Protein AF-0000000078980368 (afdb_homodimer)

Nearest PDB structures (foldseek):
  7ahd-assembly1_B  TM=9.004E-01  e=1.358E-13  Lactococcus lactis subsp. lactis
  7ahc-assembly1_B  TM=8.724E-01  e=1.478E-13  Lactococcus lactis subsp. lactis
  7ahh-assembly1_B  TM=9.025E-01  e=4.084E-13  Lactococcus lactis subsp. lactis
  7ahd-assembly1_A  TM=8.939E-01  e=5.494E-13  Lactococcus lactis subsp. lactis
  7ahh-assembly1_A  TM=9.032E-01  e=1.584E-12  Lactococcus lactis subsp. lactis

Sequence (686 aa):
MATYDFLFNSLGLRDWCDAGKTGEATLSMADLLAKAGGKTETSLFNLPFPSLDELNRACAAFAKSRDVTKGVEEGFLAAKGVLRFVLDPLTQPLSWMLEFALATFEATPWWIMMPLLALVVFFASRSMRLVGFVMACLMFLAFVDHYDHAMQTLAIIFVCAFLCVLFGVPIGIAMSRNDRLQRMTIPILDMLQTLPSFVYLIPLIFLFSVTEPKLYGIAIILYAIVPVIRLTDLGIRLVDRDVIEAADSFGMTDRQKLFGVQIPLALPNIMAGVNQTIMMSLAMVVIASLVSAPGLGVLVLRGIRNLELGVGLVSGLGIVLLAVILDRVTKAALNRVNAAQQHMATYDFLFNSLGLRDWCDAGKTGEATLSMADLLAKAGGKTETSLFNLPFPSLDELNRACAAFAKSRDVTKGVEEGFLAAKGVLRFVLDPLTQPLSWMLEFALATFEATPWWIMMPLLALVVFFASRSMRLVGFVMACLMFLAFVDHYDHAMQTLAIIFVCAFLCVLFGVPIGIAMSRNDRLQRMTIPILDMLQTLPSFVYLIPLIFLFSVTEPKLYGIAIILYAIVPVIRLTDLGIRLVDRDVIEAADSFGMTDRQKLFGVQIPLALPNIMAGVNQTIMMSLAMVVIASLVSAPGLGVLVLRGIRNLELGVGLVSGLGIVLLAVILDRVTKAALNRVNAAQQH

Solvent-accessible surface area (backbone atoms only — not comparable to full-atom values): 34474 Å² total; per-residue (Å²): 130,39,90,50,35,62,58,33,58,72,67,66,41,48,64,60,20,54,62,52,51,73,86,84,73,68,74,50,70,68,59,60,55,59,69,67,68,74,80,72,73,71,50,80,68,69,54,71,70,82,11,26,52,47,41,20,61,38,23,47,55,41,58,40,35,66,50,52,28,49,48,52,32,49,52,47,56,66,42,39,60,61,50,41,65,56,48,45,71,70,37,44,60,52,24,50,50,47,53,49,35,39,49,49,50,66,65,44,34,61,84,54,47,50,55,48,52,39,48,51,44,27,71,50,41,73,34,69,69,57,30,51,52,48,50,52,53,51,50,51,35,30,35,52,68,39,37,69,30,46,38,34,38,50,28,49,40,53,51,38,38,48,49,25,49,66,52,18,39,56,49,8,51,52,28,51,76,29,67,67,53,32,65,64,44,47,61,56,49,50,50,47,68,52,44,45,76,72,51,51,48,48,67,34,61,75,68,36,56,66,86,40,58,34,41,40,45,49,40,29,32,60,63,15,24,49,45,20,20,52,26,25,20,47,23,43,63,64,50,55,64,67,59,52,52,51,43,46,72,74,64,51,50,72,67,50,40,41,69,68,44,35,46,66,71,11,41,54,37,31,41,52,9,46,44,49,17,45,53,41,26,53,49,39,44,39,59,26,22,79,56,62,34,69,24,40,29,42,42,30,49,42,12,60,77,67,66,33,60,22,50,16,53,56,30,34,51,49,53,36,51,51,41,50,44,53,49,51,42,43,49,36,33,36,49,53,52,48,55,56,68,77,99,131,40,89,49,36,63,59,33,57,73,67,67,40,49,65,58,20,53,62,52,51,72,86,84,73,69,74,52,70,68,61,62,58,61,70,69,66,73,79,72,74,70,48,80,66,68,54,72,70,82,10,26,54,48,42,20,63,37,23,46,55,42,59,40,36,64,50,52,28,48,47,51,33,48,52,47,58,66,43,39,59,61,50,42,66,56,47,44,69,70,37,44,61,53,23,51,50,45,52,49,34,39,49,50,50,66,65,44,35,60,84,56,46,51,56,49,51,39,48,51,45,28,72,48,41,73,33,68,68,58,31,52,50,47,51,52,53,51,50,49,35,30,36,53,69,40,38,68,29,46,38,34,39,48,28,49,41,52,52,37,39,47,50,26,50,66,51,18,39,56,50,7,49,53,30,53,76,29,67,67,52,32,64,64,45,47,62,54,49,49,50,47,68,53,43,46,76,71,50,53,48,48,66,35,60,74,65,36,56,65,85,40,57,34,42,42,45,50,40,29,31,59,62,16,24,50,46,21,19,53,26,25,20,48,24,43,65,63,50,54,64,67,59,52,52,50,42,48,72,74,64,50,49,73,67,48,38,41,69,68,45,34,46,65,71,11,40,52,36,30,42,52,9,47,44,50,17,45,53,41,25,52,50,38,45,39,60,26,23,79,55,63,33,69,23,39,30,42,42,31,50,43,11,60,76,67,66,32,60,20,52,16,53,54,29,33,50,48,52,35,51,50,43,49,46,54,50,52,43,43,47,38,34,35,49,52,52,47,56,56,66,76,98

Radius of gyration: 29.71 Å; Cα contacts (8 Å, |Δi|>4): 892; chains: 2; bounding box: 83×96×67 Å

Organism: Ruegeria pomeroyi (strain ATCC 700808 / DSM 15171 / DSS-3) (NCBI:txid246200)

Foldseek 3Di:
DQLCLVVCVVVVCQVVLVVLDPDDPPVPPVNVVVVPDDPPPCPPVNRDDPDQCSVCVNGVNGDHPVVVVVVVVVVLVVCLVVCCVPVVVVLVVVLVQLVVLLCCLQVDDPVVNLVVVLVVLCVLQVDVVLSVLLSVLLVVCVVVVQNSQASLLVSLLVSLLVVLLVPQLVLLLVCLVDVVSVVVCVVVLVVLAPDDLLVLQVSLVVNDPLPGPSSLSVSLNSNQNSLLSNLSSVLLNPPDPVQVVVCVVVPDDPVCCVVPPRCLSSVLSNLVSSLSSSLSSLVSLLVSVVSPRGHLSVQLVCCVVVVVVVSNVVSVVSSVSSSVSSNVSSVSSSVVSVVVVVD/DQLCLVVCVVVVCQVVLVVLVPDDPPVPPVNVVVVPDDPPPCPPVNRDDPDQCSVCVNGVNGDHPVVVVVVVVVVLVVCLVVCCVPVVVVLVVVLVQLVVLLCCLQVDDPVVVLVVVLVVLCVLQVDVVLSVLLSVLLVVCVVVVQNSQASLLVSLLVSLLVVLLVPQLVLLLVCLVDVVSVVVCVVVLVVLAPDDLLVLLVSLVVSDPLPGPSSLSVSLNSNQNSLLSNLSSVLLNPPDPVQVVVCVVVPDDPVCCVVPPRCLSSVLSNLVSSLSSSLSSLVSLLVSVVSPRGHLSVQLVCCVVVVVVVSNVVSVVSSVSSSVSSNVSSVSSSVVSVVVVVD

pLDDT: mean 88.32, std 14.05, range [38.62, 98.75]

Structure (mmCIF, N/CA/C/O backbone):
data_AF-0000000078980368-model_v1
#
loop_
_entity.id
_entity.type
_entity.pdbx_description
1 polymer 'Glycine betaine/proline ABC transporter, permease protein'
#
loop_
_atom_site.group_PDB
_atom_site.id
_atom_site.type_symbol
_atom_site.label_atom_id
_atom_site.label_alt_id
_atom_site.label_comp_id
_atom_site.label_asym_id
_atom_site.label_entity_id
_atom_site.label_seq_id
_atom_site.pdbx_PDB_ins_code
_atom_site.Cartn_x
_atom_site.Cartn_y
_atom_site.Cartn_z
_atom_site.occupancy
_atom_site.B_iso_or_equiv
_atom_site.auth_seq_id
_atom_site.auth_comp_id
_atom_site.auth_asym_id
_atom_site.auth_atom_id
_atom_site.pdbx_PDB_model_num
ATOM 1 N N . MET A 1 1 ? -28.062 -35.938 -9.008 1 53.5 1 MET A N 1
ATOM 2 C CA . MET A 1 1 ? -26.891 -36.781 -8.734 1 53.5 1 MET A CA 1
ATOM 3 C C . MET A 1 1 ? -25.625 -35.938 -8.766 1 53.5 1 MET A C 1
ATOM 5 O O . MET A 1 1 ? -25.5 -35.031 -9.586 1 53.5 1 MET A O 1
ATOM 9 N N . ALA A 1 2 ? -24.875 -36.156 -7.703 1 70.38 2 ALA A N 1
ATOM 10 C CA . ALA A 1 2 ? -23.625 -35.406 -7.621 1 70.38 2 ALA A CA 1
ATOM 11 C C . ALA A 1 2 ? -22.625 -35.938 -8.656 1 70.38 2 ALA A C 1
ATOM 13 O O . ALA A 1 2 ? -22.656 -37.094 -9.023 1 70.38 2 ALA A O 1
ATOM 14 N N . THR A 1 3 ? -21.875 -35.125 -9.312 1 73.56 3 THR A N 1
ATOM 15 C CA . THR A 1 3 ? -20.953 -35.375 -10.414 1 73.56 3 THR A CA 1
ATOM 16 C C . THR A 1 3 ? -20.016 -36.531 -10.078 1 73.56 3 THR A C 1
ATOM 18 O O . THR A 1 3 ? -19.703 -37.375 -10.945 1 73.56 3 THR A O 1
ATOM 21 N N . TYR A 1 4 ? -19.719 -36.812 -8.82 1 76.44 4 TYR A N 1
ATOM 22 C CA . TYR A 1 4 ? -18.688 -37.781 -8.484 1 76.44 4 TYR A CA 1
ATOM 23 C C . TYR A 1 4 ? -19.281 -39 -7.797 1 76.44 4 TYR A C 1
ATOM 25 O O . TYR A 1 4 ? -18.578 -39.75 -7.117 1 76.44 4 TYR A O 1
ATOM 33 N N . ASP A 1 5 ? -20.547 -39.188 -7.98 1 73.56 5 ASP A N 1
ATOM 34 C CA . ASP A 1 5 ? -21.203 -40.375 -7.422 1 73.56 5 ASP A CA 1
ATOM 35 C C . ASP A 1 5 ? -20.609 -41.656 -7.984 1 73.56 5 ASP A C 1
ATOM 37 O O . ASP A 1 5 ? -20.469 -42.656 -7.262 1 73.56 5 ASP A O 1
ATOM 41 N N . PHE A 1 6 ? -20.266 -41.469 -9.25 1 73.75 6 PHE A N 1
ATOM 42 C CA . PHE A 1 6 ? -19.75 -42.656 -9.938 1 73.75 6 PHE A CA 1
ATOM 43 C C . PHE A 1 6 ? -18.469 -43.156 -9.273 1 73.75 6 PHE A C 1
ATOM 45 O O . PHE A 1 6 ? -18.234 -44.344 -9.18 1 73.75 6 PHE A O 1
ATOM 52 N N . LEU A 1 7 ? -17.703 -42.219 -8.789 1 72.31 7 LEU A N 1
ATOM 53 C CA . LEU A 1 7 ? -16.438 -42.562 -8.156 1 72.31 7 LEU A CA 1
ATOM 54 C C . LEU A 1 7 ? -16.672 -43.375 -6.879 1 72.31 7 LEU A C 1
ATOM 56 O O . LEU A 1 7 ? -16.016 -44.375 -6.66 1 72.31 7 LEU A O 1
ATOM 60 N N . PHE A 1 8 ? -17.625 -43.062 -6.203 1 76.38 8 PHE A N 1
ATOM 61 C CA . PHE A 1 8 ? -17.844 -43.719 -4.918 1 76.38 8 PHE A CA 1
ATOM 62 C C . PHE A 1 8 ? -18.625 -45.031 -5.094 1 76.38 8 PHE A C 1
ATOM 64 O O . PHE A 1 8 ? -18.438 -45.969 -4.324 1 76.38 8 PHE A O 1
ATOM 71 N N . ASN A 1 9 ? -19.391 -45.062 -6.094 1 71.31 9 ASN A N 1
ATOM 72 C CA . ASN A 1 9 ? -20.094 -46.312 -6.41 1 71.31 9 ASN A CA 1
ATOM 73 C C . ASN A 1 9 ? -19.141 -47.375 -6.926 1 71.31 9 ASN A C 1
ATOM 75 O O . ASN A 1 9 ? -19.234 -48.531 -6.547 1 71.31 9 ASN A O 1
ATOM 79 N N . SER A 1 10 ? -18.188 -46.844 -7.664 1 77.19 10 SER A N 1
ATOM 80 C CA . SER A 1 10 ? -17.234 -47.781 -8.25 1 77.19 10 SER A CA 1
ATOM 81 C C . SER A 1 10 ? -16.25 -48.281 -7.203 1 77.19 10 SER A C 1
ATOM 83 O O . SER A 1 10 ? -15.82 -49.438 -7.266 1 77.19 10 SER A O 1
ATOM 85 N N . LEU A 1 11 ? -16 -47.469 -6.25 1 77.44 11 LEU A N 1
ATOM 86 C CA . LEU A 1 11 ? -15.008 -47.812 -5.242 1 77.44 11 LEU A CA 1
ATOM 87 C C . LEU A 1 11 ? -15.664 -48.531 -4.066 1 77.44 11 LEU A C 1
ATOM 89 O O . LEU A 1 11 ? -14.984 -48.969 -3.143 1 77.44 11 LEU A O 1
ATOM 93 N N . GLY A 1 12 ? -16.969 -48.75 -4.211 1 72.19 12 GLY A N 1
ATOM 94 C CA . GLY A 1 12 ? -17.703 -49.469 -3.176 1 72.19 12 GLY A CA 1
ATOM 95 C C . GLY A 1 12 ? -17.781 -48.719 -1.865 1 72.19 12 GLY A C 1
ATOM 96 O O . GLY A 1 12 ? -17.844 -49.312 -0.792 1 72.19 12 GLY A O 1
ATOM 97 N N . LEU A 1 13 ? -17.547 -47.438 -1.907 1 72.06 13 LEU A N 1
ATOM 98 C CA . LEU A 1 13 ? -17.5 -46.656 -0.688 1 72.06 13 LEU A CA 1
ATOM 99 C C . LEU A 1 13 ? -18.844 -46 -0.408 1 72.06 13 LEU A C 1
ATOM 101 O O . LEU A 1 13 ? -18.922 -45 0.328 1 72.06 13 LEU A O 1
ATOM 105 N N . ARG A 1 14 ? -19.859 -46.438 -0.98 1 74.12 14 ARG A N 1
ATOM 106 C CA . ARG A 1 14 ? -21.188 -45.844 -0.865 1 74.12 14 ARG A CA 1
ATOM 107 C C . ARG A 1 14 ? -21.703 -45.938 0.564 1 74.12 14 ARG A C 1
ATOM 109 O O . ARG A 1 14 ? -22.297 -44.969 1.074 1 74.12 14 ARG A O 1
ATOM 116 N N . ASP A 1 15 ? -21.406 -47.062 1.213 1 73.56 15 ASP A N 1
ATOM 117 C CA . ASP A 1 15 ? -21.844 -47.25 2.59 1 73.56 15 ASP A CA 1
ATOM 118 C C . ASP A 1 15 ? -21.172 -46.219 3.523 1 73.56 15 ASP A C 1
ATOM 120 O O . ASP A 1 15 ? -21.828 -45.688 4.414 1 73.56 15 ASP A O 1
ATOM 124 N N . TRP A 1 16 ? -19.938 -46.062 3.285 1 74.69 16 TRP A N 1
ATOM 125 C CA . TRP A 1 16 ? -19.188 -45.094 4.062 1 74.69 16 TRP A CA 1
ATOM 126 C C . TRP A 1 16 ? -19.719 -43.688 3.814 1 74.69 16 TRP A C 1
ATOM 128 O O . TRP A 1 16 ? -19.844 -42.875 4.75 1 74.69 16 TRP A O 1
ATOM 138 N N . CYS A 1 17 ? -20.016 -43.438 2.666 1 74.25 17 CYS A N 1
ATOM 139 C CA . CYS A 1 17 ? -20.516 -42.125 2.283 1 74.25 17 CYS A CA 1
ATOM 140 C C . CYS A 1 17 ? -21.891 -41.875 2.91 1 74.25 17 CYS A C 1
ATOM 142 O O . CYS A 1 17 ? -22.172 -40.75 3.328 1 74.25 17 CYS A O 1
ATOM 144 N N . ASP A 1 18 ? -22.688 -42.875 2.957 1 69.75 18 ASP A N 1
ATOM 145 C CA . ASP A 1 18 ? -24.062 -42.75 3.455 1 69.75 18 ASP A CA 1
ATOM 146 C C . ASP A 1 18 ? -24.094 -42.812 4.98 1 69.75 18 ASP A C 1
ATOM 148 O O . ASP A 1 18 ? -25.047 -42.344 5.598 1 69.75 18 ASP A O 1
ATOM 152 N N . ALA A 1 19 ? -23.094 -43.375 5.594 1 66.31 19 ALA A N 1
ATOM 153 C CA . ALA A 1 19 ? -23.062 -43.438 7.051 1 66.31 19 ALA A CA 1
ATOM 154 C C . ALA A 1 19 ? -22.875 -42.031 7.648 1 66.31 19 ALA A C 1
ATOM 156 O O . ALA A 1 19 ? -23.312 -41.781 8.766 1 66.31 19 ALA A O 1
ATOM 157 N N . GLY A 1 20 ? -22.141 -41.156 7.062 1 58.41 20 GLY A N 1
ATOM 158 C CA . GLY A 1 20 ? -21.891 -39.812 7.527 1 58.41 20 GLY A CA 1
ATOM 159 C C . GLY A 1 20 ? -23.125 -38.938 7.457 1 58.41 20 GLY A C 1
ATOM 160 O O . GLY A 1 20 ? -23.109 -37.781 7.914 1 58.41 20 GLY A O 1
ATOM 161 N N . LYS A 1 21 ? -24.172 -39.438 6.711 1 57.66 21 LYS A N 1
ATOM 162 C CA . LYS A 1 21 ? -25.438 -38.719 6.668 1 57.66 21 LYS A CA 1
ATOM 163 C C . LYS A 1 21 ? -26.219 -38.906 7.965 1 57.66 21 LYS A C 1
ATOM 165 O O . LYS A 1 21 ? -26.656 -40 8.281 1 57.66 21 LYS A O 1
ATOM 170 N N . THR A 1 22 ? -25.969 -38.344 9.023 1 47.66 22 THR A N 1
ATOM 171 C CA . THR A 1 22 ? -26.906 -38.531 10.133 1 47.66 22 THR A CA 1
ATOM 172 C C . THR A 1 22 ? -28.344 -38.562 9.633 1 47.66 22 THR A C 1
ATOM 174 O O . THR A 1 22 ? -29.078 -39.5 9.906 1 47.66 22 THR A O 1
ATOM 177 N N . GLY A 1 23 ? -29.297 -37.469 10.25 1 41.72 23 GLY A N 1
ATOM 178 C CA . GLY A 1 23 ? -30.734 -37.5 10.305 1 41.72 23 GLY A CA 1
ATOM 179 C C . GLY A 1 23 ? -31.391 -37.625 8.945 1 41.72 23 GLY A C 1
ATOM 180 O O . GLY A 1 23 ? -31.766 -38.75 8.547 1 41.72 23 GLY A O 1
ATOM 181 N N . GLU A 1 24 ? -32.156 -36.438 8.445 1 39.16 24 GLU A N 1
ATOM 182 C CA . GLU A 1 24 ? -33.344 -36.219 7.664 1 39.16 24 GLU A CA 1
ATOM 183 C C . GLU A 1 24 ? -33.094 -36.469 6.18 1 39.16 24 GLU A C 1
ATOM 185 O O . GLU A 1 24 ? -32.75 -35.562 5.445 1 39.16 24 GLU A O 1
ATOM 190 N N . ALA A 1 25 ? -32.562 -37.406 5.801 1 41.62 25 ALA A N 1
ATOM 191 C CA . ALA A 1 25 ? -32.438 -37.562 4.352 1 41.62 25 ALA A CA 1
ATOM 192 C C . ALA A 1 25 ? -33.812 -37.719 3.697 1 41.62 25 ALA A C 1
ATOM 194 O O . ALA A 1 25 ? -34.312 -38.844 3.557 1 41.62 25 ALA A O 1
ATOM 195 N N . THR A 1 26 ? -34.812 -36.969 4.188 1 39.28 26 THR A N 1
ATOM 196 C CA . THR A 1 26 ? -35.969 -37.094 3.334 1 39.28 26 THR A CA 1
ATOM 197 C C . THR A 1 26 ? -35.625 -36.844 1.873 1 39.28 26 THR A C 1
ATOM 199 O O . THR A 1 26 ? -35.125 -35.781 1.537 1 39.28 26 THR A O 1
ATOM 202 N N . LEU A 1 27 ? -35.281 -37.812 1.107 1 39.75 27 LEU A N 1
ATOM 203 C CA . LEU A 1 27 ? -35.188 -37.625 -0.34 1 39.75 27 LEU A CA 1
ATOM 204 C C . LEU A 1 27 ? -36.312 -36.75 -0.855 1 39.75 27 LEU A C 1
ATOM 206 O O . LEU A 1 27 ? -37.5 -37.062 -0.638 1 39.75 27 LEU A O 1
ATOM 210 N N . SER A 1 28 ? -36.188 -35.5 -0.959 1 42.12 28 SER A N 1
ATOM 211 C CA . SER A 1 28 ? -37.312 -34.812 -1.558 1 42.12 28 SER A CA 1
ATOM 212 C C . SER A 1 28 ? -37.688 -35.406 -2.9 1 42.12 28 SER A C 1
ATOM 214 O O . SER A 1 28 ? -36.906 -36.125 -3.521 1 42.12 28 SER A O 1
ATOM 216 N N . MET A 1 29 ? -38.938 -35.375 -3.297 1 45 29 MET A N 1
ATOM 217 C CA . MET A 1 29 ? -39.5 -35.844 -4.555 1 45 29 MET A CA 1
ATOM 218 C C . MET A 1 29 ? -38.656 -35.406 -5.742 1 45 29 MET A C 1
ATOM 220 O O . MET A 1 29 ? -38.5 -36.156 -6.715 1 45 29 MET A O 1
ATOM 224 N N . ALA A 1 30 ? -38 -34.188 -5.668 1 46.22 30 ALA A N 1
ATOM 225 C CA . ALA A 1 30 ? -37.188 -33.656 -6.75 1 46.22 30 ALA A CA 1
ATOM 226 C C . ALA A 1 30 ? -35.906 -34.469 -6.953 1 46.22 30 ALA A C 1
ATOM 228 O O . ALA A 1 30 ? -35.469 -34.656 -8.086 1 46.22 30 ALA A O 1
ATOM 229 N N . ASP A 1 31 ? -35.375 -35.031 -5.996 1 46.75 31 ASP A N 1
ATOM 230 C CA . ASP A 1 31 ? -34.188 -35.906 -6.094 1 46.75 31 ASP A CA 1
ATOM 231 C C . ASP A 1 31 ? -34.562 -37.219 -6.766 1 46.75 31 ASP A C 1
ATOM 233 O O . ASP A 1 31 ? -33.75 -37.75 -7.562 1 46.75 31 ASP A O 1
ATOM 237 N N . LEU A 1 32 ? -35.719 -37.812 -6.461 1 44.91 32 LEU A N 1
ATOM 238 C CA . LEU A 1 32 ? -36.25 -39.031 -7.066 1 44.91 32 LEU A CA 1
ATOM 239 C C . LEU A 1 32 ? -36.531 -38.844 -8.555 1 44.91 32 LEU A C 1
ATOM 241 O O . LEU A 1 32 ? -36.25 -39.719 -9.367 1 44.91 32 LEU A O 1
ATOM 245 N N . LEU A 1 33 ? -37.125 -37.688 -8.938 1 47.78 33 LEU A N 1
ATOM 246 C CA . LEU A 1 33 ? -37.438 -37.406 -10.328 1 47.78 33 LEU A CA 1
ATOM 247 C C . LEU A 1 33 ? -36.156 -37.156 -11.141 1 47.78 33 LEU A C 1
ATOM 249 O O . LEU A 1 33 ? -36.094 -37.531 -12.305 1 47.78 33 LEU A O 1
ATOM 253 N N . ALA A 1 34 ? -35.031 -36.562 -10.602 1 44.84 34 ALA A N 1
ATOM 254 C CA . ALA A 1 34 ? -33.75 -36.344 -11.297 1 44.84 34 ALA A CA 1
ATOM 255 C C . ALA A 1 34 ? -33.0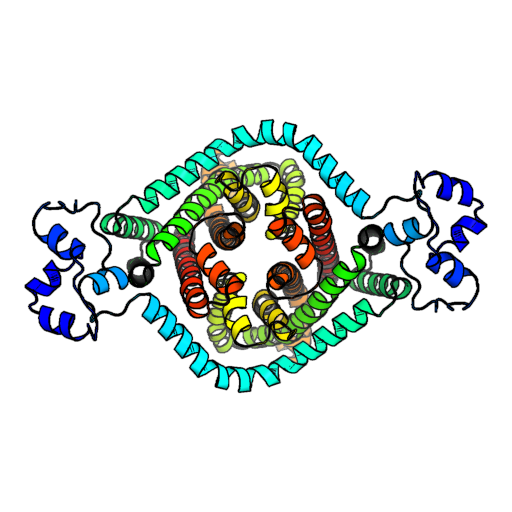31 -37.688 -11.523 1 44.84 34 ALA A C 1
ATOM 257 O O . ALA A 1 34 ? -32.25 -37.812 -12.469 1 44.84 34 ALA A O 1
ATOM 258 N N . LYS A 1 35 ? -33.156 -38.75 -10.844 1 43.44 35 LYS A N 1
ATOM 259 C CA . LYS A 1 35 ? -32.656 -40.125 -11.078 1 43.44 35 LYS A CA 1
ATOM 260 C C . LYS A 1 35 ? -33.312 -40.719 -12.344 1 43.44 35 LYS A C 1
ATOM 262 O O . LYS A 1 35 ? -32.688 -41.562 -13.008 1 43.44 35 LYS A O 1
ATOM 267 N N . ALA A 1 36 ? -34.594 -40.656 -12.469 1 40.62 36 ALA A N 1
ATOM 268 C CA . ALA A 1 36 ? -35.219 -41.375 -13.57 1 40.62 36 ALA A CA 1
ATOM 269 C C . ALA A 1 36 ? -34.719 -40.844 -14.914 1 40.62 36 ALA A C 1
ATOM 271 O O . ALA A 1 36 ? -34.594 -41.594 -15.875 1 40.62 36 ALA A O 1
ATOM 272 N N . GLY A 1 37 ? -35.125 -39.594 -15.312 1 39.75 37 GLY A N 1
ATOM 273 C CA . GLY A 1 37 ? -35 -39.219 -16.719 1 39.75 37 GLY A CA 1
ATOM 274 C C . GLY A 1 37 ? -33.531 -39.031 -17.141 1 39.75 37 GLY A C 1
ATOM 275 O O . GLY A 1 37 ? -33.062 -39.75 -18.031 1 39.75 37 GLY A O 1
ATOM 276 N N . GLY A 1 38 ? -33.094 -37.688 -17.469 1 38.69 38 GLY A N 1
ATOM 277 C CA . GLY A 1 38 ? -32.188 -37.219 -18.516 1 38.69 38 GLY A CA 1
ATOM 278 C C . GLY A 1 38 ? -30.734 -37.438 -18.188 1 38.69 38 GLY A C 1
ATOM 279 O O . GLY A 1 38 ? -30.328 -37.281 -17.031 1 38.69 38 GLY A O 1
ATOM 280 N N . LYS A 1 39 ? -29.984 -38.406 -18.75 1 40.31 39 LYS A N 1
ATOM 281 C CA . LYS A 1 39 ? -28.547 -38.469 -19 1 40.31 39 LYS A CA 1
ATOM 282 C C . LYS A 1 39 ? -27.938 -37.062 -18.922 1 40.31 39 LYS A C 1
ATOM 284 O O . LYS A 1 39 ? -28.062 -36.281 -19.875 1 40.31 39 LYS A O 1
ATOM 289 N N . THR A 1 40 ? -28.062 -36.281 -18.031 1 42.66 40 THR A N 1
ATOM 290 C CA . THR A 1 40 ? -27.312 -35.031 -18.109 1 42.66 40 THR A CA 1
ATOM 291 C C . THR A 1 40 ? -25.875 -35.281 -18.531 1 42.66 40 THR A C 1
ATOM 293 O O . THR A 1 40 ? -25.109 -35.938 -17.797 1 42.66 40 THR A O 1
ATOM 296 N N . GLU A 1 41 ? -25.562 -35.625 -19.781 1 43.41 41 GLU A N 1
ATOM 297 C CA . GLU A 1 41 ? -24.25 -35.594 -20.422 1 43.41 41 GLU A CA 1
ATOM 298 C C . GLU A 1 41 ? -23.344 -34.562 -19.75 1 43.41 41 GLU A C 1
ATOM 300 O O . GLU A 1 41 ? -23.531 -33.344 -19.891 1 43.41 41 GLU A O 1
ATOM 305 N N . THR A 1 42 ? -22.984 -34.656 -18.594 1 50.09 42 THR A N 1
ATOM 306 C CA . THR A 1 42 ? -21.984 -33.781 -18 1 50.09 42 THR A CA 1
ATOM 307 C C . THR A 1 42 ? -20.797 -33.594 -18.938 1 50.09 42 THR A C 1
ATOM 309 O O . THR A 1 42 ? -20.062 -34.562 -19.219 1 50.09 42 THR A O 1
ATOM 312 N N . SER A 1 43 ? -20.984 -32.844 -20.094 1 59.56 43 SER A N 1
ATOM 313 C CA . SER A 1 43 ? -19.875 -32.469 -20.953 1 59.56 43 SER A CA 1
ATOM 314 C C . SER A 1 43 ? -18.594 -32.281 -20.156 1 59.56 43 SER A C 1
ATOM 316 O O . SER A 1 43 ? -18.625 -31.797 -19.016 1 59.56 43 SER A O 1
ATOM 318 N N . LEU A 1 44 ? -17.594 -33.188 -20.453 1 65.44 44 LEU A N 1
ATOM 319 C CA . LEU A 1 44 ? -16.234 -33.094 -19.906 1 65.44 44 LEU A CA 1
ATOM 320 C C . LEU A 1 44 ? -15.852 -31.641 -19.641 1 65.44 44 LEU A C 1
ATOM 322 O O . LEU A 1 44 ? -15.109 -31.359 -18.703 1 65.44 44 LEU A O 1
ATOM 326 N N . PHE A 1 45 ? -16.5 -30.781 -20.391 1 70.56 45 PHE A N 1
ATOM 327 C CA . PHE A 1 45 ? -16.141 -29.359 -20.297 1 70.56 45 PHE A CA 1
ATOM 328 C C . PHE A 1 45 ? -16.703 -28.75 -19.016 1 70.56 45 PHE A C 1
ATOM 330 O O . PHE A 1 45 ? -16.109 -27.812 -18.469 1 70.56 45 PHE A O 1
ATOM 337 N N . ASN A 1 46 ? -17.734 -29.328 -18.516 1 70.31 46 ASN A N 1
ATOM 338 C CA . ASN A 1 46 ? -18.344 -28.766 -17.312 1 70.31 46 ASN A CA 1
ATOM 339 C C . ASN A 1 46 ? -18.078 -29.625 -16.078 1 70.31 46 ASN A C 1
ATOM 341 O O . ASN A 1 46 ? -18.812 -29.578 -15.102 1 70.31 46 ASN A O 1
ATOM 345 N N . LEU A 1 47 ? -17.125 -30.5 -16.188 1 76.06 47 LEU A N 1
ATOM 346 C CA . LEU A 1 47 ? -16.766 -31.328 -15.039 1 76.06 47 LEU A CA 1
ATOM 347 C C . LEU A 1 47 ? -16.219 -30.469 -13.906 1 76.06 47 LEU A C 1
ATOM 349 O O . LEU A 1 47 ? -15.203 -29.781 -14.062 1 76.06 47 LEU A O 1
ATOM 353 N N . PRO A 1 48 ? -16.953 -30.438 -12.891 1 80.06 48 PRO A N 1
ATOM 354 C CA . PRO A 1 48 ? -16.5 -29.578 -11.789 1 80.06 48 PRO A CA 1
ATOM 355 C C . PRO A 1 48 ? -15.266 -30.141 -11.086 1 80.06 48 PRO A C 1
ATOM 357 O O . PRO A 1 48 ? -15.023 -31.344 -11.109 1 80.06 48 PRO A O 1
ATOM 360 N N . PHE A 1 49 ? -14.414 -29.297 -10.625 1 85.62 49 PHE A N 1
ATOM 361 C CA . PHE A 1 49 ? -13.281 -29.703 -9.797 1 85.62 49 PHE A CA 1
ATOM 362 C C . PHE A 1 49 ? -13.758 -30.453 -8.562 1 85.62 49 PHE A C 1
ATOM 364 O O . PHE A 1 49 ? -14.773 -30.094 -7.957 1 85.62 49 PHE A O 1
ATOM 371 N N . PRO A 1 50 ? -13.086 -31.547 -8.273 1 82.56 50 PRO A N 1
ATOM 372 C CA . PRO A 1 50 ? -13.477 -32.281 -7.07 1 82.56 50 PRO A CA 1
ATOM 373 C C . PRO A 1 50 ? -13.148 -31.516 -5.789 1 82.56 50 PRO A C 1
ATOM 375 O O . PRO A 1 50 ? -12.25 -31.922 -5.039 1 82.56 50 PRO A O 1
ATOM 378 N N . SER A 1 51 ? -13.844 -30.484 -5.602 1 86.19 51 SER A N 1
ATOM 379 C CA . SER A 1 51 ? -13.688 -29.688 -4.395 1 86.19 51 SER A CA 1
ATOM 380 C C . SER A 1 51 ? -14.391 -30.328 -3.205 1 86.19 51 SER A C 1
ATOM 382 O O . SER A 1 51 ? -15.094 -31.328 -3.359 1 86.19 51 SER A O 1
ATOM 384 N N . LEU A 1 52 ? -14.125 -29.844 -2.062 1 84.5 52 LEU A N 1
ATOM 385 C CA . LEU A 1 52 ? -14.742 -30.391 -0.859 1 84.5 52 LEU A CA 1
ATOM 386 C C . LEU A 1 52 ? -16.266 -30.375 -0.98 1 84.5 52 LEU A C 1
ATOM 388 O O . LEU A 1 52 ? -16.922 -31.375 -0.684 1 84.5 52 LEU A O 1
ATOM 392 N N . ASP A 1 53 ? -16.828 -29.266 -1.481 1 83.69 53 ASP A N 1
ATOM 393 C CA . ASP A 1 53 ? -18.281 -29.156 -1.602 1 83.69 53 ASP A CA 1
ATOM 394 C C . ASP A 1 53 ? -18.812 -30.125 -2.65 1 83.69 53 ASP A C 1
ATOM 396 O O . ASP A 1 53 ? -19.859 -30.75 -2.451 1 83.69 53 ASP A O 1
ATOM 400 N N . GLU A 1 54 ? -18.062 -30.281 -3.76 1 82.56 54 GLU A N 1
ATOM 401 C CA . GLU A 1 54 ? -18.5 -31.203 -4.809 1 82.56 54 GLU A CA 1
ATOM 402 C C . GLU A 1 54 ? -18.375 -32.656 -4.344 1 82.56 54 GLU A C 1
ATOM 404 O O . GLU A 1 54 ? -19.25 -33.469 -4.656 1 82.56 54 GLU A O 1
ATOM 409 N N . LEU A 1 55 ? -17.312 -32.906 -3.627 1 82.44 55 LEU A N 1
ATOM 410 C CA . LEU A 1 55 ? -17.141 -34.281 -3.111 1 82.44 55 LEU A CA 1
ATOM 411 C C . LEU A 1 55 ? -18.172 -34.594 -2.033 1 82.44 55 LEU A C 1
ATOM 413 O O . LEU A 1 55 ? -18.656 -35.719 -1.938 1 82.44 55 LEU A O 1
ATOM 417 N N . ASN A 1 56 ? -18.5 -33.594 -1.243 1 83.81 56 ASN A N 1
ATOM 418 C CA . ASN A 1 56 ? -19.516 -33.781 -0.214 1 83.81 56 ASN A CA 1
ATOM 419 C C . ASN A 1 56 ? -20.891 -34.031 -0.825 1 83.81 56 ASN A C 1
ATOM 421 O O . ASN A 1 56 ? -21.688 -34.781 -0.275 1 83.81 56 ASN A O 1
ATOM 425 N N . ARG A 1 57 ? -21.172 -33.375 -1.946 1 79.69 57 ARG A N 1
ATOM 426 C CA . ARG A 1 57 ? -22.438 -33.625 -2.635 1 79.69 57 ARG A CA 1
ATOM 427 C C . ARG A 1 57 ? -22.562 -35.094 -3.064 1 79.69 57 ARG A C 1
ATOM 429 O O . ARG A 1 57 ? -23.656 -35.656 -3.051 1 79.69 57 ARG A O 1
ATOM 436 N N . ALA A 1 58 ? -21.391 -35.625 -3.363 1 75.25 58 ALA A N 1
ATOM 437 C CA . ALA A 1 58 ? -21.375 -37 -3.811 1 75.25 58 ALA A CA 1
ATOM 438 C C . ALA A 1 58 ? -21.281 -37.969 -2.625 1 75.25 58 ALA A C 1
ATOM 440 O O . ALA A 1 58 ? -21.828 -39.062 -2.67 1 75.25 58 ALA A O 1
ATOM 441 N N . CYS A 1 59 ? -20.516 -37.562 -1.667 1 76.19 59 CYS A N 1
ATOM 442 C CA . CYS A 1 59 ? -20.297 -38.375 -0.469 1 76.19 59 CYS A CA 1
ATOM 443 C C . CYS A 1 59 ? -20.312 -37.5 0.781 1 76.19 59 CYS A C 1
ATOM 445 O O . CYS A 1 59 ? -19.391 -36.688 1 1 76.19 59 CYS A O 1
ATOM 447 N N . ALA A 1 60 ? -21.266 -37.656 1.572 1 77.88 60 ALA A N 1
ATOM 448 C CA . ALA A 1 60 ? -21.516 -36.812 2.74 1 77.88 60 ALA A CA 1
ATOM 449 C C . ALA A 1 60 ? -20.422 -37 3.795 1 77.88 60 ALA A C 1
ATOM 451 O O . ALA A 1 60 ? -20.312 -36.219 4.73 1 77.88 60 ALA A O 1
ATOM 452 N N . ALA A 1 61 ? -19.672 -38.031 3.592 1 74.81 61 ALA A N 1
ATOM 453 C CA . ALA A 1 61 ? -18.594 -38.281 4.539 1 74.81 61 ALA A CA 1
ATOM 454 C C . ALA A 1 61 ? -17.469 -37.281 4.375 1 74.81 61 ALA A C 1
ATOM 456 O O . ALA A 1 61 ? -16.672 -37.062 5.293 1 74.81 61 ALA A O 1
ATOM 457 N N . PHE A 1 62 ? -17.516 -36.688 3.256 1 79.94 62 PHE A N 1
ATOM 458 C CA . PHE A 1 62 ? -16.5 -35.656 3.014 1 79.94 62 PHE A CA 1
ATOM 459 C C . PHE A 1 62 ? -16.922 -34.344 3.65 1 79.94 62 PHE A C 1
ATOM 461 O O . PHE A 1 62 ? -18.094 -33.969 3.637 1 79.94 62 PHE A O 1
ATOM 468 N N . ALA A 1 63 ? -15.938 -33.688 4.23 1 79.88 63 ALA A N 1
ATOM 469 C CA . ALA A 1 63 ? -16.172 -32.375 4.832 1 79.88 63 ALA A CA 1
ATOM 470 C C . ALA A 1 63 ? -16.484 -31.328 3.768 1 79.88 63 ALA A C 1
ATOM 472 O O . ALA A 1 63 ? -16.188 -31.516 2.588 1 79.88 63 ALA A O 1
ATOM 473 N N . LYS A 1 64 ? -17.328 -30.344 4.105 1 83.88 64 LYS A N 1
ATOM 474 C CA . LYS A 1 64 ? -17.625 -29.203 3.246 1 83.88 64 LYS A CA 1
ATOM 475 C C . LYS A 1 64 ? -16.594 -28.109 3.428 1 83.88 64 LYS A C 1
ATOM 477 O O . LYS A 1 64 ? -15.859 -28.078 4.422 1 83.88 64 LYS A O 1
ATOM 482 N N . SER A 1 65 ? -16.469 -27.234 2.445 1 86 65 SER A N 1
ATOM 483 C CA . SER A 1 65 ? -15.609 -26.062 2.557 1 86 65 SER A CA 1
ATOM 484 C C . SER A 1 65 ? -15.922 -25.266 3.816 1 86 65 SER A C 1
ATOM 486 O O . SER A 1 65 ? -15.016 -24.734 4.457 1 86 65 SER A O 1
ATOM 488 N N . ARG A 1 66 ? -17.125 -25.281 4.117 1 84.38 66 ARG A N 1
ATOM 489 C CA . ARG A 1 66 ? -17.547 -24.594 5.328 1 84.38 66 ARG A CA 1
ATOM 490 C C . ARG A 1 66 ? -16.922 -25.219 6.57 1 84.38 66 ARG A C 1
ATOM 492 O O . ARG A 1 66 ? -16.625 -24.516 7.539 1 84.38 66 ARG A O 1
ATOM 499 N N . ASP A 1 67 ? -16.688 -26.531 6.484 1 86.5 67 ASP A N 1
ATOM 500 C CA . ASP A 1 67 ? -16.047 -27.219 7.609 1 86.5 67 ASP A CA 1
ATOM 501 C C . ASP A 1 67 ? -14.594 -26.797 7.762 1 86.5 67 ASP A C 1
ATOM 503 O O . ASP A 1 67 ? -14.078 -26.703 8.883 1 86.5 67 ASP A O 1
ATOM 507 N N . VAL A 1 68 ? -14.008 -26.578 6.656 1 86.62 68 VAL A N 1
ATOM 508 C CA . VAL A 1 68 ? -12.641 -26.078 6.703 1 86.62 68 VAL A CA 1
ATOM 509 C C . VAL A 1 68 ? -12.625 -24.688 7.34 1 86.62 68 VAL A C 1
ATOM 511 O O . VAL A 1 68 ? -11.812 -24.406 8.234 1 86.62 68 VAL A O 1
ATOM 514 N N . THR A 1 69 ? -13.516 -23.859 6.914 1 89 69 THR A N 1
ATOM 515 C CA . THR A 1 69 ? -13.617 -22.516 7.469 1 89 69 THR A CA 1
ATOM 516 C C . THR A 1 69 ? -13.906 -22.562 8.969 1 89 69 THR A C 1
ATOM 518 O O . THR A 1 69 ? -13.32 -21.812 9.75 1 89 69 THR A O 1
ATOM 521 N N . LYS A 1 70 ? -14.742 -23.484 9.305 1 89.19 70 LYS A N 1
ATOM 522 C CA . LYS A 1 70 ? -15.078 -23.641 10.719 1 89.19 70 LYS A CA 1
ATOM 523 C C . LYS A 1 70 ? -13.891 -24.188 11.508 1 89.19 70 LYS A C 1
ATOM 525 O O . LYS A 1 70 ? -13.664 -23.781 12.648 1 89.19 70 LYS A O 1
ATOM 530 N N . GLY A 1 71 ? -13.203 -25.109 10.867 1 89.5 71 GLY A N 1
ATOM 531 C CA . GLY A 1 71 ? -12.016 -25.641 11.516 1 89.5 71 GLY A CA 1
ATOM 532 C C . GLY A 1 71 ? -10.953 -24.578 11.766 1 89.5 71 GLY A C 1
ATOM 533 O O . GLY A 1 71 ? -10.375 -24.531 12.852 1 89.5 71 GLY A O 1
ATOM 534 N N . VAL A 1 72 ? -10.781 -23.797 10.773 1 90.06 72 VAL A N 1
ATOM 535 C CA . VAL A 1 72 ? -9.812 -22.719 10.906 1 90.06 72 VAL A CA 1
ATOM 536 C C . VAL A 1 72 ? -10.273 -21.734 11.977 1 90.06 72 VAL A C 1
ATOM 538 O O . VAL A 1 72 ? -9.469 -21.266 12.789 1 90.06 72 VAL A O 1
ATOM 541 N N . GLU A 1 73 ? -11.5 -21.453 11.906 1 90.5 73 GLU A N 1
ATOM 542 C CA . GLU A 1 73 ? -12.078 -20.562 12.906 1 90.5 73 GLU A CA 1
ATOM 543 C C . GLU A 1 73 ? -11.883 -21.109 14.312 1 90.5 73 GLU A C 1
ATOM 545 O O . GLU A 1 73 ? -11.453 -20.391 15.219 1 90.5 73 GLU A O 1
ATOM 550 N N . GLU A 1 74 ? -12.172 -22.375 14.477 1 91.31 74 GLU A N 1
ATOM 551 C CA . GLU A 1 74 ? -12.055 -23.031 15.773 1 91.31 74 GLU A CA 1
ATOM 552 C C . GLU A 1 74 ? -10.602 -23.094 16.234 1 91.31 74 GLU A C 1
ATOM 554 O O . GLU A 1 74 ? -10.305 -22.953 17.422 1 91.31 74 GLU A O 1
ATOM 559 N N . GLY A 1 75 ? -9.75 -23.375 15.305 1 92 75 GLY A N 1
ATOM 560 C CA . GLY A 1 75 ? -8.328 -23.359 15.625 1 92 75 GLY A CA 1
ATOM 561 C C . GLY A 1 75 ? -7.852 -22.016 16.125 1 92 75 GLY A C 1
ATOM 562 O O . GLY A 1 75 ? -7.137 -21.938 17.141 1 92 75 GLY A O 1
ATOM 563 N N . PHE A 1 76 ? -8.297 -21.031 15.469 1 91.25 76 PHE A N 1
ATOM 564 C CA . PHE A 1 76 ? -7.91 -19.688 15.875 1 91.25 76 PHE A CA 1
ATOM 565 C C . PHE A 1 76 ? -8.5 -19.344 17.234 1 91.25 76 PHE A C 1
ATOM 567 O O . PHE A 1 76 ? -7.816 -18.766 18.094 1 91.25 76 PHE A O 1
ATOM 574 N N . LEU A 1 77 ? -9.711 -19.672 17.391 1 90 77 LEU A N 1
ATOM 575 C CA . LEU A 1 77 ? -10.383 -19.359 18.656 1 90 77 LEU A CA 1
ATOM 576 C C . LEU A 1 77 ? -9.758 -20.125 19.812 1 90 77 LEU A C 1
ATOM 578 O O . LEU A 1 77 ? -9.695 -19.625 20.938 1 90 77 LEU A O 1
ATOM 582 N N . ALA A 1 78 ? -9.32 -21.344 19.469 1 91.38 78 ALA A N 1
ATOM 583 C CA . ALA A 1 78 ? -8.625 -22.125 20.484 1 91.38 78 ALA A CA 1
ATOM 584 C C . ALA A 1 78 ? -7.316 -21.453 20.906 1 91.38 78 ALA A C 1
ATOM 586 O O . ALA A 1 78 ? -6.914 -21.531 22.062 1 91.38 78 ALA A O 1
ATOM 587 N N . ALA A 1 79 ? -6.707 -20.828 19.969 1 92.5 79 ALA A N 1
ATOM 588 C CA . ALA A 1 79 ? -5.426 -20.172 20.219 1 92.5 79 ALA A CA 1
ATOM 589 C C . ALA A 1 79 ? -5.625 -18.766 20.75 1 92.5 79 ALA A C 1
ATOM 591 O O . ALA A 1 79 ? -4.707 -18.172 21.328 1 92.5 79 ALA A O 1
ATOM 592 N N . LYS A 1 80 ? -6.762 -18.234 20.531 1 91 80 LYS A N 1
ATOM 593 C CA . LYS A 1 80 ? -7.066 -16.844 20.875 1 91 80 LYS A CA 1
ATOM 594 C C . LYS A 1 80 ? -6.742 -16.562 22.344 1 91 80 LYS A C 1
ATOM 596 O O . LYS A 1 80 ? -6.145 -15.531 22.656 1 91 80 LYS A O 1
ATOM 601 N N . GLY A 1 81 ? -7.113 -17.469 23.219 1 89.12 81 GLY A N 1
ATOM 602 C CA . GLY A 1 81 ? -6.859 -17.281 24.641 1 89.12 81 GLY A CA 1
ATOM 603 C C . GLY A 1 81 ? -5.387 -17.125 24.969 1 89.12 81 GLY A C 1
ATOM 604 O O . GLY A 1 81 ? -5 -16.188 25.672 1 89.12 81 GLY A O 1
ATOM 605 N N . VAL A 1 82 ? -4.602 -18.016 24.422 1 90.38 82 VAL A N 1
ATOM 606 C CA . VAL A 1 82 ? -3.166 -17.984 24.672 1 90.38 82 VAL A CA 1
ATOM 607 C C . VAL A 1 82 ? -2.545 -16.766 24.016 1 90.38 82 VAL A C 1
ATOM 609 O O . VAL A 1 82 ? -1.699 -16.094 24.609 1 90.38 82 VAL A O 1
ATOM 612 N N . LEU A 1 83 ? -2.982 -16.484 22.812 1 90.75 83 LEU A N 1
ATOM 613 C CA . LEU A 1 83 ? -2.453 -15.344 22.078 1 90.75 83 LEU A CA 1
ATOM 614 C C . LEU A 1 83 ? -2.768 -14.039 22.812 1 90.75 83 LEU A C 1
ATOM 616 O O . LEU A 1 83 ? -1.9 -13.172 22.953 1 90.75 83 LEU A O 1
ATOM 620 N N . ARG A 1 84 ? -3.912 -13.922 23.297 1 88.81 84 ARG A N 1
ATOM 621 C CA . ARG A 1 84 ? -4.324 -12.711 24.016 1 88.81 84 ARG A CA 1
ATOM 622 C C . ARG A 1 84 ? -3.559 -12.57 25.328 1 88.81 84 ARG A C 1
ATOM 624 O O . ARG A 1 84 ? -3.234 -11.453 25.734 1 88.81 84 ARG A O 1
ATOM 631 N N . PHE A 1 85 ? -3.33 -13.695 25.969 1 89.94 85 PHE A N 1
ATOM 632 C CA . PHE A 1 85 ? -2.609 -13.688 27.234 1 89.94 85 PHE A CA 1
ATOM 633 C C . PHE A 1 85 ? -1.22 -13.086 27.062 1 89.94 85 PHE A C 1
ATOM 635 O O . PHE A 1 85 ? -0.745 -12.344 27.922 1 89.94 85 PHE A O 1
ATOM 642 N N . VAL A 1 86 ? -0.66 -13.312 25.969 1 91.31 86 VAL A N 1
ATOM 643 C CA . VAL A 1 86 ? 0.696 -12.836 25.734 1 91.31 86 VAL A CA 1
ATOM 644 C C . VAL A 1 86 ? 0.649 -11.461 25.078 1 91.31 86 VAL A C 1
ATOM 646 O O . VAL A 1 86 ? 1.34 -10.531 25.516 1 91.31 86 VAL A O 1
ATOM 649 N N . LEU A 1 87 ? -0.203 -11.25 24.109 1 91.88 87 LEU A N 1
ATOM 650 C CA . LEU A 1 87 ? -0.184 -10.055 23.281 1 91.88 87 LEU A CA 1
ATOM 651 C C . LEU A 1 87 ? -0.833 -8.875 24 1 91.88 87 LEU A C 1
ATOM 653 O O . LEU A 1 87 ? -0.447 -7.727 23.781 1 91.88 87 LEU A O 1
ATOM 657 N N . ASP A 1 88 ? -1.767 -9.156 24.844 1 91.69 88 ASP A N 1
ATOM 658 C CA . ASP A 1 88 ? -2.527 -8.094 25.5 1 91.69 88 ASP A CA 1
ATOM 659 C C . ASP A 1 88 ? -1.624 -7.223 26.359 1 91.69 88 ASP A C 1
ATOM 661 O O . ASP A 1 88 ? -1.566 -6.004 26.172 1 91.69 88 ASP A O 1
ATOM 665 N N . PRO A 1 89 ? -0.9 -7.887 27.234 1 92.12 89 PRO A N 1
ATOM 666 C CA . PRO A 1 89 ? -0.03 -7.047 28.062 1 92.12 89 PRO A CA 1
ATOM 667 C C . PRO A 1 89 ? 1.092 -6.391 27.266 1 92.12 89 PRO A C 1
ATOM 669 O O . PRO A 1 89 ? 1.5 -5.27 27.578 1 92.12 89 PRO A O 1
ATOM 672 N N . LEU A 1 90 ? 1.54 -7.016 26.25 1 93 90 LEU A N 1
ATOM 673 C CA . LEU A 1 90 ? 2.643 -6.512 25.438 1 93 90 LEU A CA 1
ATOM 674 C C . LEU A 1 90 ? 2.203 -5.305 24.609 1 93 90 LEU A C 1
ATOM 676 O O . LEU A 1 90 ? 3.004 -4.406 24.344 1 93 90 LEU A O 1
ATOM 680 N N . THR A 1 91 ? 0.934 -5.266 24.281 1 94.56 91 THR A N 1
ATOM 681 C CA . THR A 1 91 ? 0.483 -4.227 23.375 1 94.56 91 THR A CA 1
ATOM 682 C C . THR A 1 91 ? -0.355 -3.182 24.094 1 94.56 91 THR A C 1
ATOM 684 O O . THR A 1 91 ? -0.776 -2.189 23.5 1 94.56 91 THR A O 1
ATOM 687 N N . GLN A 1 92 ? -0.616 -3.357 25.375 1 95.44 92 GLN A N 1
ATOM 688 C CA . GLN A 1 92 ? -1.393 -2.393 26.141 1 95.44 92 GLN A CA 1
ATOM 689 C C . GLN A 1 92 ? -0.707 -1.03 26.172 1 95.44 92 GLN A C 1
ATOM 691 O O . GLN A 1 92 ? -1.371 0.006 26.094 1 95.44 92 GLN A O 1
ATOM 696 N N . PRO A 1 93 ? 0.636 -1.042 26.312 1 96.81 93 PRO A N 1
ATOM 697 C CA . PRO A 1 93 ? 1.298 0.263 26.25 1 96.81 93 PRO A CA 1
ATOM 698 C C . PRO A 1 93 ? 1.029 0.996 24.938 1 96.81 93 PRO A C 1
ATOM 700 O O . PRO A 1 93 ? 0.946 2.227 24.906 1 96.81 93 PRO A O 1
ATOM 703 N N . LEU A 1 94 ? 0.946 0.257 23.859 1 97.69 94 LEU A N 1
ATOM 704 C CA . LEU A 1 94 ? 0.608 0.852 22.578 1 97.69 94 LEU A CA 1
ATOM 705 C C . LEU A 1 94 ? -0.747 1.548 22.641 1 97.69 94 LEU A C 1
ATOM 707 O O . LEU A 1 94 ? -0.899 2.666 22.141 1 97.69 94 LEU A O 1
ATOM 711 N N . SER A 1 95 ? -1.714 0.889 23.281 1 96.75 95 SER A N 1
ATOM 712 C CA . SER A 1 95 ? -3.033 1.493 23.438 1 96.75 95 SER A CA 1
ATOM 713 C C . SER A 1 95 ? -2.959 2.773 24.266 1 96.75 95 SER A C 1
ATOM 715 O O . SER A 1 95 ? -3.582 3.779 23.922 1 96.75 95 SER A O 1
ATOM 717 N N . TRP A 1 96 ? -2.193 2.674 25.297 1 97.56 96 TRP A N 1
ATOM 718 C CA . TRP A 1 96 ? -2.047 3.844 26.156 1 97.56 96 TRP A CA 1
ATOM 719 C C . TRP A 1 96 ? -1.405 5 25.391 1 97.56 96 TRP A C 1
ATOM 721 O O . TRP A 1 96 ? -1.84 6.148 25.516 1 97.56 96 TRP A O 1
ATOM 731 N N . MET A 1 97 ? -0.418 4.684 24.672 1 98.38 97 MET A N 1
ATOM 732 C CA . MET A 1 97 ? 0.284 5.711 23.906 1 98.38 97 MET A CA 1
ATOM 733 C C . MET A 1 97 ? -0.633 6.328 22.844 1 98.38 97 MET A C 1
ATOM 735 O O . MET A 1 97 ? -0.631 7.547 22.656 1 98.38 97 MET A O 1
ATOM 739 N N . LEU A 1 98 ? -1.371 5.527 22.156 1 98.25 98 LEU A N 1
ATOM 740 C CA . LEU A 1 98 ? -2.283 6.008 21.125 1 98.25 98 LEU A CA 1
ATOM 741 C C . LEU A 1 98 ? -3.387 6.867 21.734 1 98.25 98 LEU A C 1
ATOM 743 O O . LEU A 1 98 ? -3.697 7.941 21.219 1 98.25 98 LEU A O 1
ATOM 747 N N . GLU A 1 99 ? -3.955 6.406 22.844 1 97.62 99 GLU A N 1
ATOM 748 C CA . GLU A 1 99 ? -4.992 7.176 23.516 1 97.62 99 GLU A CA 1
ATOM 749 C C . GLU A 1 99 ? -4.457 8.516 24.016 1 97.62 99 GLU A C 1
ATOM 751 O O . GLU A 1 99 ? -5.121 9.547 23.875 1 97.62 99 GLU A O 1
ATOM 756 N N . PHE A 1 100 ? -3.312 8.414 24.562 1 97.94 100 PHE A N 1
ATOM 757 C CA . PHE A 1 100 ? -2.676 9.625 25.062 1 97.94 100 PHE A CA 1
ATOM 758 C C . PHE A 1 100 ? -2.4 10.602 23.922 1 97.94 100 PHE A C 1
ATOM 760 O O . PHE A 1 100 ? -2.666 11.797 24.047 1 97.94 100 PHE A O 1
ATOM 767 N N . ALA A 1 101 ? -1.857 10.125 22.844 1 97.81 101 ALA A N 1
ATOM 768 C CA . ALA A 1 101 ? -1.548 10.977 21.703 1 97.81 101 ALA A CA 1
ATOM 769 C C . ALA A 1 101 ? -2.818 11.578 21.094 1 97.81 101 ALA A C 1
ATOM 771 O O . ALA A 1 101 ? -2.857 12.766 20.766 1 97.81 101 ALA A O 1
ATOM 772 N N . LEU A 1 102 ? -3.805 10.766 20.953 1 97.44 102 LEU A N 1
ATOM 773 C CA . LEU A 1 102 ? -5.07 11.25 20.406 1 97.44 102 LEU A CA 1
ATOM 774 C C . LEU A 1 102 ? -5.676 12.32 21.312 1 97.44 102 LEU A C 1
ATOM 776 O O . LEU A 1 102 ? -6.098 13.375 20.844 1 97.44 102 LEU A O 1
ATOM 780 N N . ALA A 1 103 ? -5.664 12.047 22.594 1 96.38 103 ALA A N 1
ATOM 781 C CA . ALA A 1 103 ? -6.207 13.008 23.562 1 96.38 103 ALA A CA 1
ATOM 782 C C . ALA A 1 103 ? -5.406 14.305 23.547 1 96.38 103 ALA A C 1
ATOM 784 O O . ALA A 1 103 ? -5.98 15.391 23.594 1 96.38 103 ALA A O 1
ATOM 785 N N . THR A 1 104 ? -4.102 14.156 23.5 1 96.12 104 THR A N 1
ATOM 786 C CA . THR A 1 104 ? -3.221 15.32 23.531 1 96.12 104 THR A CA 1
ATOM 787 C C . THR A 1 104 ? -3.385 16.156 22.281 1 96.12 104 THR A C 1
ATOM 789 O O . THR A 1 104 ? -3.52 17.391 22.359 1 96.12 104 THR A O 1
ATOM 792 N N . PHE A 1 105 ? -3.395 15.547 21.109 1 94.81 105 PHE A N 1
ATOM 793 C CA . PHE A 1 105 ? -3.514 16.266 19.844 1 94.81 105 PHE A CA 1
ATOM 794 C C . PHE A 1 105 ? -4.883 16.938 19.719 1 94.81 105 PHE A C 1
ATOM 796 O O . PHE A 1 105 ? -5.008 18.016 19.156 1 94.81 105 PHE A O 1
ATOM 803 N N . GLU A 1 106 ? -5.895 16.297 20.297 1 90.44 106 GLU A N 1
ATOM 804 C CA . GLU A 1 106 ? -7.254 16.828 20.203 1 90.44 106 GLU A CA 1
ATOM 805 C C . GLU A 1 106 ? -7.5 17.906 21.25 1 90.44 106 GLU A C 1
ATOM 807 O O . GLU A 1 106 ? -8.242 18.859 21 1 90.44 106 GLU A O 1
ATOM 812 N N . ALA A 1 107 ? -6.926 17.734 22.375 1 90.56 107 ALA A N 1
ATOM 813 C CA . ALA A 1 107 ? -7.18 18.656 23.484 1 90.56 107 ALA A CA 1
ATOM 814 C C . ALA A 1 107 ? -6.352 19.938 23.344 1 90.56 107 ALA A C 1
ATOM 816 O O . ALA A 1 107 ? -6.719 20.984 23.875 1 90.56 107 ALA A O 1
ATOM 817 N N . THR A 1 108 ? -5.242 19.812 22.688 1 93 108 THR A N 1
ATOM 818 C CA . THR A 1 108 ? -4.383 20.969 22.5 1 93 108 THR A CA 1
ATOM 819 C C . THR A 1 108 ? -5.023 21.969 21.547 1 93 108 THR A C 1
ATOM 821 O O . THR A 1 108 ? -5.379 21.625 20.422 1 93 108 THR A O 1
ATOM 824 N N . PRO A 1 109 ? -5.195 23.141 22.062 1 92.44 109 PRO A N 1
ATOM 825 C CA . PRO A 1 109 ? -5.781 24.156 21.188 1 92.44 109 PRO A CA 1
ATOM 826 C C . PRO A 1 109 ? -4.965 24.391 19.906 1 92.44 109 PRO A C 1
ATOM 828 O O . PRO A 1 109 ? -3.742 24.219 19.922 1 92.44 109 PRO A O 1
ATOM 831 N N . TRP A 1 110 ? -5.641 24.812 18.875 1 92.19 110 TRP A N 1
ATOM 832 C CA . TRP A 1 110 ? -5.023 24.953 17.547 1 92.19 110 TRP A CA 1
ATOM 833 C C . TRP A 1 110 ? -3.891 25.969 17.578 1 92.19 110 TRP A C 1
ATOM 835 O O . TRP A 1 110 ? -2.898 25.828 16.875 1 92.19 110 TRP A O 1
ATOM 845 N N . TRP A 1 111 ? -3.975 27.109 18.375 1 91.75 111 TRP A N 1
ATOM 846 C CA . TRP A 1 111 ? -2.986 28.188 18.375 1 91.75 111 TRP A CA 1
ATOM 847 C C . TRP A 1 111 ? -1.701 27.734 19.062 1 91.75 111 TRP A C 1
ATOM 849 O O . TRP A 1 111 ? -0.653 28.375 18.906 1 91.75 111 TRP A O 1
ATOM 859 N N . ILE A 1 112 ? -1.725 26.641 19.828 1 94.75 112 ILE A N 1
ATOM 860 C CA . ILE A 1 112 ? -0.521 26.047 20.391 1 94.75 112 ILE A CA 1
ATOM 861 C C . ILE A 1 112 ? 0.007 24.953 19.469 1 94.75 112 ILE A C 1
ATOM 863 O O . ILE A 1 112 ? 1.209 24.891 19.203 1 94.75 112 ILE A O 1
ATOM 867 N N . MET A 1 113 ? -0.926 24.109 19.016 1 94.38 113 MET A N 1
ATOM 868 C CA . MET A 1 113 ? -0.547 22.969 18.188 1 94.38 113 MET A CA 1
ATOM 869 C C . MET A 1 113 ? 0.115 23.422 16.891 1 94.38 113 MET A C 1
ATOM 871 O O . MET A 1 113 ? 1.114 22.844 16.469 1 94.38 113 MET A O 1
ATOM 875 N N . MET A 1 114 ? -0.367 24.469 16.281 1 94.56 114 MET A N 1
ATOM 876 C CA . MET A 1 114 ? 0.165 24.938 15 1 94.56 114 MET A CA 1
ATOM 877 C C . MET A 1 114 ? 1.605 25.422 15.156 1 94.56 114 MET A C 1
ATOM 879 O O . MET A 1 114 ? 2.488 24.984 14.406 1 94.56 114 MET A O 1
ATOM 883 N N . PRO A 1 115 ? 1.858 26.312 16.172 1 94.88 115 PRO A N 1
ATOM 884 C CA . PRO A 1 115 ? 3.256 26.703 16.359 1 94.88 115 PRO A CA 1
ATOM 885 C C . PRO A 1 115 ? 4.148 25.531 16.766 1 94.88 115 PRO A C 1
ATOM 887 O O . PRO A 1 115 ? 5.32 25.484 16.375 1 94.88 115 PRO A O 1
ATOM 890 N N . LEU A 1 116 ? 3.613 24.625 17.516 1 95.75 116 LEU A N 1
ATOM 891 C CA . LEU A 1 116 ? 4.391 23.453 17.906 1 95.75 116 LEU A CA 1
ATOM 892 C C . LEU A 1 116 ? 4.777 22.625 16.688 1 95.75 116 LEU A C 1
ATOM 894 O O . LEU A 1 116 ? 5.93 22.219 16.547 1 95.75 116 LEU A O 1
ATOM 898 N N . LEU A 1 117 ? 3.795 22.344 15.812 1 95.94 117 LEU A N 1
ATOM 899 C CA . LEU A 1 117 ? 4.082 21.594 14.602 1 95.94 117 LEU A CA 1
ATOM 900 C C . LEU A 1 117 ? 5.047 22.359 13.703 1 95.94 117 LEU A C 1
ATOM 902 O O . LEU A 1 117 ? 5.918 21.766 13.062 1 95.94 117 LEU A O 1
ATOM 906 N N . ALA A 1 118 ? 4.906 23.703 13.664 1 96.25 118 ALA A N 1
ATOM 907 C CA . ALA A 1 118 ? 5.836 24.547 12.906 1 96.25 118 ALA A CA 1
ATOM 908 C C . ALA A 1 118 ? 7.262 24.391 13.422 1 96.25 118 ALA A C 1
ATOM 910 O O . ALA A 1 118 ? 8.203 24.297 12.641 1 96.25 118 ALA A O 1
ATOM 911 N N . LEU A 1 119 ? 7.367 24.375 14.758 1 96.31 119 LEU A N 1
ATOM 912 C CA . LEU A 1 119 ? 8.672 24.219 15.383 1 96.31 119 LEU A CA 1
ATOM 913 C C . LEU A 1 119 ? 9.273 22.859 15.055 1 96.31 119 LEU A C 1
ATOM 915 O O . LEU A 1 119 ? 10.469 22.766 14.75 1 96.31 119 LEU A O 1
ATOM 919 N N . VAL A 1 120 ? 8.453 21.812 15.109 1 95 120 VAL A N 1
ATOM 920 C CA . VAL A 1 120 ? 8.93 20.469 14.805 1 95 120 VAL A CA 1
ATOM 921 C C . VAL A 1 120 ? 9.414 20.406 13.359 1 95 120 VAL A C 1
ATOM 923 O O . VAL A 1 120 ? 10.477 19.844 13.078 1 95 120 VAL A O 1
ATOM 926 N N . VAL A 1 121 ? 8.609 20.922 12.414 1 95.75 121 VAL A N 1
ATOM 927 C CA . VAL A 1 121 ? 8.961 20.938 10.992 1 95.75 121 VAL A CA 1
ATOM 928 C C . VAL A 1 121 ? 10.25 21.734 10.789 1 95.75 121 VAL A C 1
ATOM 930 O O . VAL A 1 121 ? 11.125 21.328 10.023 1 95.75 121 VAL A O 1
ATOM 933 N N . PHE A 1 122 ? 10.375 22.844 11.531 1 95.62 122 PHE A N 1
ATOM 934 C CA . PHE A 1 122 ? 11.562 23.672 11.398 1 95.62 122 PHE A CA 1
ATOM 935 C C . PHE A 1 122 ? 12.805 22.938 11.891 1 95.62 122 PHE A C 1
ATOM 937 O O . PHE A 1 122 ? 13.859 23 11.258 1 95.62 122 PHE A O 1
ATOM 944 N N . PHE A 1 123 ? 12.68 22.312 12.992 1 93.5 123 PHE A N 1
ATOM 945 C CA . PHE A 1 123 ? 13.82 21.594 13.547 1 93.5 123 PHE A CA 1
ATOM 946 C C . PHE A 1 123 ? 14.219 20.438 12.633 1 93.5 123 PHE A C 1
ATOM 948 O O . PHE A 1 123 ? 15.406 20.141 12.492 1 93.5 123 PHE A O 1
ATOM 955 N N . ALA A 1 124 ? 13.273 19.781 12.055 1 91.19 124 ALA A N 1
ATOM 956 C CA . ALA A 1 124 ? 13.539 18.625 11.203 1 91.19 124 ALA A CA 1
ATOM 957 C C . ALA A 1 124 ? 14.094 19.062 9.844 1 91.19 124 ALA A C 1
ATOM 959 O O . ALA A 1 124 ? 14.914 18.359 9.25 1 91.19 124 ALA A O 1
ATOM 960 N N . SER A 1 125 ? 13.688 20.188 9.297 1 91.81 125 SER A N 1
ATOM 961 C CA . SER A 1 125 ? 14.008 20.547 7.918 1 91.81 125 SER A CA 1
ATOM 962 C C . SER A 1 125 ? 14.93 21.75 7.863 1 91.81 125 SER A C 1
ATOM 964 O O . SER A 1 125 ? 15.602 21.984 6.855 1 91.81 125 SER A O 1
ATOM 966 N N . ARG A 1 126 ? 14.906 22.672 8.859 1 91.44 126 ARG A N 1
ATOM 967 C CA . ARG A 1 126 ? 15.617 23.938 8.891 1 91.44 126 ARG A CA 1
ATOM 968 C C . ARG A 1 126 ? 15.297 24.781 7.656 1 91.44 126 ARG A C 1
ATOM 970 O O . ARG A 1 126 ? 16.172 25.469 7.129 1 91.44 126 ARG A O 1
ATOM 977 N N . SER A 1 127 ? 14.125 24.594 7.199 1 93.19 127 SER A N 1
ATOM 978 C CA . SER A 1 127 ? 13.664 25.344 6.035 1 93.19 127 SER A CA 1
ATOM 979 C C . SER A 1 127 ? 12.391 26.125 6.348 1 93.19 127 SER A C 1
ATOM 981 O O . SER A 1 127 ? 11.336 25.531 6.582 1 93.19 127 SER A O 1
ATOM 983 N N . MET A 1 128 ? 12.414 27.438 6.238 1 95 128 MET A N 1
ATOM 984 C CA . MET A 1 128 ? 11.258 28.281 6.504 1 95 128 MET A CA 1
ATOM 985 C C . MET A 1 128 ? 10.219 28.141 5.395 1 95 128 MET A C 1
ATOM 987 O O . MET A 1 128 ? 9.023 28.312 5.633 1 95 128 MET A O 1
ATOM 991 N N . ARG A 1 129 ? 10.719 27.875 4.215 1 95.94 129 ARG A N 1
ATOM 992 C CA . ARG A 1 129 ? 9.797 27.656 3.105 1 95.94 129 ARG A CA 1
ATOM 993 C C . ARG A 1 129 ? 8.898 26.453 3.361 1 95.94 129 ARG A C 1
ATOM 995 O O . ARG A 1 129 ? 7.691 26.516 3.109 1 95.94 129 ARG A O 1
ATOM 1002 N N . LEU A 1 130 ? 9.492 25.375 3.863 1 96.31 130 LEU A N 1
ATOM 1003 C CA . LEU A 1 130 ? 8.734 24.172 4.152 1 96.31 130 LEU A CA 1
ATOM 1004 C C . LEU A 1 130 ? 7.781 24.391 5.324 1 96.31 130 LEU A C 1
ATOM 1006 O O . LEU A 1 130 ? 6.66 23.875 5.328 1 96.31 130 LEU A O 1
ATOM 1010 N N . VAL A 1 131 ? 8.227 25.125 6.305 1 97.38 131 VAL A N 1
ATOM 1011 C CA . VAL A 1 131 ? 7.363 25.469 7.434 1 97.38 131 VAL A CA 1
ATOM 1012 C C . VAL A 1 131 ? 6.129 26.219 6.934 1 97.38 131 VAL A C 1
ATOM 1014 O O . VAL A 1 131 ? 5.004 25.906 7.34 1 97.38 131 VAL A O 1
ATOM 1017 N N . GLY A 1 132 ? 6.406 27.25 6.129 1 97.5 132 GLY A N 1
ATOM 1018 C CA . GLY A 1 132 ? 5.297 28 5.555 1 97.5 132 GLY A CA 1
ATOM 1019 C C . GLY A 1 132 ? 4.328 27.125 4.777 1 97.5 132 GLY A C 1
ATOM 1020 O O . GLY A 1 132 ? 3.113 27.281 4.895 1 97.5 132 GLY A O 1
ATOM 1021 N N . PHE A 1 133 ? 4.82 26.203 3.971 1 96.81 133 PHE A N 1
ATOM 1022 C CA . PHE A 1 133 ? 3.998 25.281 3.186 1 96.81 133 PHE A CA 1
ATOM 1023 C C . PHE A 1 133 ? 3.143 24.406 4.094 1 96.81 133 PHE A C 1
ATOM 1025 O O . PHE A 1 133 ? 1.942 24.25 3.859 1 96.81 133 PHE A O 1
ATOM 1032 N N . VAL A 1 134 ? 3.766 23.797 5.113 1 96.88 134 VAL A N 1
ATOM 1033 C CA . VAL A 1 134 ? 3.064 22.922 6.039 1 96.88 134 VAL A CA 1
ATOM 1034 C C . VAL A 1 134 ? 1.959 23.688 6.754 1 96.88 134 VAL A C 1
ATOM 1036 O O . VAL A 1 134 ? 0.831 23.203 6.875 1 96.88 134 VAL A O 1
ATOM 1039 N N . MET A 1 135 ? 2.256 24.922 7.227 1 97 135 MET A N 1
ATOM 1040 C CA . MET A 1 135 ? 1.267 25.75 7.914 1 97 135 MET A CA 1
ATOM 1041 C C . MET A 1 135 ? 0.119 26.109 6.977 1 97 135 MET A C 1
ATOM 1043 O O . MET A 1 135 ? -1.044 26.109 7.387 1 97 135 MET A O 1
ATOM 1047 N N . ALA A 1 136 ? 0.47 26.391 5.781 1 97.25 136 ALA A N 1
ATOM 1048 C CA . ALA A 1 136 ? -0.568 26.719 4.805 1 97.25 136 ALA A CA 1
ATOM 1049 C C . ALA A 1 136 ? -1.514 25.531 4.602 1 97.25 136 ALA A C 1
ATOM 1051 O O . ALA A 1 136 ? -2.732 25.703 4.547 1 97.25 136 ALA A O 1
ATOM 1052 N N . CYS A 1 137 ? -0.954 24.328 4.469 1 96.44 137 CYS A N 1
ATOM 1053 C CA . CYS A 1 137 ? -1.752 23.125 4.262 1 96.44 137 CYS A CA 1
ATOM 1054 C C . CYS A 1 137 ? -2.625 22.844 5.477 1 96.44 137 CYS A C 1
ATOM 1056 O O . CYS A 1 137 ? -3.812 22.531 5.336 1 96.44 137 CYS A O 1
ATOM 1058 N N . LEU A 1 138 ? -2.055 22.953 6.66 1 96.25 138 LEU A N 1
ATOM 1059 C CA . LEU A 1 138 ? -2.803 22.672 7.883 1 96.25 138 LEU A CA 1
ATOM 1060 C C . LEU A 1 138 ? -3.885 23.719 8.109 1 96.25 138 LEU A C 1
ATOM 1062 O O . LEU A 1 138 ? -4.977 23.406 8.594 1 96.25 138 LEU A O 1
ATOM 1066 N N . MET A 1 139 ? -3.6 24.984 7.855 1 94.94 139 MET A N 1
ATOM 1067 C CA . MET A 1 139 ? -4.59 26.047 7.977 1 94.94 139 MET A CA 1
ATOM 1068 C C . MET A 1 139 ? -5.742 25.828 7 1 94.94 139 MET A C 1
ATOM 1070 O O . MET A 1 139 ? -6.895 26.125 7.312 1 94.94 139 MET A O 1
ATOM 1074 N N . PHE A 1 140 ? -5.426 25.375 5.809 1 94.88 140 PHE A N 1
ATOM 1075 C CA . PHE A 1 140 ? -6.461 25.047 4.836 1 94.88 140 PHE A CA 1
ATOM 1076 C C . PHE A 1 140 ? -7.383 23.953 5.375 1 94.88 140 PHE A C 1
ATOM 1078 O O . PHE A 1 140 ? -8.609 24.078 5.305 1 94.88 140 PHE A O 1
ATOM 1085 N N . LEU A 1 141 ? -6.773 22.906 5.906 1 94.62 141 LEU A N 1
ATOM 1086 C CA . LEU A 1 141 ? -7.57 21.828 6.465 1 94.62 141 LEU A CA 1
ATOM 1087 C C . LEU A 1 141 ? -8.422 22.312 7.629 1 94.62 141 LEU A C 1
ATOM 1089 O O . LEU A 1 141 ? -9.57 21.891 7.785 1 94.62 141 LEU A O 1
ATOM 1093 N N . ALA A 1 142 ? -7.848 23.188 8.453 1 93.44 142 ALA A N 1
ATOM 1094 C CA . ALA A 1 142 ? -8.602 23.766 9.562 1 93.44 142 ALA A CA 1
ATOM 1095 C C . ALA A 1 142 ? -9.75 24.625 9.055 1 93.44 142 ALA A C 1
ATOM 1097 O O . ALA A 1 142 ? -10.844 24.625 9.633 1 93.44 142 ALA A O 1
ATOM 1098 N N . PHE A 1 143 ? -9.461 25.328 8.008 1 92.31 143 PHE A N 1
ATOM 1099 C CA . PHE A 1 143 ? -10.445 26.234 7.43 1 92.31 143 PHE A CA 1
ATOM 1100 C C . PHE A 1 143 ? -11.648 25.453 6.891 1 92.31 143 PHE A C 1
ATOM 1102 O O . PHE A 1 143 ? -12.781 25.922 6.973 1 92.31 143 PHE A O 1
ATOM 1109 N N . VAL A 1 144 ? -11.461 24.266 6.434 1 91.81 144 VAL A N 1
ATOM 1110 C CA . VAL A 1 144 ? -12.547 23.469 5.867 1 91.81 144 VAL A CA 1
ATOM 1111 C C . VAL A 1 144 ? -13.062 22.484 6.902 1 91.81 144 VAL A C 1
ATOM 1113 O O . VAL A 1 144 ? -13.68 21.469 6.555 1 91.81 144 VAL A O 1
ATOM 1116 N N . ASP A 1 145 ? -12.688 22.672 8.133 1 91.88 145 ASP A N 1
ATOM 1117 C CA . ASP A 1 145 ? -13.188 21.938 9.289 1 91.88 145 ASP A CA 1
ATOM 1118 C C . ASP A 1 145 ? -12.727 20.484 9.25 1 91.88 145 ASP A C 1
ATOM 1120 O O . ASP A 1 145 ? -13.5 19.562 9.555 1 91.88 145 ASP A O 1
ATOM 1124 N N . HIS A 1 146 ? -11.539 20.219 8.758 1 94.5 146 HIS A N 1
ATOM 1125 C CA . HIS A 1 146 ? -10.938 18.891 8.758 1 94.5 146 HIS A CA 1
ATOM 1126 C C . HIS A 1 146 ? -9.734 18.828 9.695 1 94.5 146 HIS A C 1
ATOM 1128 O O . HIS A 1 146 ? -8.922 17.906 9.617 1 94.5 146 HIS A O 1
ATOM 1134 N N . TYR A 1 147 ? -9.617 19.828 10.555 1 94.75 147 TYR A N 1
ATOM 1135 C CA . TYR A 1 147 ? -8.484 19.938 11.461 1 94.75 147 TYR A CA 1
ATOM 1136 C C . TYR A 1 147 ? -8.445 18.781 12.445 1 94.75 147 TYR A C 1
ATOM 1138 O O . TYR A 1 147 ? -7.398 18.141 12.617 1 94.75 147 TYR A O 1
ATOM 1146 N N . ASP A 1 148 ? -9.57 18.484 13.047 1 95.25 148 ASP A N 1
ATOM 1147 C CA . ASP A 1 148 ? -9.617 17.453 14.062 1 95.25 148 ASP A CA 1
ATOM 1148 C C . ASP A 1 148 ? -9.227 16.094 13.484 1 95.25 148 ASP A C 1
ATOM 1150 O O . ASP A 1 148 ? -8.422 15.367 14.07 1 95.25 148 ASP A O 1
ATOM 1154 N N . HIS A 1 149 ? -9.789 15.758 12.312 1 96.75 149 HIS A N 1
ATOM 1155 C CA . HIS A 1 149 ? -9.477 14.492 11.648 1 96.75 149 HIS A CA 1
ATOM 1156 C C . HIS A 1 149 ? -8.008 14.43 11.242 1 96.75 149 HIS A C 1
ATOM 1158 O O . HIS A 1 149 ? -7.391 13.367 11.289 1 96.75 149 HIS A O 1
ATOM 1164 N N . ALA A 1 150 ? -7.492 15.547 10.805 1 97.12 150 ALA A N 1
ATOM 1165 C CA . ALA A 1 150 ? -6.082 15.609 10.43 1 97.12 150 ALA A CA 1
ATOM 1166 C C . ALA A 1 150 ? -5.18 15.367 11.633 1 97.12 150 ALA A C 1
ATOM 1168 O O . ALA A 1 150 ? -4.18 14.656 11.531 1 97.12 150 ALA A O 1
ATOM 1169 N N . MET A 1 151 ? -5.559 16 12.773 1 97.06 151 MET A N 1
ATOM 1170 C CA . MET A 1 151 ? -4.758 15.859 13.992 1 97.06 151 MET A CA 1
ATOM 1171 C C . MET A 1 151 ? -4.812 14.422 14.5 1 97.06 151 MET A C 1
ATOM 1173 O O . MET A 1 151 ? -3.814 13.898 15.008 1 97.06 151 MET A O 1
ATOM 1177 N N . GLN A 1 152 ? -5.973 13.812 14.383 1 98 152 GLN A N 1
ATOM 1178 C CA . GLN A 1 152 ? -6.094 12.414 14.773 1 98 152 GLN A CA 1
ATOM 1179 C C . GLN A 1 152 ? -5.188 11.523 13.93 1 98 152 GLN A C 1
ATOM 1181 O O . GLN A 1 152 ? -4.484 10.656 14.461 1 98 152 GLN A O 1
ATOM 1186 N N . THR A 1 153 ? -5.223 11.719 12.609 1 97.94 153 THR A N 1
ATOM 1187 C CA . THR A 1 153 ? -4.375 10.961 11.695 1 97.94 153 THR A CA 1
ATOM 1188 C C . THR A 1 153 ? -2.902 11.148 12.047 1 97.94 153 THR A C 1
ATOM 1190 O O . THR A 1 153 ? -2.148 10.18 12.133 1 97.94 153 THR A O 1
ATOM 1193 N N . LEU A 1 154 ? -2.492 12.391 12.297 1 97.62 154 LEU A N 1
ATOM 1194 C CA . LEU A 1 154 ? -1.104 12.703 12.625 1 97.62 154 LEU A CA 1
ATOM 1195 C C . LEU A 1 154 ? -0.695 12.047 13.938 1 97.62 154 LEU A C 1
ATOM 1197 O O . LEU A 1 154 ? 0.427 11.547 14.07 1 97.62 154 LEU A O 1
ATOM 1201 N N . ALA A 1 155 ? -1.605 12.078 14.906 1 98.12 155 ALA A N 1
ATOM 1202 C CA . ALA A 1 155 ? -1.32 11.484 16.203 1 98.12 155 ALA A CA 1
ATOM 1203 C C . ALA A 1 155 ? -1.002 10 16.062 1 98.12 155 ALA A C 1
ATOM 1205 O O . ALA A 1 155 ? -0.038 9.508 16.656 1 98.12 155 ALA A O 1
ATOM 1206 N N . ILE A 1 156 ? -1.777 9.312 15.305 1 98.44 156 ILE A N 1
ATOM 1207 C CA . ILE A 1 156 ? -1.606 7.875 15.117 1 98.44 156 ILE A CA 1
ATOM 1208 C C . ILE A 1 156 ? -0.284 7.602 14.406 1 98.44 156 ILE A C 1
ATOM 1210 O O . ILE A 1 156 ? 0.475 6.719 14.805 1 98.44 156 ILE A O 1
ATOM 1214 N N . ILE A 1 157 ? -0.003 8.352 13.359 1 97.88 157 ILE A N 1
ATOM 1215 C CA . ILE A 1 157 ? 1.225 8.172 12.594 1 97.88 157 ILE A CA 1
ATOM 1216 C C . ILE A 1 157 ? 2.436 8.43 13.484 1 97.88 157 ILE A C 1
ATOM 1218 O O . ILE A 1 157 ? 3.432 7.711 13.422 1 97.88 157 ILE A O 1
ATOM 1222 N N . PHE A 1 158 ? 2.322 9.469 14.312 1 96.94 158 PHE A N 1
ATOM 1223 C CA . PHE A 1 158 ? 3.422 9.82 15.203 1 96.94 158 PHE A CA 1
ATOM 1224 C C . PHE A 1 158 ? 3.756 8.664 16.141 1 96.94 158 PHE A C 1
ATOM 1226 O O . PHE A 1 158 ? 4.926 8.305 16.297 1 96.94 158 PHE A O 1
ATOM 1233 N N . VAL A 1 159 ? 2.787 8.102 16.703 1 98.44 159 VAL A N 1
ATOM 1234 C CA . VAL A 1 159 ? 2.996 7.031 17.656 1 98.44 159 VAL A CA 1
ATOM 1235 C C . VAL A 1 159 ? 3.508 5.781 16.953 1 98.44 159 VAL A C 1
ATOM 1237 O O . VAL A 1 159 ? 4.512 5.195 17.359 1 98.44 159 VAL A O 1
ATOM 1240 N N . CYS A 1 160 ? 2.846 5.352 15.883 1 98.62 160 CYS A N 1
ATOM 1241 C CA . CYS A 1 160 ? 3.195 4.113 15.195 1 98.62 160 CYS A CA 1
ATOM 1242 C C . CYS A 1 160 ? 4.559 4.227 14.523 1 98.62 160 CYS A C 1
ATOM 1244 O O . CYS A 1 160 ? 5.371 3.305 14.594 1 98.62 160 CYS A O 1
ATOM 1246 N N . ALA A 1 161 ? 4.777 5.352 13.867 1 98 161 ALA A N 1
ATOM 1247 C CA . ALA A 1 161 ? 6.086 5.555 13.25 1 98 161 ALA A CA 1
ATOM 1248 C C . ALA A 1 161 ? 7.191 5.578 14.297 1 98 161 ALA A C 1
ATOM 1250 O O . ALA A 1 161 ? 8.266 5.012 14.086 1 98 161 ALA A O 1
ATOM 1251 N N . PHE A 1 162 ? 6.965 6.262 15.43 1 98.06 162 PHE A N 1
ATOM 1252 C CA . PHE A 1 162 ? 7.941 6.324 16.516 1 98.06 162 PHE A CA 1
ATOM 1253 C C . PHE A 1 162 ? 8.289 4.926 17 1 98.06 162 PHE A C 1
ATOM 1255 O O . PHE A 1 162 ? 9.461 4.586 17.156 1 98.06 162 PHE A O 1
ATOM 1262 N N . LEU A 1 163 ? 7.309 4.164 17.219 1 98.69 163 LEU A N 1
ATOM 1263 C CA . LEU A 1 163 ? 7.531 2.814 17.719 1 98.69 163 LEU A CA 1
ATOM 1264 C C . LEU A 1 163 ? 8.219 1.948 16.672 1 98.69 163 LEU A C 1
ATOM 1266 O O . LEU A 1 163 ? 9.055 1.106 17.016 1 98.69 163 LEU A O 1
ATOM 1270 N N . CYS A 1 164 ? 7.836 2.084 15.375 1 98.69 164 CYS A N 1
ATOM 1271 C CA . CYS A 1 164 ? 8.523 1.366 14.312 1 98.69 164 CYS A CA 1
ATOM 1272 C C . CYS A 1 164 ? 10.016 1.688 14.312 1 98.69 164 CYS A C 1
ATOM 1274 O O . CYS A 1 164 ? 10.844 0.794 14.141 1 98.69 164 CYS A O 1
ATOM 1276 N N . VAL A 1 165 ? 10.367 2.943 14.523 1 98.31 165 VAL A N 1
ATOM 1277 C CA . VAL A 1 165 ? 11.766 3.35 14.531 1 98.31 165 VAL A CA 1
ATOM 1278 C C . VAL A 1 165 ? 12.445 2.83 15.797 1 98.31 165 VAL A C 1
ATOM 1280 O O . VAL A 1 165 ? 13.562 2.307 15.734 1 98.31 165 VAL A O 1
ATOM 1283 N N . LEU A 1 166 ? 11.781 2.973 16.922 1 98.44 166 LEU A N 1
ATOM 1284 C CA . LEU A 1 166 ? 12.32 2.57 18.219 1 98.44 166 LEU A CA 1
ATOM 1285 C C . LEU A 1 166 ? 12.703 1.093 18.203 1 98.44 166 LEU A C 1
ATOM 1287 O O . LEU A 1 166 ? 13.734 0.71 18.75 1 98.44 166 LEU A O 1
ATOM 1291 N N . PHE A 1 167 ? 11.859 0.267 17.578 1 98.38 167 PHE A N 1
ATOM 1292 C CA . PHE A 1 167 ? 12.117 -1.169 17.594 1 98.38 167 PHE A CA 1
ATOM 1293 C C . PHE A 1 167 ? 12.789 -1.608 16.297 1 98.38 167 PHE A C 1
ATOM 1295 O O . PHE A 1 167 ? 13.625 -2.512 16.297 1 98.38 167 PHE A O 1
ATOM 1302 N N . GLY A 1 168 ? 12.375 -1.011 15.18 1 98.75 168 GLY A N 1
ATOM 1303 C CA . GLY A 1 168 ? 12.883 -1.417 13.875 1 98.75 168 GLY A CA 1
ATOM 1304 C C . GLY A 1 168 ? 14.367 -1.163 13.703 1 98.75 168 GLY A C 1
ATOM 1305 O O . GLY A 1 168 ? 15.086 -2.012 13.18 1 98.75 168 GLY A O 1
ATOM 1306 N N . VAL A 1 169 ? 14.852 0.021 14.141 1 98.44 169 VAL A N 1
ATOM 1307 C CA . VAL A 1 169 ? 16.25 0.376 13.984 1 98.44 169 VAL A CA 1
ATOM 1308 C C . VAL A 1 169 ? 17.125 -0.588 14.789 1 98.44 169 VAL A C 1
ATOM 1310 O O . VAL A 1 169 ? 18.078 -1.168 14.258 1 98.44 169 VAL A O 1
ATOM 1313 N N . PRO A 1 170 ? 16.844 -0.898 16.078 1 98.38 170 PRO A N 1
ATOM 1314 C CA . PRO A 1 170 ? 17.641 -1.865 16.828 1 98.38 170 PRO A CA 1
ATOM 1315 C C . PRO A 1 170 ? 17.625 -3.26 16.219 1 98.38 170 PRO A C 1
ATOM 1317 O O . PRO A 1 170 ? 18.641 -3.945 16.188 1 98.38 170 PRO A O 1
ATOM 1320 N N . ILE A 1 171 ? 16.484 -3.686 15.695 1 98.56 171 ILE A N 1
ATOM 1321 C CA . ILE A 1 171 ? 16.406 -4.984 15.039 1 98.56 171 ILE A CA 1
ATOM 1322 C C . ILE A 1 171 ? 17.297 -4.984 13.797 1 98.56 171 ILE A C 1
ATOM 1324 O O . ILE A 1 171 ? 18.031 -5.941 13.547 1 98.56 171 ILE A O 1
ATOM 1328 N N . GLY A 1 172 ? 17.172 -3.896 13 1 98.62 172 GLY A N 1
ATOM 1329 C CA . GLY A 1 172 ? 18.047 -3.768 11.836 1 98.62 172 GLY A CA 1
ATOM 1330 C C . GLY A 1 172 ? 19.516 -3.787 12.188 1 98.62 172 GLY A C 1
ATOM 1331 O O . GLY A 1 172 ? 20.328 -4.398 11.484 1 98.62 172 GLY A O 1
ATOM 1332 N N . ILE A 1 173 ? 19.891 -3.131 13.289 1 98.06 173 ILE A N 1
ATOM 1333 C CA . ILE A 1 173 ? 21.266 -3.117 13.766 1 98.06 173 ILE A CA 1
ATOM 1334 C C . ILE A 1 173 ? 21.688 -4.531 14.156 1 98.06 173 ILE A C 1
ATOM 1336 O O . ILE A 1 173 ? 22.766 -4.996 13.766 1 98.06 173 ILE A O 1
ATOM 1340 N N . ALA A 1 174 ? 20.844 -5.246 14.891 1 98.12 174 ALA A N 1
ATOM 1341 C CA . ALA A 1 174 ? 21.141 -6.609 15.312 1 98.12 174 ALA A CA 1
ATOM 1342 C C . ALA A 1 174 ? 21.344 -7.523 14.109 1 98.12 174 ALA A C 1
ATOM 1344 O O . ALA A 1 174 ? 22.234 -8.375 14.102 1 98.12 174 ALA A O 1
ATOM 1345 N N . MET A 1 175 ? 20.531 -7.359 13.133 1 98 175 MET A N 1
ATOM 1346 C CA . MET A 1 175 ? 20.609 -8.156 11.914 1 98 175 MET A CA 1
ATOM 1347 C C . MET A 1 175 ? 21.922 -7.879 11.18 1 98 175 MET A C 1
ATOM 1349 O O . MET A 1 175 ? 22.531 -8.789 10.602 1 98 175 MET A O 1
ATOM 1353 N N . SER A 1 176 ? 22.375 -6.648 11.219 1 96.81 176 SER A N 1
ATOM 1354 C CA . SER A 1 176 ? 23.594 -6.27 10.492 1 96.81 176 SER A CA 1
ATOM 1355 C C . SER A 1 176 ? 24.828 -6.867 11.141 1 96.81 176 SER A C 1
ATOM 1357 O O . SER A 1 176 ? 25.859 -7.031 10.484 1 96.81 176 SER A O 1
ATOM 1359 N N . ARG A 1 177 ? 24.766 -7.277 12.414 1 94.38 177 ARG A N 1
ATOM 1360 C CA . ARG A 1 177 ? 25.938 -7.75 13.156 1 94.38 177 ARG A CA 1
ATOM 1361 C C . ARG A 1 177 ? 25.984 -9.273 13.172 1 94.38 177 ARG A C 1
ATOM 1363 O O . ARG A 1 177 ? 27.016 -9.859 13.508 1 94.38 177 ARG A O 1
ATOM 1370 N N . ASN A 1 178 ? 24.953 -9.867 12.852 1 96.62 178 ASN A N 1
ATOM 1371 C CA . ASN A 1 178 ? 24.859 -11.32 12.914 1 96.62 178 ASN A CA 1
ATOM 1372 C C . ASN A 1 178 ? 24.172 -11.898 11.68 1 96.62 178 ASN A C 1
ATOM 1374 O O . ASN A 1 178 ? 22.953 -11.852 11.562 1 96.62 178 ASN A O 1
ATOM 1378 N N . ASP A 1 179 ? 24.875 -12.633 10.914 1 96.31 179 ASP A N 1
ATOM 1379 C CA . ASP A 1 179 ? 24.359 -13.188 9.664 1 96.31 179 ASP A CA 1
ATOM 1380 C C . ASP A 1 179 ? 23.297 -14.25 9.922 1 96.31 179 ASP A C 1
ATOM 1382 O O . ASP A 1 179 ? 22.359 -14.406 9.133 1 96.31 179 ASP A O 1
ATOM 1386 N N . ARG A 1 180 ? 23.5 -14.922 10.953 1 97.38 180 ARG A N 1
ATOM 1387 C CA . ARG A 1 180 ? 22.5 -15.938 11.289 1 97.38 180 ARG A CA 1
ATOM 1388 C C . ARG A 1 180 ? 21.156 -15.297 11.633 1 97.38 180 ARG A C 1
ATOM 1390 O O . ARG A 1 180 ? 20.109 -15.773 11.195 1 97.38 180 ARG A O 1
ATOM 1397 N N . LEU A 1 181 ? 21.234 -14.211 12.383 1 97.62 181 LEU A N 1
ATOM 1398 C CA . LEU A 1 181 ? 20.016 -13.492 12.727 1 97.62 181 LEU A CA 1
ATOM 1399 C C . LEU A 1 181 ? 19.359 -12.914 11.477 1 97.62 181 LEU A C 1
ATOM 1401 O O . LEU A 1 181 ? 18.125 -12.953 11.344 1 97.62 181 LEU A O 1
ATOM 1405 N N . GLN A 1 182 ? 20.094 -12.414 10.633 1 97.31 182 GLN A N 1
ATOM 1406 C CA . GLN A 1 182 ? 19.578 -11.852 9.391 1 97.31 182 GLN A CA 1
ATOM 1407 C C . GLN A 1 182 ? 18.844 -12.922 8.57 1 97.31 182 GLN A C 1
ATOM 1409 O O . GLN A 1 182 ? 17.719 -12.695 8.109 1 97.31 182 GLN A O 1
ATOM 1414 N N . ARG A 1 183 ? 19.5 -14.055 8.469 1 95.81 183 ARG A N 1
ATOM 1415 C CA . ARG A 1 183 ? 18.922 -15.133 7.668 1 95.81 183 ARG A CA 1
ATOM 1416 C C . ARG A 1 183 ? 17.625 -15.641 8.266 1 95.81 183 ARG A C 1
ATOM 1418 O O . ARG A 1 183 ? 16.703 -16.016 7.539 1 95.81 183 ARG A O 1
ATOM 1425 N N . MET A 1 184 ? 17.547 -15.578 9.508 1 96.88 184 MET A N 1
ATOM 1426 C CA . MET A 1 184 ? 16.359 -16.062 10.195 1 96.88 184 MET A CA 1
ATOM 1427 C C . MET A 1 184 ? 15.234 -15.031 10.141 1 96.88 184 MET A C 1
ATOM 1429 O O . MET A 1 184 ? 14.055 -15.383 10.125 1 96.88 184 MET A O 1
ATOM 1433 N N . THR A 1 185 ? 15.578 -13.766 10.07 1 97.38 185 THR A N 1
ATOM 1434 C CA . THR A 1 185 ? 14.594 -12.688 10.156 1 97.38 185 THR A CA 1
ATOM 1435 C C . THR A 1 185 ? 14.062 -12.336 8.773 1 97.38 185 THR A C 1
ATOM 1437 O O . THR A 1 185 ? 12.914 -11.906 8.633 1 97.38 185 THR A O 1
ATOM 1440 N N . ILE A 1 186 ? 14.789 -12.578 7.75 1 94.75 186 ILE A N 1
ATOM 1441 C CA . ILE A 1 186 ? 14.461 -12.164 6.391 1 94.75 186 ILE A CA 1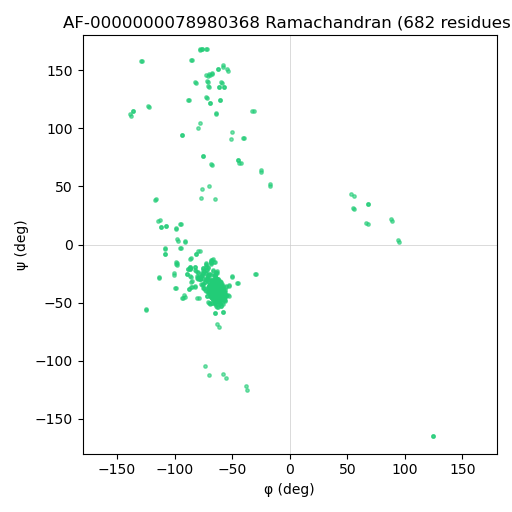
ATOM 1442 C C . ILE A 1 186 ? 13.148 -12.805 5.957 1 94.75 186 ILE A C 1
ATOM 1444 O O . ILE A 1 186 ? 12.25 -12.125 5.457 1 94.75 186 ILE A O 1
ATOM 1448 N N . PRO A 1 187 ? 12.93 -14.109 6.199 1 90.88 187 PRO A N 1
ATOM 1449 C CA . PRO A 1 187 ? 11.656 -14.711 5.797 1 90.88 187 PRO A CA 1
ATOM 1450 C C . PRO A 1 187 ? 10.461 -14.102 6.52 1 90.88 187 PRO A C 1
ATOM 1452 O O . PRO A 1 187 ? 9.375 -13.992 5.938 1 90.88 187 PRO A O 1
ATOM 1455 N N . ILE A 1 188 ? 10.641 -13.727 7.695 1 95.19 188 ILE A N 1
ATOM 1456 C CA . ILE A 1 188 ? 9.578 -13.086 8.461 1 95.19 188 ILE A CA 1
ATOM 1457 C C . ILE A 1 188 ? 9.25 -11.719 7.863 1 95.19 188 ILE A C 1
ATOM 1459 O O . ILE A 1 188 ? 8.078 -11.383 7.676 1 95.19 188 ILE A O 1
ATOM 1463 N N . LEU A 1 189 ? 10.297 -10.969 7.566 1 95.81 189 LEU A N 1
ATOM 1464 C CA . LEU A 1 189 ? 10.125 -9.648 6.965 1 95.81 189 LEU A CA 1
ATOM 1465 C C . LEU A 1 189 ? 9.461 -9.766 5.594 1 95.81 189 LEU A C 1
ATOM 1467 O O . LEU A 1 189 ? 8.586 -8.961 5.254 1 95.81 189 LEU A O 1
ATOM 1471 N N . ASP A 1 190 ? 9.844 -10.836 4.906 1 88.06 190 ASP A N 1
ATOM 1472 C CA . ASP A 1 190 ? 9.258 -11.07 3.588 1 88.06 190 ASP A CA 1
ATOM 1473 C C . ASP A 1 190 ? 7.77 -11.391 3.699 1 88.06 190 ASP A C 1
ATOM 1475 O O . ASP A 1 190 ? 6.965 -10.914 2.893 1 88.06 190 ASP A O 1
ATOM 1479 N N . MET A 1 191 ? 7.445 -12.109 4.637 1 88.75 191 MET A N 1
ATOM 1480 C CA . MET A 1 191 ? 6.047 -12.453 4.863 1 88.75 191 MET A CA 1
ATOM 1481 C C . MET A 1 191 ? 5.227 -11.211 5.191 1 88.75 191 MET A C 1
ATOM 1483 O O . MET A 1 191 ? 4.129 -11.031 4.664 1 88.75 191 MET A O 1
ATOM 1487 N N . LEU A 1 192 ? 5.762 -10.359 6.039 1 92.94 192 LEU A N 1
ATOM 1488 C CA . LEU A 1 192 ? 5.066 -9.141 6.434 1 92.94 192 LEU A CA 1
ATOM 1489 C C . LEU A 1 192 ? 4.836 -8.227 5.234 1 92.94 192 LEU A C 1
ATOM 1491 O O . LEU A 1 192 ? 3.824 -7.531 5.164 1 92.94 192 LEU A O 1
ATOM 1495 N N . GLN A 1 193 ? 5.719 -8.297 4.289 1 88.19 193 GLN A N 1
ATOM 1496 C CA . GLN A 1 193 ? 5.637 -7.395 3.148 1 88.19 193 GLN A CA 1
ATOM 1497 C C . GLN A 1 193 ? 4.754 -7.98 2.047 1 88.19 193 GLN A C 1
ATOM 1499 O O . GLN A 1 193 ? 4.254 -7.246 1.192 1 88.19 193 GLN A O 1
ATOM 1504 N N . THR A 1 194 ? 4.617 -9.258 2.113 1 81.69 194 THR A N 1
ATOM 1505 C CA . THR A 1 194 ? 3.844 -9.922 1.07 1 81.69 194 THR A CA 1
ATOM 1506 C C . THR A 1 194 ? 2.359 -9.93 1.423 1 81.69 194 THR A C 1
ATOM 1508 O O . THR A 1 194 ? 1.506 -10 0.536 1 81.69 194 THR A O 1
ATOM 1511 N N . LEU A 1 195 ? 2.092 -9.773 2.645 1 87.5 195 LEU A N 1
ATOM 1512 C CA . LEU A 1 195 ? 0.704 -9.781 3.096 1 87.5 195 LEU A CA 1
ATOM 1513 C C . LEU A 1 195 ? -0.02 -8.516 2.66 1 87.5 195 LEU A C 1
ATOM 1515 O O . LEU A 1 195 ? 0.471 -7.402 2.887 1 87.5 195 LEU A O 1
ATOM 1519 N N . PRO A 1 196 ? -1.11 -8.711 2.016 1 85.25 196 PRO A N 1
ATOM 1520 C CA . PRO A 1 196 ? -1.905 -7.52 1.726 1 85.25 196 PRO A CA 1
ATOM 1521 C C . PRO A 1 196 ? -2.387 -6.809 2.988 1 85.25 196 PRO A C 1
ATOM 1523 O O . PRO A 1 196 ? -2.611 -7.453 4.016 1 85.25 196 PRO A O 1
ATOM 1526 N N . SER A 1 197 ? -2.551 -5.555 2.857 1 89 197 SER A N 1
ATOM 1527 C CA . SER A 1 197 ? -2.801 -4.676 3.998 1 89 197 SER A CA 1
ATOM 1528 C C . SER A 1 197 ? -4.059 -5.094 4.754 1 89 197 SER A C 1
ATOM 1530 O O . SER A 1 197 ? -4.062 -5.137 5.984 1 89 197 SER A O 1
ATOM 1532 N N . PHE A 1 198 ? -5.129 -5.555 4.074 1 88.12 198 PHE A N 1
ATOM 1533 C CA . PHE A 1 198 ? -6.406 -5.91 4.688 1 88.12 198 PHE A CA 1
ATOM 1534 C C . PHE A 1 198 ? -6.277 -7.188 5.508 1 88.12 198 PHE A C 1
ATOM 1536 O O . PHE A 1 198 ? -7.023 -7.391 6.465 1 88.12 198 PHE A O 1
ATOM 1543 N N . VAL A 1 199 ? -5.352 -7.988 5.082 1 88.88 199 VAL A N 1
ATOM 1544 C CA . VAL A 1 199 ? -5.23 -9.305 5.699 1 88.88 199 VAL A CA 1
ATOM 1545 C C . VAL A 1 199 ? -4.73 -9.156 7.133 1 88.88 199 VAL A C 1
ATOM 1547 O O . VAL A 1 199 ? -5.07 -9.969 8 1 88.88 199 VAL A O 1
ATOM 1550 N N . TYR A 1 200 ? -4.012 -8.055 7.434 1 93.25 200 TYR A N 1
ATOM 1551 C CA . TYR A 1 200 ? -3.506 -7.801 8.781 1 93.25 200 TYR A CA 1
ATOM 1552 C C . TYR A 1 200 ? -4.652 -7.602 9.766 1 93.25 200 TYR A C 1
ATOM 1554 O O . TYR A 1 200 ? -4.527 -7.93 10.945 1 93.25 200 TYR A O 1
ATOM 1562 N N . LEU A 1 201 ? -5.758 -7.105 9.266 1 93.44 201 LEU A N 1
ATOM 1563 C CA . LEU A 1 201 ? -6.852 -6.699 10.141 1 93.44 201 LEU A CA 1
ATOM 1564 C C . LEU A 1 201 ? -7.668 -7.906 10.594 1 93.44 201 LEU A C 1
ATOM 1566 O O . LEU A 1 201 ? -8.258 -7.895 11.68 1 93.44 201 LEU A O 1
ATOM 1570 N N . ILE A 1 202 ? -7.656 -8.969 9.859 1 92.12 202 ILE A N 1
ATOM 1571 C CA . ILE A 1 202 ? -8.555 -10.102 10.055 1 92.12 202 ILE A CA 1
ATOM 1572 C C . ILE A 1 202 ? -8.273 -10.766 11.406 1 92.12 202 ILE A C 1
ATOM 1574 O O . ILE A 1 202 ? -9.156 -10.828 12.266 1 92.12 202 ILE A O 1
ATOM 1578 N N . PRO A 1 203 ? -7.047 -11.234 11.602 1 91.69 203 PRO A N 1
ATOM 1579 C CA . PRO A 1 203 ? -6.84 -11.867 12.906 1 91.69 203 PRO A CA 1
ATOM 1580 C C . PRO A 1 203 ? -6.977 -10.891 14.07 1 91.69 203 PRO A C 1
ATOM 1582 O O . PRO A 1 203 ? -7.398 -11.273 15.156 1 91.69 203 PRO A O 1
ATOM 1585 N N . LEU A 1 204 ? -6.734 -9.633 13.883 1 93.56 204 LEU A N 1
ATOM 1586 C CA . LEU A 1 204 ? -6.688 -8.641 14.953 1 93.56 204 LEU A CA 1
ATOM 1587 C C . LEU A 1 204 ? -8.094 -8.258 15.406 1 93.56 204 LEU A C 1
ATOM 1589 O O . LEU A 1 204 ? -8.32 -7.984 16.578 1 93.56 204 LEU A O 1
ATOM 1593 N N . ILE A 1 205 ? -9.023 -8.242 14.453 1 91.81 205 ILE A N 1
ATOM 1594 C CA . ILE A 1 205 ? -10.398 -7.879 14.789 1 91.81 205 ILE A CA 1
ATOM 1595 C C . ILE A 1 205 ? -11 -8.945 15.703 1 91.81 205 ILE A C 1
ATOM 1597 O O . ILE A 1 205 ? -11.922 -8.664 16.469 1 91.81 205 ILE A O 1
ATOM 1601 N N . PHE A 1 206 ? -10.43 -10.133 15.648 1 89.75 206 PHE A N 1
ATOM 1602 C CA . PHE A 1 206 ? -10.984 -11.219 16.453 1 89.75 206 PHE A CA 1
ATOM 1603 C C . PHE A 1 206 ? -10.195 -11.398 17.734 1 89.75 206 PHE A C 1
ATOM 1605 O O . PHE A 1 206 ? -10.664 -12.047 18.672 1 89.75 206 PHE A O 1
ATOM 1612 N N . LEU A 1 207 ? -9.016 -10.844 17.766 1 90.81 207 LEU A N 1
ATOM 1613 C CA . LEU A 1 207 ? -8.203 -10.922 18.969 1 90.81 207 LEU A CA 1
ATOM 1614 C C . LEU A 1 207 ? -8.555 -9.805 19.938 1 90.81 207 LEU A C 1
ATOM 1616 O O . LEU A 1 207 ? -8.508 -9.992 21.156 1 90.81 207 LEU A O 1
ATOM 1620 N N . PHE A 1 208 ? -8.867 -8.641 19.375 1 91.81 208 PHE A N 1
ATOM 1621 C CA . PHE A 1 208 ? -9.086 -7.457 20.188 1 91.81 208 PHE A CA 1
ATOM 1622 C C . PHE A 1 208 ? -10.406 -6.789 19.844 1 91.81 208 PHE A C 1
ATOM 1624 O O . PHE A 1 208 ? -10.945 -6.996 18.75 1 91.81 208 PHE A O 1
ATOM 1631 N N . SER A 1 209 ? -10.906 -5.996 20.812 1 88.94 209 SER A N 1
ATOM 1632 C CA . SER A 1 209 ? -12.109 -5.215 20.547 1 88.94 209 SER A CA 1
ATOM 1633 C C . SER A 1 209 ? -11.812 -4.055 19.609 1 88.94 209 SER A C 1
ATOM 1635 O O . SER A 1 209 ? -10.727 -3.477 19.641 1 88.94 209 SER A O 1
ATOM 1637 N N . VAL A 1 210 ? -12.805 -3.773 18.797 1 87.19 210 VAL A N 1
ATOM 1638 C CA . VAL A 1 210 ? -12.672 -2.701 17.812 1 87.19 210 VAL A CA 1
ATOM 1639 C C . VAL A 1 210 ? -12.539 -1.359 18.531 1 87.19 210 VAL A C 1
ATOM 1641 O O . VAL A 1 210 ? -12.094 -0.373 17.938 1 87.19 210 VAL A O 1
ATOM 1644 N N . THR A 1 211 ? -12.867 -1.335 19.812 1 88.62 211 THR A N 1
ATOM 1645 C CA . THR A 1 211 ? -12.773 -0.102 20.578 1 88.62 211 THR A CA 1
ATOM 1646 C C . THR A 1 211 ? -11.359 0.093 21.125 1 88.62 211 THR A C 1
ATOM 1648 O O . THR A 1 211 ? -11.016 1.178 21.594 1 88.62 211 THR A O 1
ATOM 1651 N N . GLU A 1 212 ? -10.562 -0.962 21.031 1 92.62 212 GLU A N 1
ATOM 1652 C CA . GLU A 1 212 ? -9.203 -0.884 21.547 1 92.62 212 GLU A CA 1
ATOM 1653 C C . GLU A 1 212 ? -8.242 -0.36 20.484 1 92.62 212 GLU A C 1
ATOM 1655 O O . GLU A 1 212 ? -8.062 -0.981 19.438 1 92.62 212 GLU A O 1
ATOM 1660 N N . PRO A 1 213 ? -7.516 0.735 20.844 1 96.38 213 PRO A N 1
ATOM 1661 C CA . PRO A 1 213 ? -6.617 1.352 19.859 1 96.38 213 PRO A CA 1
ATOM 1662 C C . PRO A 1 213 ? -5.48 0.425 19.438 1 96.38 213 PRO A C 1
ATOM 1664 O O . PRO A 1 213 ? -4.926 0.58 18.359 1 96.38 213 PRO A O 1
ATOM 1667 N N . LYS A 1 214 ? -5.141 -0.534 20.266 1 95.88 214 LYS A N 1
ATOM 1668 C CA . LYS A 1 214 ? -4.039 -1.431 19.938 1 95.88 214 LYS A CA 1
ATOM 1669 C C . LYS A 1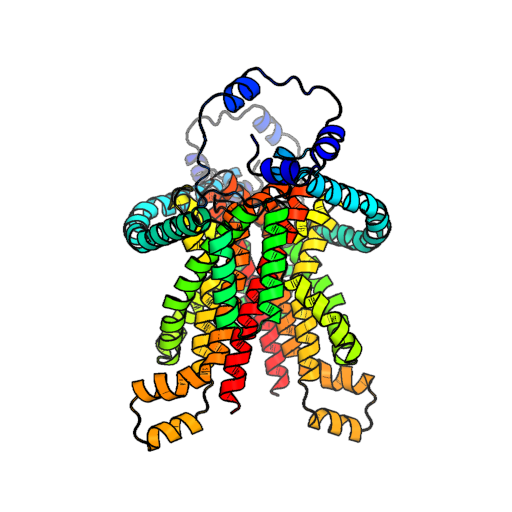 214 ? -4.355 -2.24 18.672 1 95.88 214 LYS A C 1
ATOM 1671 O O . LYS A 1 214 ? -3.445 -2.676 17.969 1 95.88 214 LYS A O 1
ATOM 1676 N N . LEU A 1 215 ? -5.684 -2.424 18.375 1 95.81 215 LEU A N 1
ATOM 1677 C CA . LEU A 1 215 ? -6.062 -3.176 17.188 1 95.81 215 LEU A CA 1
ATOM 1678 C C . LEU A 1 215 ? -5.465 -2.543 15.938 1 95.81 215 LEU A C 1
ATOM 1680 O O . LEU A 1 215 ? -4.695 -3.186 15.219 1 95.81 215 LEU A O 1
ATOM 1684 N N . TYR A 1 216 ? -5.797 -1.26 15.703 1 96.88 216 TYR A N 1
ATOM 1685 C CA . TYR A 1 216 ? -5.285 -0.617 14.492 1 96.88 216 TYR A CA 1
ATOM 1686 C C . TYR A 1 216 ? -3.818 -0.24 14.656 1 96.88 216 TYR A C 1
ATOM 1688 O O . TYR A 1 216 ? -3.068 -0.21 13.68 1 96.88 216 TYR A O 1
ATOM 1696 N N . GLY A 1 217 ? -3.346 -0.021 15.898 1 98 217 GLY A N 1
ATOM 1697 C CA . GLY A 1 217 ? -1.938 0.263 16.125 1 98 217 GLY A CA 1
ATOM 1698 C C . GLY A 1 217 ? -1.025 -0.882 15.727 1 98 217 GLY A C 1
ATOM 1699 O O . GLY A 1 217 ? -0.017 -0.673 15.047 1 98 217 GLY A O 1
ATOM 1700 N N . ILE A 1 218 ? -1.408 -2.123 16.109 1 97.5 218 ILE A N 1
ATOM 1701 C CA . ILE A 1 218 ? -0.616 -3.305 15.789 1 97.5 218 ILE A CA 1
ATOM 1702 C C . ILE A 1 218 ? -0.576 -3.51 14.273 1 97.5 218 ILE A C 1
ATOM 1704 O O . ILE A 1 218 ? 0.487 -3.768 13.703 1 97.5 218 ILE A O 1
ATOM 1708 N N . ALA A 1 219 ? -1.743 -3.373 13.625 1 97 219 ALA A N 1
ATOM 1709 C CA . ALA A 1 219 ? -1.821 -3.545 12.18 1 97 219 ALA A CA 1
ATOM 1710 C C . ALA A 1 219 ? -0.892 -2.57 11.461 1 97 219 ALA A C 1
ATOM 1712 O O . ALA A 1 219 ? -0.173 -2.957 10.539 1 97 219 ALA A O 1
ATOM 1713 N N . ILE A 1 220 ? -0.866 -1.326 11.891 1 97.94 220 ILE A N 1
ATOM 1714 C CA . ILE A 1 220 ? -0.062 -0.287 11.258 1 97.94 220 ILE A CA 1
ATOM 1715 C C . ILE A 1 220 ? 1.421 -0.581 11.469 1 97.94 220 ILE A C 1
ATOM 1717 O O . ILE A 1 220 ? 2.215 -0.501 10.523 1 97.94 220 ILE A O 1
ATOM 1721 N N . ILE A 1 221 ? 1.809 -0.96 12.656 1 98.25 221 ILE A N 1
ATOM 1722 C CA . ILE A 1 221 ? 3.211 -1.205 12.977 1 98.25 221 ILE A CA 1
ATOM 1723 C C . ILE A 1 221 ? 3.711 -2.424 12.211 1 98.25 221 ILE A C 1
ATOM 1725 O O . ILE A 1 221 ? 4.789 -2.389 11.609 1 98.25 221 ILE A O 1
ATOM 1729 N N . LEU A 1 222 ? 2.924 -3.525 12.164 1 97.31 222 LEU A N 1
ATOM 1730 C CA . LEU A 1 222 ? 3.332 -4.734 11.453 1 97.31 222 LEU A CA 1
ATOM 1731 C C . LEU A 1 222 ? 3.504 -4.457 9.961 1 97.31 222 LEU A C 1
ATOM 1733 O O . LEU A 1 222 ? 4.41 -4.996 9.328 1 97.31 222 LEU A O 1
ATOM 1737 N N . TYR A 1 223 ? 2.617 -3.59 9.484 1 96.56 223 TYR A N 1
ATOM 1738 C CA . TYR A 1 223 ? 2.65 -3.26 8.062 1 96.56 223 TYR A CA 1
ATOM 1739 C C . TYR A 1 223 ? 3.832 -2.354 7.742 1 96.56 223 TYR A C 1
ATOM 1741 O O . TYR A 1 223 ? 4.449 -2.477 6.68 1 96.56 223 TYR A O 1
ATOM 1749 N N . ALA A 1 224 ? 4.25 -1.491 8.633 1 98.12 224 ALA A N 1
ATOM 1750 C CA . ALA A 1 224 ? 5.109 -0.367 8.266 1 98.12 224 ALA A CA 1
ATOM 1751 C C . ALA A 1 224 ? 6.527 -0.569 8.789 1 98.12 224 ALA A C 1
ATOM 1753 O O . ALA A 1 224 ? 7.449 0.141 8.391 1 98.12 224 ALA A O 1
ATOM 1754 N N . ILE A 1 225 ? 6.844 -1.547 9.602 1 98.5 225 ILE A N 1
ATOM 1755 C CA . ILE A 1 225 ? 8.102 -1.602 10.344 1 98.5 225 ILE A CA 1
ATOM 1756 C C . ILE A 1 225 ? 9.203 -2.16 9.445 1 98.5 225 ILE A C 1
ATOM 1758 O O . ILE A 1 225 ? 10.391 -1.971 9.719 1 98.5 225 ILE A O 1
ATOM 1762 N N . VAL A 1 226 ? 8.898 -2.848 8.375 1 98.06 226 VAL A N 1
ATOM 1763 C CA . VAL A 1 226 ? 9.836 -3.676 7.621 1 98.06 226 VAL A CA 1
ATOM 1764 C C . VAL A 1 226 ? 10.875 -2.791 6.941 1 98.06 226 VAL A C 1
ATOM 1766 O O . VAL A 1 226 ? 12.078 -3.055 7.027 1 98.06 226 VAL A O 1
ATOM 1769 N N . PRO A 1 227 ? 10.492 -1.688 6.309 1 97.62 227 PRO A N 1
ATOM 1770 C CA . PRO A 1 227 ? 11.492 -0.891 5.594 1 97.62 227 PRO A CA 1
ATOM 1771 C C . PRO A 1 227 ? 12.57 -0.331 6.52 1 97.62 227 PRO A C 1
ATOM 1773 O O . PRO A 1 227 ? 13.75 -0.312 6.16 1 97.62 227 PRO A O 1
ATOM 1776 N N . VAL A 1 228 ? 12.203 0.131 7.688 1 98.5 228 VAL A N 1
ATOM 1777 C CA . VAL A 1 228 ? 13.203 0.702 8.586 1 98.5 228 VAL A CA 1
ATOM 1778 C C . VAL A 1 228 ? 14.156 -0.393 9.055 1 98.5 228 VAL A C 1
ATOM 1780 O O . VAL A 1 228 ? 15.352 -0.146 9.234 1 98.5 228 VAL A O 1
ATOM 1783 N N . ILE A 1 229 ? 13.734 -1.633 9.234 1 98.75 229 ILE A N 1
ATOM 1784 C CA . ILE A 1 229 ? 14.586 -2.754 9.609 1 98.75 229 ILE A CA 1
ATOM 1785 C C . ILE A 1 229 ? 15.539 -3.078 8.461 1 98.75 229 ILE A C 1
ATOM 1787 O O . ILE A 1 229 ? 16.75 -3.145 8.656 1 98.75 229 ILE A O 1
ATOM 1791 N N . ARG A 1 230 ? 14.984 -3.207 7.301 1 98.12 230 ARG A N 1
ATOM 1792 C CA . ARG A 1 230 ? 15.75 -3.643 6.141 1 98.12 230 ARG A CA 1
ATOM 1793 C C . ARG A 1 230 ? 16.797 -2.605 5.758 1 98.12 230 ARG A C 1
ATOM 1795 O O . ARG A 1 230 ? 17.953 -2.951 5.484 1 98.12 230 ARG A O 1
ATOM 1802 N N . LEU A 1 231 ? 16.406 -1.338 5.754 1 97.81 231 LEU A N 1
ATOM 1803 C CA . LEU A 1 231 ? 17.312 -0.305 5.281 1 97.81 231 LEU A CA 1
ATOM 1804 C C . LEU A 1 231 ? 18.359 0.028 6.344 1 97.81 231 LEU A C 1
ATOM 1806 O O . LEU A 1 231 ? 19.469 0.447 6.02 1 97.81 231 LEU A O 1
ATOM 1810 N N . THR A 1 232 ? 17.969 -0.184 7.602 1 98.5 232 THR A N 1
ATOM 1811 C CA . THR A 1 232 ? 18.984 -0.094 8.641 1 98.5 232 THR A CA 1
ATOM 1812 C C . THR A 1 232 ? 20.031 -1.194 8.477 1 98.5 232 THR A C 1
ATOM 1814 O O . THR A 1 232 ? 21.234 -0.924 8.492 1 98.5 232 THR A O 1
ATOM 1817 N N . ASP A 1 233 ? 19.609 -2.441 8.312 1 98.5 233 ASP A N 1
ATOM 1818 C CA . ASP A 1 233 ? 20.5 -3.564 8.078 1 98.5 233 ASP A CA 1
ATOM 1819 C C . ASP A 1 233 ? 21.391 -3.316 6.855 1 98.5 233 ASP A C 1
ATOM 1821 O O . ASP A 1 233 ? 22.609 -3.43 6.934 1 98.5 233 ASP A O 1
ATOM 1825 N N . LEU A 1 234 ? 20.797 -2.906 5.797 1 96.62 234 LEU A N 1
ATOM 1826 C CA . LEU A 1 234 ? 21.516 -2.666 4.543 1 96.62 234 LEU A CA 1
ATOM 1827 C C . LEU A 1 234 ? 22.516 -1.528 4.695 1 96.62 234 LEU A C 1
ATOM 1829 O O . LEU A 1 234 ? 23.656 -1.641 4.25 1 96.62 234 LEU A O 1
ATOM 1833 N N . GLY A 1 235 ? 22.062 -0.428 5.281 1 97.06 235 GLY A N 1
ATOM 1834 C CA . GLY A 1 235 ? 22.922 0.73 5.445 1 97.06 235 GLY A CA 1
ATOM 1835 C C . GLY A 1 235 ? 24.203 0.417 6.195 1 97.06 235 GLY A C 1
ATOM 1836 O O . GLY A 1 235 ? 25.281 0.852 5.793 1 97.06 235 GLY A O 1
ATOM 1837 N N . ILE A 1 236 ? 24.109 -0.343 7.16 1 96.88 236 ILE A N 1
ATOM 1838 C CA . ILE A 1 236 ? 25.281 -0.673 7.977 1 96.88 236 ILE A CA 1
ATOM 1839 C C . ILE A 1 236 ? 26.188 -1.642 7.219 1 96.88 236 ILE A C 1
ATOM 1841 O O . ILE A 1 236 ? 27.406 -1.498 7.234 1 96.88 236 ILE A O 1
ATOM 1845 N N . ARG A 1 237 ? 25.672 -2.547 6.508 1 95.75 237 ARG A N 1
ATOM 1846 C CA . ARG A 1 237 ? 26.438 -3.551 5.781 1 95.75 237 ARG A CA 1
ATOM 1847 C C . ARG A 1 237 ? 27.109 -2.943 4.551 1 95.75 237 ARG A C 1
ATOM 1849 O O . ARG A 1 237 ? 28.109 -3.469 4.059 1 95.75 237 ARG A O 1
ATOM 1856 N N . LEU A 1 238 ? 26.547 -1.881 4.137 1 94.19 238 LEU A N 1
ATOM 1857 C CA . LEU A 1 238 ? 27.078 -1.257 2.928 1 94.19 238 LEU A CA 1
ATOM 1858 C C . LEU A 1 238 ? 28.297 -0.405 3.25 1 94.19 238 LEU A C 1
ATOM 1860 O O . LEU A 1 238 ? 29 0.049 2.344 1 94.19 238 LEU A O 1
ATOM 1864 N N . VAL A 1 239 ? 28.578 -0.228 4.473 1 93.69 239 VAL A N 1
ATOM 1865 C CA . VAL A 1 239 ? 29.75 0.56 4.836 1 93.69 239 VAL A CA 1
ATOM 1866 C C . VAL A 1 239 ? 31.016 -0.111 4.293 1 93.69 239 VAL A C 1
ATOM 1868 O O . VAL A 1 239 ? 31.188 -1.319 4.453 1 93.69 239 VAL A O 1
ATOM 1871 N N . ASP A 1 240 ? 31.875 0.655 3.736 1 92.19 240 ASP A N 1
ATOM 1872 C CA . ASP A 1 240 ? 33.094 0.175 3.072 1 92.19 240 ASP A CA 1
ATOM 1873 C C . ASP A 1 240 ? 33.969 -0.608 4.043 1 92.19 240 ASP A C 1
ATOM 1875 O O . ASP A 1 240 ? 34.188 -0.176 5.176 1 92.19 240 ASP A O 1
ATOM 1879 N N . ARG A 1 241 ? 34.469 -1.628 3.49 1 91.81 241 ARG A N 1
ATOM 1880 C CA . ARG A 1 241 ? 35.344 -2.488 4.289 1 91.81 241 ARG A CA 1
ATOM 1881 C C . ARG A 1 241 ? 36.625 -1.769 4.668 1 91.81 241 ARG A C 1
ATOM 1883 O O . ARG A 1 241 ? 37.188 -1.999 5.746 1 91.81 241 ARG A O 1
ATOM 1890 N N . ASP A 1 242 ? 37.031 -0.921 3.768 1 93.25 242 ASP A N 1
ATOM 1891 C CA . ASP A 1 242 ? 38.281 -0.19 4.027 1 93.25 242 ASP A CA 1
ATOM 1892 C C . ASP A 1 242 ? 38.125 0.738 5.23 1 93.25 242 ASP A C 1
ATOM 1894 O O . ASP A 1 242 ? 39.062 0.921 6 1 93.25 242 ASP A O 1
ATOM 1898 N N . VAL A 1 243 ? 36.938 1.266 5.34 1 93 243 VAL A N 1
ATOM 1899 C CA . VAL A 1 243 ? 36.656 2.164 6.457 1 93 243 VAL A CA 1
ATOM 1900 C C . VAL A 1 243 ? 36.625 1.369 7.762 1 93 243 VAL A C 1
ATOM 1902 O O . VAL A 1 243 ? 37.125 1.822 8.789 1 93 243 VAL A O 1
ATOM 1905 N N . ILE A 1 244 ? 36.125 0.225 7.68 1 92.56 244 ILE A N 1
ATOM 1906 C CA . ILE A 1 244 ? 36.031 -0.639 8.852 1 92.56 244 ILE A CA 1
ATOM 1907 C C . ILE A 1 244 ? 37.438 -1.122 9.258 1 92.56 244 ILE A C 1
ATOM 1909 O O . ILE A 1 244 ? 37.75 -1.165 10.445 1 92.56 244 ILE A O 1
ATOM 1913 N N . GLU A 1 245 ? 38.25 -1.464 8.281 1 92.81 245 GLU A N 1
ATOM 1914 C CA . GLU A 1 245 ? 39.625 -1.906 8.547 1 92.81 245 GLU A CA 1
ATOM 1915 C C . GLU A 1 245 ? 40.469 -0.78 9.141 1 92.81 245 GLU A C 1
ATOM 1917 O O . GLU A 1 245 ? 41.281 -1.018 10.023 1 92.81 245 GLU A O 1
ATOM 1922 N N . ALA A 1 246 ? 40.188 0.346 8.586 1 94.44 246 ALA A N 1
ATOM 1923 C CA . ALA A 1 246 ? 40.875 1.507 9.148 1 94.44 246 ALA A CA 1
ATOM 1924 C C . ALA A 1 246 ? 40.469 1.722 10.609 1 94.44 246 ALA A C 1
ATOM 1926 O O . ALA A 1 246 ? 41.344 2.014 11.445 1 94.44 246 ALA A O 1
ATOM 1927 N N . ALA A 1 247 ? 39.219 1.644 10.906 1 93.81 247 ALA A N 1
ATOM 1928 C CA . ALA A 1 247 ? 38.75 1.785 12.281 1 93.81 247 ALA A CA 1
ATOM 1929 C C . ALA A 1 247 ? 39.375 0.718 13.188 1 93.81 247 ALA A C 1
ATOM 1931 O O . ALA A 1 247 ? 39.719 0.995 14.336 1 93.81 247 ALA A O 1
ATOM 1932 N N . ASP A 1 248 ? 39.562 -0.445 12.656 1 93.25 248 ASP A N 1
ATOM 1933 C CA . ASP A 1 248 ? 40.188 -1.544 13.383 1 93.25 248 ASP A CA 1
ATOM 1934 C C . ASP A 1 248 ? 41.656 -1.242 13.672 1 93.25 248 ASP A C 1
ATOM 1936 O O . ASP A 1 248 ? 42.156 -1.557 14.75 1 93.25 248 ASP A O 1
ATOM 1940 N N . SER A 1 249 ? 42.281 -0.683 12.727 1 94.69 249 SER A N 1
ATOM 1941 C CA . SER A 1 249 ? 43.688 -0.357 12.875 1 94.69 249 SER A CA 1
ATOM 1942 C C . SER A 1 249 ? 43.906 0.698 13.953 1 94.69 249 SER A C 1
ATOM 1944 O O . SER A 1 249 ? 44.969 0.742 14.586 1 94.69 249 SER A O 1
ATOM 1946 N N . PHE A 1 250 ? 42.906 1.564 14.133 1 94.25 250 PHE A N 1
ATOM 1947 C CA . PHE A 1 250 ? 42.969 2.59 15.164 1 94.25 250 PHE A CA 1
ATOM 1948 C C . PHE A 1 250 ? 42.625 2.004 16.531 1 94.25 250 PHE A C 1
ATOM 1950 O O . PHE A 1 250 ? 42.688 2.701 17.547 1 94.25 250 PHE A O 1
ATOM 1957 N N . GLY A 1 251 ? 42.219 0.754 16.609 1 93.19 251 GLY A N 1
ATOM 1958 C CA . GLY A 1 251 ? 41.969 0.069 17.875 1 93.19 251 GLY A CA 1
ATOM 1959 C C . GLY A 1 251 ? 40.531 0.25 18.375 1 93.19 251 GLY A C 1
ATOM 1960 O O . GLY A 1 251 ? 40.281 0.114 19.578 1 93.19 251 GLY A O 1
ATOM 1961 N N . MET A 1 252 ? 39.594 0.6 17.531 1 94.44 252 MET A N 1
ATOM 1962 C CA . MET A 1 252 ? 38.219 0.799 17.938 1 94.44 252 MET A CA 1
ATOM 1963 C C . MET A 1 252 ? 37.562 -0.531 18.297 1 94.44 252 MET A C 1
ATOM 1965 O O . MET A 1 252 ? 37.812 -1.542 17.625 1 94.44 252 MET A O 1
ATOM 1969 N N . THR A 1 253 ? 36.812 -0.48 19.469 1 95.5 253 THR A N 1
ATOM 1970 C CA . THR A 1 253 ? 36 -1.637 19.812 1 95.5 253 THR A CA 1
ATOM 1971 C C . THR A 1 253 ? 34.781 -1.749 18.891 1 95.5 253 THR A C 1
ATOM 1973 O O . THR A 1 253 ? 34.469 -0.816 18.141 1 95.5 253 THR A O 1
ATOM 1976 N N . ASP A 1 254 ? 34.062 -2.891 18.922 1 93.38 254 ASP A N 1
ATOM 1977 C CA . ASP A 1 254 ? 32.906 -3.111 18.078 1 93.38 254 ASP A CA 1
ATOM 1978 C C . ASP A 1 254 ? 31.812 -2.064 18.344 1 93.38 254 ASP A C 1
ATOM 1980 O O . ASP A 1 254 ? 31.156 -1.599 17.422 1 93.38 254 ASP A O 1
ATOM 1984 N N . ARG A 1 255 ? 31.656 -1.751 19.562 1 94.81 255 ARG A N 1
ATOM 1985 C CA . ARG A 1 255 ? 30.656 -0.757 19.938 1 94.81 255 ARG A CA 1
ATOM 1986 C C . ARG A 1 255 ? 31.047 0.63 19.438 1 94.81 255 ARG A C 1
ATOM 1988 O O . ARG A 1 255 ? 30.188 1.395 18.984 1 94.81 255 ARG A O 1
ATOM 1995 N N . GLN A 1 256 ? 32.375 0.938 19.5 1 94.44 256 GLN A N 1
ATOM 1996 C CA . GLN A 1 256 ? 32.875 2.223 19.031 1 94.44 256 GLN A CA 1
ATOM 1997 C C . GLN A 1 256 ? 32.719 2.336 17.516 1 94.44 256 GLN A C 1
ATOM 1999 O O . GLN A 1 256 ? 32.344 3.385 17 1 94.44 256 GLN A O 1
ATOM 2004 N N . LYS A 1 257 ? 33.094 1.248 16.891 1 94.81 257 LYS A N 1
ATOM 2005 C CA . LYS A 1 257 ? 32.969 1.222 15.438 1 94.81 257 LYS A CA 1
ATOM 2006 C C . LYS A 1 257 ? 31.516 1.377 15 1 94.81 257 LYS A C 1
ATOM 2008 O O . LYS A 1 257 ? 31.219 2.115 14.062 1 94.81 257 LYS A O 1
ATOM 2013 N N . LEU A 1 258 ? 30.578 0.706 15.688 1 94.25 258 LEU A N 1
ATOM 2014 C CA . LEU A 1 258 ? 29.156 0.739 15.352 1 94.25 258 LEU A CA 1
ATOM 2015 C C . LEU A 1 258 ? 28.594 2.145 15.523 1 94.25 258 LEU A C 1
ATOM 2017 O O . LEU A 1 258 ? 28.016 2.709 14.578 1 94.25 258 LEU A O 1
ATOM 2021 N N . PHE A 1 259 ? 28.766 2.754 16.641 1 95 259 PHE A N 1
ATOM 2022 C CA . PHE A 1 259 ? 28.109 4.02 16.969 1 95 259 PHE A CA 1
ATOM 2023 C C . PHE A 1 259 ? 28.922 5.195 16.453 1 95 259 PHE A C 1
ATOM 2025 O O . PHE A 1 259 ? 28.375 6.258 16.141 1 95 259 PHE A O 1
ATOM 2032 N N . GLY A 1 260 ? 30.219 4.945 16.203 1 93.38 260 GLY A N 1
ATOM 2033 C CA . GLY A 1 260 ? 31.094 6.039 15.805 1 93.38 260 GLY A CA 1
ATOM 2034 C C . GLY A 1 260 ? 31.344 6.094 14.305 1 93.38 260 GLY A C 1
ATOM 2035 O O . GLY A 1 260 ? 31.703 7.145 13.766 1 93.38 260 GLY A O 1
ATOM 2036 N N . VAL A 1 261 ? 31.234 4.98 13.648 1 94 261 VAL A N 1
ATOM 2037 C CA . VAL A 1 261 ? 31.594 4.938 12.234 1 94 261 VAL A CA 1
ATOM 2038 C C . VAL A 1 261 ? 30.422 4.41 11.414 1 94 261 VAL A C 1
ATOM 2040 O O . VAL A 1 261 ? 29.844 5.141 10.609 1 94 261 VAL A O 1
ATOM 2043 N N . GLN A 1 262 ? 29.906 3.264 11.703 1 95.75 262 GLN A N 1
ATOM 2044 C CA . GLN A 1 262 ? 28.953 2.559 10.852 1 95.75 262 GLN A CA 1
ATOM 2045 C C . GLN A 1 262 ? 27.594 3.254 10.852 1 95.75 262 GLN A C 1
ATOM 2047 O O . GLN A 1 262 ? 27.047 3.539 9.789 1 95.75 262 GLN A O 1
ATOM 2052 N N . ILE A 1 263 ? 27.047 3.566 12.016 1 95.62 263 ILE A N 1
ATOM 2053 C CA . ILE A 1 263 ? 25.719 4.148 12.109 1 95.62 263 ILE A CA 1
ATOM 2054 C C . ILE A 1 263 ? 25.703 5.531 11.469 1 95.62 263 ILE A C 1
ATOM 2056 O O . ILE A 1 263 ? 24.844 5.828 10.633 1 95.62 263 ILE A O 1
ATOM 2060 N N . PRO A 1 264 ? 26.719 6.316 11.812 1 94.5 264 PRO A N 1
ATOM 2061 C CA . PRO A 1 264 ? 26.75 7.625 11.156 1 94.5 264 PRO A CA 1
ATOM 2062 C C . PRO A 1 264 ? 26.812 7.52 9.633 1 94.5 264 PRO A C 1
ATOM 2064 O O . PRO A 1 264 ? 26.156 8.289 8.93 1 94.5 264 PRO A O 1
ATOM 2067 N N . LEU A 1 265 ? 27.547 6.586 9.125 1 94.62 265 LEU A N 1
ATOM 2068 C CA . LEU A 1 265 ? 27.688 6.418 7.68 1 94.62 265 LEU A CA 1
ATOM 2069 C C . LEU A 1 265 ? 26.438 5.781 7.09 1 94.62 265 LEU A C 1
ATOM 2071 O O . LEU A 1 265 ? 26.156 5.934 5.898 1 94.62 265 LEU A O 1
ATOM 2075 N N . ALA A 1 266 ? 25.625 5.121 7.902 1 96.5 266 ALA A N 1
ATOM 2076 C CA . ALA A 1 266 ? 24.438 4.418 7.441 1 96.5 266 ALA A CA 1
ATOM 2077 C C . ALA A 1 266 ? 23.203 5.297 7.57 1 96.5 266 ALA A C 1
ATOM 2079 O O . ALA A 1 266 ? 22.094 4.902 7.168 1 96.5 266 ALA A O 1
ATOM 2080 N N . LEU A 1 267 ? 23.344 6.492 8.117 1 96.19 267 LEU A N 1
ATOM 2081 C CA . LEU A 1 267 ? 22.234 7.352 8.484 1 96.19 267 LEU A CA 1
ATOM 2082 C C . LEU A 1 267 ? 21.359 7.656 7.27 1 96.19 267 LEU A C 1
ATOM 2084 O O . LEU A 1 267 ? 20.125 7.66 7.367 1 96.19 267 LEU A O 1
ATOM 2088 N N . PRO A 1 268 ? 21.953 7.859 6.09 1 94.81 268 PRO A N 1
ATOM 2089 C CA . PRO A 1 268 ? 21.094 8.117 4.93 1 94.81 268 PRO A CA 1
ATOM 2090 C C . PRO A 1 268 ? 20.156 6.949 4.617 1 94.81 268 PRO A C 1
ATOM 2092 O O . PRO A 1 268 ? 18.969 7.152 4.371 1 94.81 268 PRO A O 1
ATOM 2095 N N . ASN A 1 269 ? 20.656 5.777 4.715 1 96 269 ASN A N 1
ATOM 2096 C CA . ASN A 1 269 ? 19.844 4.59 4.492 1 96 269 ASN A CA 1
ATOM 2097 C C . ASN A 1 269 ? 18.797 4.418 5.594 1 96 269 ASN A C 1
ATOM 2099 O O . ASN A 1 269 ? 17.656 4.066 5.32 1 96 269 ASN A O 1
ATOM 2103 N N . ILE A 1 270 ? 19.219 4.652 6.793 1 97.56 270 ILE A N 1
ATOM 2104 C CA . ILE A 1 270 ? 18.312 4.539 7.922 1 97.56 270 ILE A CA 1
ATOM 2105 C C . ILE A 1 270 ? 17.156 5.527 7.758 1 97.56 270 ILE A C 1
ATOM 2107 O O . ILE A 1 270 ? 15.984 5.164 7.922 1 97.56 270 ILE A O 1
ATOM 2111 N N . MET A 1 271 ? 17.484 6.777 7.371 1 96.25 271 MET A N 1
ATOM 2112 C CA . MET A 1 271 ? 16.469 7.816 7.215 1 96.25 271 MET A CA 1
ATOM 2113 C C . MET A 1 271 ? 15.539 7.5 6.047 1 96.25 271 MET A C 1
ATOM 2115 O O . MET A 1 271 ? 14.344 7.816 6.09 1 96.25 271 MET A O 1
ATOM 2119 N N . ALA A 1 272 ? 16.062 6.902 5.004 1 95.44 272 ALA A N 1
ATOM 2120 C CA . ALA A 1 272 ? 15.219 6.441 3.908 1 95.44 272 ALA A CA 1
ATOM 2121 C C . ALA A 1 272 ? 14.211 5.402 4.395 1 95.44 272 ALA A C 1
ATOM 2123 O O . ALA A 1 272 ? 13.055 5.402 3.969 1 95.44 272 ALA A O 1
ATOM 2124 N N . GLY A 1 273 ? 14.711 4.52 5.262 1 97.38 273 GLY A N 1
ATOM 2125 C CA . GLY A 1 273 ? 13.828 3.549 5.887 1 97.38 273 GLY A CA 1
ATOM 2126 C C . GLY A 1 273 ? 12.75 4.184 6.742 1 97.38 273 GLY A C 1
ATOM 2127 O O . GLY A 1 273 ? 11.594 3.77 6.699 1 97.38 273 GLY A O 1
ATOM 2128 N N . VAL A 1 274 ? 13.109 5.188 7.43 1 97.5 274 VAL A N 1
ATOM 2129 C CA . VAL A 1 274 ? 12.164 5.918 8.266 1 97.5 274 VAL A CA 1
ATOM 2130 C C . VAL A 1 274 ? 11.109 6.586 7.391 1 97.5 274 VAL A C 1
ATOM 2132 O O . VAL A 1 274 ? 9.914 6.531 7.695 1 97.5 274 VAL A O 1
ATOM 2135 N N . ASN A 1 275 ? 11.555 7.195 6.305 1 95.44 275 ASN A N 1
ATOM 2136 C CA . ASN A 1 275 ? 10.625 7.836 5.375 1 95.44 275 ASN A CA 1
ATOM 2137 C C . ASN A 1 275 ? 9.609 6.84 4.824 1 95.44 275 ASN A C 1
ATOM 2139 O O . ASN A 1 275 ? 8.406 7.113 4.812 1 95.44 275 ASN A O 1
ATOM 2143 N N . GLN A 1 276 ? 10.094 5.703 4.438 1 94.94 276 GLN A N 1
ATOM 2144 C CA . GLN A 1 276 ? 9.203 4.676 3.9 1 94.94 276 GLN A CA 1
ATOM 2145 C C . GLN A 1 276 ? 8.219 4.195 4.957 1 94.94 276 GLN A C 1
ATOM 2147 O O . GLN A 1 276 ? 7.039 3.986 4.664 1 94.94 276 GLN A O 1
ATOM 2152 N N . THR A 1 277 ? 8.742 4.035 6.16 1 97.94 277 THR A N 1
ATOM 2153 C CA . THR A 1 277 ? 7.906 3.594 7.273 1 97.94 277 THR A CA 1
ATOM 2154 C C . THR A 1 277 ? 6.789 4.594 7.543 1 97.94 277 THR A C 1
ATOM 2156 O O . THR A 1 277 ? 5.637 4.207 7.762 1 97.94 277 THR A O 1
ATOM 2159 N N . ILE A 1 278 ? 7.09 5.82 7.527 1 96.69 278 ILE A N 1
ATOM 2160 C CA . ILE A 1 278 ? 6.105 6.871 7.766 1 96.69 278 ILE A CA 1
ATOM 2161 C C . ILE A 1 278 ? 5.055 6.852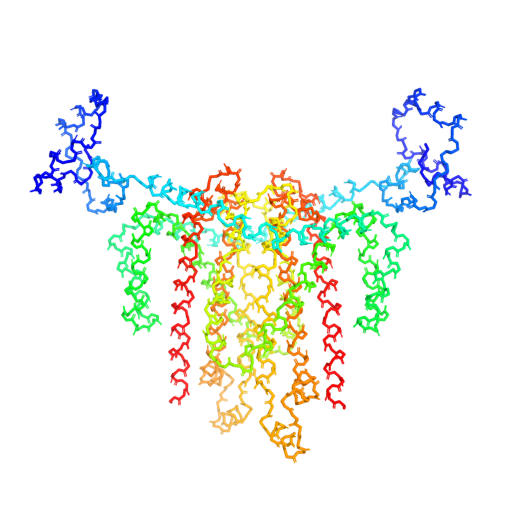 6.656 1 96.69 278 ILE A C 1
ATOM 2163 O O . ILE A 1 278 ? 3.855 6.914 6.93 1 96.69 278 ILE A O 1
ATOM 2167 N N . MET A 1 279 ? 5.484 6.719 5.426 1 93.56 279 MET A N 1
ATOM 2168 C CA . MET A 1 279 ? 4.57 6.699 4.285 1 93.56 279 MET A CA 1
ATOM 2169 C C . MET A 1 279 ? 3.658 5.48 4.34 1 93.56 279 MET A C 1
ATOM 2171 O O . MET A 1 279 ? 2.461 5.582 4.07 1 93.56 279 MET A O 1
ATOM 2175 N N . MET A 1 280 ? 4.207 4.375 4.715 1 94.62 280 MET A N 1
ATOM 2176 C CA . MET A 1 280 ? 3.406 3.156 4.82 1 94.62 280 MET A CA 1
ATOM 2177 C C . MET A 1 280 ? 2.424 3.25 5.98 1 94.62 280 MET A C 1
ATOM 2179 O O . MET A 1 280 ? 1.31 2.729 5.902 1 94.62 280 MET A O 1
ATOM 2183 N N . SER A 1 281 ? 2.855 3.883 7.051 1 96.88 281 SER A N 1
ATOM 2184 C CA . SER A 1 281 ? 1.944 4.09 8.172 1 96.88 281 SER A CA 1
ATOM 2185 C C . SER A 1 281 ? 0.735 4.918 7.758 1 96.88 281 SER A C 1
ATOM 2187 O O . SER A 1 281 ? -0.394 4.625 8.156 1 96.88 281 SER A O 1
ATOM 2189 N N . LEU A 1 282 ? 0.998 5.934 7.016 1 94.94 282 LEU A N 1
ATOM 2190 C CA . LEU A 1 282 ? -0.094 6.77 6.531 1 94.94 282 LEU A CA 1
ATOM 2191 C C . LEU A 1 282 ? -1.04 5.973 5.645 1 94.94 282 LEU A C 1
ATOM 2193 O O . LEU A 1 282 ? -2.262 6.09 5.766 1 94.94 282 LEU A O 1
ATOM 2197 N N . ALA A 1 283 ? -0.468 5.188 4.781 1 92.69 283 ALA A N 1
ATOM 2198 C CA . ALA A 1 283 ? -1.271 4.359 3.883 1 92.69 283 ALA A CA 1
ATOM 2199 C C . ALA A 1 283 ? -2.164 3.406 4.668 1 92.69 283 ALA A C 1
ATOM 2201 O O . ALA A 1 283 ? -3.348 3.258 4.359 1 92.69 283 ALA A O 1
ATOM 2202 N N . MET A 1 284 ? -1.601 2.834 5.703 1 94.44 284 MET A N 1
ATOM 2203 C CA . MET A 1 284 ? -2.318 1.815 6.465 1 94.44 284 MET A CA 1
ATOM 2204 C C . MET A 1 284 ? -3.338 2.455 7.402 1 94.44 284 MET A C 1
ATOM 2206 O O . MET A 1 284 ? -4.348 1.839 7.742 1 94.44 284 MET A O 1
ATOM 2210 N N . VAL A 1 285 ? -3.094 3.666 7.887 1 94.75 285 VAL A N 1
ATOM 2211 C CA . VAL A 1 285 ? -4.031 4.305 8.805 1 94.75 285 VAL A CA 1
ATOM 2212 C C . VAL A 1 285 ? -5.371 4.523 8.109 1 94.75 285 VAL A C 1
ATOM 2214 O O . VAL A 1 285 ? -6.43 4.395 8.727 1 94.75 285 VAL A O 1
ATOM 2217 N N . VAL A 1 286 ? -5.367 4.805 6.852 1 92.06 286 VAL A N 1
ATOM 2218 C CA . VAL A 1 286 ? -6.598 5 6.094 1 92.06 286 VAL A CA 1
ATOM 2219 C C . VAL A 1 286 ? -7.379 3.691 6.031 1 92.06 286 VAL A C 1
ATOM 2221 O O . VAL A 1 286 ? -8.594 3.676 6.242 1 92.06 286 VAL A O 1
ATOM 2224 N N . ILE A 1 287 ? -6.668 2.586 5.824 1 92 287 ILE A N 1
ATOM 2225 C CA . ILE A 1 287 ? -7.277 1.263 5.789 1 92 287 ILE A CA 1
ATOM 2226 C C . ILE A 1 287 ? -7.797 0.895 7.176 1 92 287 ILE A C 1
ATOM 2228 O O . ILE A 1 287 ? -8.883 0.321 7.309 1 92 287 ILE A O 1
ATOM 2232 N N . ALA A 1 288 ? -7.078 1.296 8.164 1 94.81 288 ALA A N 1
ATOM 2233 C CA . ALA A 1 288 ? -7.41 0.968 9.547 1 94.81 288 ALA A CA 1
ATOM 2234 C C . ALA A 1 288 ? -8.688 1.681 9.992 1 94.81 288 ALA A C 1
ATOM 2236 O O . ALA A 1 288 ? -9.305 1.301 10.984 1 94.81 288 ALA A O 1
ATOM 2237 N N . SER A 1 289 ? -9.109 2.676 9.297 1 93.62 289 SER A N 1
ATOM 2238 C CA . SER A 1 289 ? -10.359 3.352 9.625 1 93.62 289 SER A CA 1
ATOM 2239 C C . SER A 1 289 ? -11.562 2.441 9.367 1 93.62 289 SER A C 1
ATOM 2241 O O . SER A 1 289 ? -12.656 2.709 9.859 1 93.62 289 SER A O 1
ATOM 2243 N N . LEU A 1 290 ? -11.312 1.339 8.617 1 88.75 290 LEU A N 1
ATOM 2244 C CA . LEU A 1 290 ? -12.352 0.323 8.453 1 88.75 290 LEU A CA 1
ATOM 2245 C C . LEU A 1 290 ? -12.68 -0.335 9.797 1 88.75 290 LEU A C 1
ATOM 2247 O O . LEU A 1 290 ? -13.773 -0.865 9.977 1 88.75 290 LEU A O 1
ATOM 2251 N N . VAL A 1 291 ? -11.617 -0.35 10.664 1 90.69 291 VAL A N 1
ATOM 2252 C CA . VAL A 1 291 ? -11.805 -0.99 11.969 1 90.69 291 VAL A CA 1
ATOM 2253 C C . VAL A 1 291 ? -11.656 0.045 13.078 1 90.69 291 VAL A C 1
ATOM 2255 O O . VAL A 1 291 ? -10.922 -0.179 14.047 1 90.69 291 VAL A O 1
ATOM 2258 N N . SER A 1 292 ? -12.117 1.212 12.938 1 89.44 292 SER A N 1
ATOM 2259 C CA . SER A 1 292 ? -12.43 2.199 13.961 1 89.44 292 SER A CA 1
ATOM 2260 C C . SER A 1 292 ? -11.25 3.143 14.195 1 89.44 292 SER A C 1
ATOM 2262 O O . SER A 1 292 ? -11.25 3.916 15.156 1 89.44 292 SER A O 1
ATOM 2264 N N . ALA A 1 293 ? -10.172 3.027 13.43 1 95.69 293 ALA A N 1
ATOM 2265 C CA . ALA A 1 293 ? -9.148 4.066 13.555 1 95.69 293 ALA A CA 1
ATOM 2266 C C . ALA A 1 293 ? -9.719 5.434 13.188 1 95.69 293 ALA A C 1
ATOM 2268 O O . ALA A 1 293 ? -10.266 5.609 12.094 1 95.69 293 ALA A O 1
ATOM 2269 N N . PRO A 1 294 ? -9.602 6.352 14.062 1 97.06 294 PRO A N 1
ATOM 2270 C CA . PRO A 1 294 ? -10.117 7.688 13.742 1 97.06 294 PRO A CA 1
ATOM 2271 C C . PRO A 1 294 ? -9.203 8.453 12.789 1 97.06 294 PRO A C 1
ATOM 2273 O O . PRO A 1 294 ? -8.102 7.996 12.477 1 97.06 294 PRO A O 1
ATOM 2276 N N . GLY A 1 295 ? -9.727 9.609 12.234 1 97.06 295 GLY A N 1
ATOM 2277 C CA . GLY A 1 295 ? -8.922 10.461 11.367 1 97.06 295 GLY A CA 1
ATOM 2278 C C . GLY A 1 295 ? -9.562 10.703 10.016 1 97.06 295 GLY A C 1
ATOM 2279 O O . GLY A 1 295 ? -10.758 10.469 9.836 1 97.06 295 GLY A O 1
ATOM 2280 N N . LEU A 1 296 ? -8.773 11.188 9.117 1 96.5 296 LEU A N 1
ATOM 2281 C CA . LEU A 1 296 ? -9.25 11.57 7.793 1 96.5 296 LEU A CA 1
ATOM 2282 C C . LEU A 1 296 ? -9.734 10.344 7.02 1 96.5 296 LEU A C 1
ATOM 2284 O O . LEU A 1 296 ? -10.594 10.461 6.141 1 96.5 296 LEU A O 1
ATOM 2288 N N . GLY A 1 297 ? -9.211 9.172 7.344 1 95.44 297 GLY A N 1
ATOM 2289 C CA . GLY A 1 297 ? -9.602 7.941 6.68 1 95.44 297 GLY A CA 1
ATOM 2290 C C . GLY A 1 297 ? -11.086 7.633 6.824 1 95.44 297 GLY A C 1
ATOM 2291 O O . GLY A 1 297 ? -11.695 7.066 5.918 1 95.44 297 GLY A O 1
ATOM 2292 N N . VAL A 1 298 ? -11.672 8.023 7.949 1 95.75 298 VAL A N 1
ATOM 2293 C CA . VAL A 1 298 ? -13.094 7.797 8.203 1 95.75 298 VAL A CA 1
ATOM 2294 C C . VAL A 1 298 ? -13.93 8.562 7.18 1 95.75 298 VAL A C 1
ATOM 2296 O O . VAL A 1 298 ? -14.922 8.047 6.66 1 95.75 298 VAL A O 1
ATOM 2299 N N . LEU A 1 299 ? -13.484 9.805 6.91 1 94.94 299 LEU A N 1
ATOM 2300 C CA . LEU A 1 299 ? -14.219 10.648 5.973 1 94.94 299 LEU A CA 1
ATOM 2301 C C . LEU A 1 299 ? -14.07 10.133 4.543 1 94.94 299 LEU A C 1
ATOM 2303 O O . LEU A 1 299 ? -15.023 10.172 3.762 1 94.94 299 LEU A O 1
ATOM 2307 N N . VAL A 1 300 ? -12.891 9.641 4.238 1 93.44 300 VAL A N 1
ATOM 2308 C CA . VAL A 1 300 ? -12.648 9.086 2.914 1 93.44 300 VAL A CA 1
ATOM 2309 C C . VAL A 1 300 ? -13.539 7.867 2.693 1 93.44 300 VAL A C 1
ATOM 2311 O O . VAL A 1 300 ? -14.211 7.758 1.661 1 93.44 300 VAL A O 1
ATOM 2314 N N . LEU A 1 301 ? -13.586 6.984 3.672 1 92 301 LEU A N 1
ATOM 2315 C CA . LEU A 1 301 ? -14.391 5.773 3.562 1 92 301 LEU A CA 1
ATOM 2316 C C . LEU A 1 301 ? -15.875 6.113 3.527 1 92 301 LEU A C 1
ATOM 2318 O O . LEU A 1 301 ? -16.656 5.453 2.832 1 92 301 LEU A O 1
ATOM 2322 N N . ARG A 1 302 ? -16.297 7.129 4.273 1 92.38 302 ARG A N 1
ATOM 2323 C CA . ARG A 1 302 ? -17.672 7.602 4.223 1 92.38 302 ARG A CA 1
ATOM 2324 C C . ARG A 1 302 ? -18.031 8.078 2.822 1 92.38 302 ARG A C 1
ATOM 2326 O O . ARG A 1 302 ? -19.125 7.801 2.328 1 92.38 302 ARG A O 1
ATOM 2333 N N . GLY A 1 303 ? -17.109 8.867 2.264 1 91.94 303 GLY A N 1
ATOM 2334 C CA . GLY A 1 303 ? -17.328 9.312 0.896 1 91.94 303 GLY A CA 1
ATOM 2335 C C . GLY A 1 303 ? -17.547 8.172 -0.078 1 91.94 303 GLY A C 1
ATOM 2336 O O . GLY A 1 303 ? -18.406 8.258 -0.961 1 91.94 303 GLY A O 1
ATOM 2337 N N . ILE A 1 304 ? -16.859 7.062 0.125 1 88.12 304 ILE A N 1
ATOM 2338 C CA . ILE A 1 304 ? -16.922 5.914 -0.774 1 88.12 304 ILE A CA 1
ATOM 2339 C C . ILE A 1 304 ? -18.172 5.102 -0.481 1 88.12 304 ILE A C 1
ATOM 2341 O O . ILE A 1 304 ? -18.938 4.781 -1.394 1 88.12 304 ILE A O 1
ATOM 2345 N N . ARG A 1 305 ? -18.453 4.832 0.79 1 86.88 305 ARG A N 1
ATOM 2346 C CA . ARG A 1 305 ? -19.531 3.945 1.195 1 86.88 305 ARG A CA 1
ATOM 2347 C C . ARG A 1 305 ? -20.891 4.609 0.987 1 86.88 305 ARG A C 1
ATOM 2349 O O . ARG A 1 305 ? -21.844 3.961 0.558 1 86.88 305 ARG A O 1
ATOM 2356 N N . ASN A 1 306 ? -20.922 5.926 1.302 1 91 306 ASN A N 1
ATOM 2357 C CA . ASN A 1 306 ? -22.203 6.645 1.222 1 91 306 ASN A CA 1
ATOM 2358 C C . ASN A 1 306 ? -22.328 7.418 -0.089 1 91 306 ASN A C 1
ATOM 2360 O O . ASN A 1 306 ? -23.281 8.156 -0.287 1 91 306 ASN A O 1
ATOM 2364 N N . LEU A 1 307 ? -21.391 7.277 -0.945 1 89.06 307 LEU A N 1
ATOM 2365 C CA . LEU A 1 307 ? -21.359 7.941 -2.244 1 89.06 307 LEU A CA 1
ATOM 2366 C C . LEU A 1 307 ? -21.531 9.453 -2.086 1 89.06 307 LEU A C 1
ATOM 2368 O O . LEU A 1 307 ? -22.375 10.062 -2.738 1 89.06 307 LEU A O 1
ATOM 2372 N N . GLU A 1 308 ? -20.828 9.992 -1.081 1 93.19 308 GLU A N 1
ATOM 2373 C CA . GLU A 1 308 ? -20.719 11.43 -0.894 1 93.19 308 GLU A CA 1
ATOM 2374 C C . GLU A 1 308 ? -19.469 11.984 -1.581 1 93.19 308 GLU A C 1
ATOM 2376 O O . GLU A 1 308 ? -18.406 12.109 -0.957 1 93.19 308 GLU A O 1
ATOM 2381 N N . LEU A 1 309 ? -19.703 12.422 -2.748 1 91.44 309 LEU A N 1
ATOM 2382 C CA . LEU A 1 309 ? -18.594 12.805 -3.615 1 91.44 309 LEU A CA 1
ATOM 2383 C C . LEU A 1 309 ? -17.781 13.938 -2.99 1 91.44 309 LEU A C 1
ATOM 2385 O O . LEU A 1 309 ? -16.562 13.836 -2.881 1 91.44 309 LEU A O 1
ATOM 2389 N N . GLY A 1 310 ? -18.438 15.016 -2.572 1 92.81 310 GLY A N 1
ATOM 2390 C CA . GLY A 1 310 ? -17.75 16.156 -1.997 1 92.81 310 GLY A CA 1
ATOM 2391 C C . GLY A 1 310 ? -16.922 15.805 -0.776 1 92.81 310 GLY A C 1
ATOM 2392 O O . GLY A 1 310 ? -15.766 16.203 -0.672 1 92.81 310 GLY A O 1
ATOM 2393 N N . VAL A 1 311 ? -17.562 15 0.12 1 93.19 311 VAL A N 1
ATOM 2394 C CA . VAL A 1 311 ? -16.875 14.578 1.339 1 93.19 311 VAL A CA 1
ATOM 2395 C C . VAL A 1 311 ? -15.641 13.75 0.983 1 93.19 311 VAL A C 1
ATOM 2397 O O . VAL A 1 311 ? -14.562 13.953 1.553 1 93.19 311 VAL A O 1
ATOM 2400 N N . GLY A 1 312 ? -15.82 12.844 0.025 1 93.56 312 GLY A N 1
ATOM 2401 C CA . GLY A 1 312 ? -14.711 12.008 -0.403 1 93.56 312 GLY A CA 1
ATOM 2402 C C . GLY A 1 312 ? -13.578 12.789 -1.03 1 93.56 312 GLY A C 1
ATOM 2403 O O . GLY A 1 312 ? -12.406 12.57 -0.703 1 93.56 312 GLY A O 1
ATOM 2404 N N . LEU A 1 313 ? -13.93 13.727 -1.88 1 94.06 313 LEU A N 1
ATOM 2405 C CA . LEU A 1 313 ? -12.922 14.492 -2.602 1 94.06 313 LEU A CA 1
ATOM 2406 C C . LEU A 1 313 ? -12.148 15.398 -1.651 1 94.06 313 LEU A C 1
ATOM 2408 O O . LEU A 1 313 ? -10.914 15.461 -1.709 1 94.06 313 LEU A O 1
ATOM 2412 N N . VAL A 1 314 ? -12.812 16.062 -0.782 1 94.19 314 VAL A N 1
ATOM 2413 C CA . VAL A 1 314 ? -12.156 17 0.129 1 94.19 314 VAL A CA 1
ATOM 2414 C C . VAL A 1 314 ? -11.305 16.234 1.136 1 94.19 314 V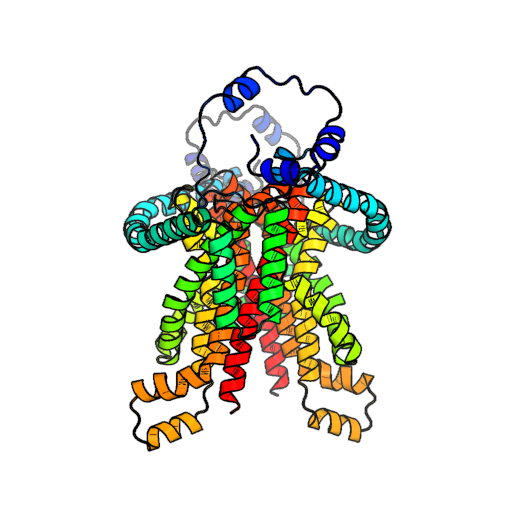AL A C 1
ATOM 2416 O O . VAL A 1 314 ? -10.172 16.625 1.426 1 94.19 314 VAL A O 1
ATOM 2419 N N . SER A 1 315 ? -11.852 15.156 1.688 1 94.81 315 SER A N 1
ATOM 2420 C CA . SER A 1 315 ? -11.078 14.359 2.637 1 94.81 315 SER A CA 1
ATOM 2421 C C . SER A 1 315 ? -9.906 13.664 1.951 1 94.81 315 SER A C 1
ATOM 2423 O O . SER A 1 315 ? -8.828 13.516 2.537 1 94.81 315 SER A O 1
ATOM 2425 N N . GLY A 1 316 ? -10.125 13.156 0.711 1 93.56 316 GLY A N 1
ATOM 2426 C CA . GLY A 1 316 ? -9.031 12.609 -0.067 1 93.56 316 GLY A CA 1
ATOM 2427 C C . GLY A 1 316 ? -7.898 13.594 -0.278 1 93.56 316 GLY A C 1
ATOM 2428 O O . GLY A 1 316 ? -6.723 13.242 -0.147 1 93.56 316 GLY A O 1
ATOM 2429 N N . LEU A 1 317 ? -8.258 14.773 -0.623 1 94.19 317 LEU A N 1
ATOM 2430 C CA . LEU A 1 317 ? -7.262 15.836 -0.749 1 94.19 317 LEU A CA 1
ATOM 2431 C C . LEU A 1 317 ? -6.527 16.047 0.572 1 94.19 317 LEU A C 1
ATOM 2433 O O . LEU A 1 317 ? -5.32 16.312 0.583 1 94.19 317 LEU A O 1
ATOM 2437 N N . GLY A 1 318 ? -7.27 16 1.654 1 96.06 318 GLY A N 1
ATOM 2438 C CA . GLY A 1 318 ? -6.652 16.141 2.965 1 96.06 318 GLY A CA 1
ATOM 2439 C C . GLY A 1 318 ? -5.582 15.102 3.229 1 96.06 318 GLY A C 1
ATOM 2440 O O . GLY A 1 318 ? -4.496 15.43 3.711 1 96.06 318 GLY A O 1
ATOM 2441 N N . ILE A 1 319 ? -5.863 13.867 2.902 1 95.5 319 ILE A N 1
ATOM 2442 C CA . ILE A 1 319 ? -4.902 12.789 3.107 1 95.5 319 ILE A CA 1
ATOM 2443 C C . ILE A 1 319 ? -3.682 13.016 2.217 1 95.5 319 ILE A C 1
ATOM 2445 O O . ILE A 1 319 ? -2.549 12.758 2.631 1 95.5 319 ILE A O 1
ATOM 2449 N N . VAL A 1 320 ? -3.924 13.461 0.99 1 94.44 320 VAL A N 1
ATOM 2450 C CA . VAL A 1 320 ? -2.826 13.727 0.065 1 94.44 320 VAL A CA 1
ATOM 2451 C C . VAL A 1 320 ? -1.943 14.844 0.621 1 94.44 320 VAL A C 1
ATOM 2453 O O . VAL A 1 320 ? -0.714 14.758 0.569 1 94.44 320 VAL A O 1
ATOM 2456 N N . LEU A 1 321 ? -2.529 15.859 1.1 1 96.06 321 LEU A N 1
ATOM 2457 C CA . LEU A 1 321 ? -1.776 16.969 1.673 1 96.06 321 LEU A CA 1
ATOM 2458 C C . LEU A 1 321 ? -0.933 16.5 2.854 1 96.06 321 LEU A C 1
ATOM 2460 O O . LEU A 1 321 ? 0.235 16.875 2.977 1 96.06 321 LEU A O 1
ATOM 2464 N N . LEU A 1 322 ? -1.521 15.656 3.699 1 96.5 322 LEU A N 1
ATOM 2465 C CA . LEU A 1 322 ? -0.761 15.117 4.824 1 96.5 322 LEU A CA 1
ATOM 2466 C C . LEU A 1 322 ? 0.405 14.266 4.336 1 96.5 322 LEU A C 1
ATOM 2468 O O . LEU A 1 322 ? 1.495 14.312 4.91 1 96.5 322 LEU A O 1
ATOM 2472 N N . ALA A 1 323 ? 0.138 13.5 3.297 1 95.06 323 ALA A N 1
ATOM 2473 C CA . ALA A 1 323 ? 1.189 12.664 2.723 1 95.06 323 ALA A CA 1
ATOM 2474 C C . ALA A 1 323 ? 2.342 13.516 2.197 1 95.06 323 ALA A C 1
ATOM 2476 O O . ALA A 1 323 ? 3.51 13.211 2.443 1 95.06 323 ALA A O 1
ATOM 2477 N N . VAL A 1 324 ? 2.004 14.555 1.527 1 94.25 324 VAL A N 1
ATOM 2478 C CA . VAL A 1 324 ? 3.012 15.438 0.953 1 94.25 324 VAL A CA 1
ATOM 2479 C C . VAL A 1 324 ? 3.801 16.125 2.068 1 94.25 324 VAL A C 1
ATOM 2481 O O . VAL A 1 324 ? 5.023 16.234 1.99 1 94.25 324 VAL A O 1
ATOM 2484 N N . ILE A 1 325 ? 3.117 16.547 3.105 1 96.06 325 ILE A N 1
ATOM 2485 C CA . ILE A 1 325 ? 3.754 17.188 4.254 1 96.06 325 ILE A CA 1
ATOM 2486 C C . ILE A 1 325 ? 4.766 16.234 4.879 1 96.06 325 ILE A C 1
ATOM 2488 O O . ILE A 1 325 ? 5.934 16.578 5.059 1 96.06 325 ILE A O 1
ATOM 2492 N N . LEU A 1 326 ? 4.336 15.055 5.188 1 95.44 326 LEU A N 1
ATOM 2493 C CA . LEU A 1 326 ? 5.191 14.086 5.859 1 95.44 326 LEU A CA 1
ATOM 2494 C C . LEU A 1 326 ? 6.367 13.688 4.965 1 95.44 326 LEU A C 1
ATOM 2496 O O . LEU A 1 326 ? 7.496 13.562 5.441 1 95.44 326 LEU A O 1
ATOM 2500 N N . ASP A 1 327 ? 6.086 13.523 3.727 1 93.75 327 ASP A N 1
ATOM 2501 C CA . ASP A 1 327 ? 7.133 13.148 2.779 1 93.75 327 ASP A CA 1
ATOM 2502 C C . ASP A 1 327 ? 8.188 14.25 2.668 1 93.75 327 ASP A C 1
ATOM 2504 O O . ASP A 1 327 ? 9.383 13.977 2.732 1 93.75 327 ASP A O 1
ATOM 2508 N N . ARG A 1 328 ? 7.797 15.516 2.492 1 93.62 328 ARG A N 1
ATOM 2509 C CA . ARG A 1 328 ? 8.719 16.625 2.314 1 93.62 328 ARG A CA 1
ATOM 2510 C C . ARG A 1 328 ? 9.531 16.875 3.578 1 93.62 328 ARG A C 1
ATOM 2512 O O . ARG A 1 328 ? 10.727 17.172 3.504 1 93.62 328 ARG A O 1
ATOM 2519 N N . VAL A 1 329 ? 8.891 16.75 4.656 1 95.38 329 VAL A N 1
ATOM 2520 C CA . VAL A 1 329 ? 9.578 16.984 5.918 1 95.38 329 VAL A CA 1
ATOM 2521 C C . VAL A 1 329 ? 10.641 15.898 6.137 1 95.38 329 VAL A C 1
ATOM 2523 O O . VAL A 1 329 ? 11.781 16.203 6.492 1 95.38 329 VAL A O 1
ATOM 2526 N N . THR A 1 330 ? 10.273 14.664 5.918 1 93.81 330 THR A N 1
ATOM 2527 C CA . THR A 1 330 ? 11.203 13.562 6.133 1 93.81 330 THR A CA 1
ATOM 2528 C C . THR A 1 330 ? 12.328 13.594 5.102 1 93.81 330 THR A C 1
ATOM 2530 O O . THR A 1 330 ? 13.484 13.305 5.43 1 93.81 330 THR A O 1
ATOM 2533 N N . LYS A 1 331 ? 11.984 13.938 3.873 1 92 331 LYS A N 1
ATOM 2534 C CA . LYS A 1 331 ? 13.023 14.047 2.85 1 92 331 LYS A CA 1
ATOM 2535 C C . LYS A 1 331 ? 13.977 15.195 3.156 1 92 331 LYS A C 1
ATOM 2537 O O . LYS A 1 331 ? 15.172 15.102 2.877 1 92 331 LYS A O 1
ATOM 2542 N N . ALA A 1 332 ? 13.43 16.281 3.619 1 92.81 332 ALA A N 1
ATOM 2543 C CA . ALA A 1 332 ? 14.289 17.391 4.016 1 92.81 332 ALA A CA 1
ATOM 2544 C C . ALA A 1 332 ? 15.258 16.984 5.117 1 92.81 332 ALA A C 1
ATOM 2546 O O . ALA A 1 332 ? 16.422 17.359 5.102 1 92.81 332 ALA A O 1
ATOM 2547 N N . ALA A 1 333 ? 14.766 16.203 5.992 1 91.25 333 ALA A N 1
ATOM 2548 C CA . ALA A 1 333 ? 15.617 15.688 7.055 1 91.25 333 ALA A CA 1
ATOM 2549 C C . ALA A 1 333 ? 16.688 14.758 6.496 1 91.25 333 ALA A C 1
ATOM 2551 O O . ALA A 1 333 ? 17.844 14.797 6.922 1 91.25 333 ALA A O 1
ATOM 2552 N N . LEU A 1 334 ? 16.281 13.961 5.566 1 89.56 334 LEU A N 1
ATOM 2553 C CA . LEU A 1 334 ? 17.203 13.047 4.902 1 89.56 334 LEU A CA 1
ATOM 2554 C C . LEU A 1 334 ? 18.281 13.82 4.148 1 89.56 334 LEU A C 1
ATOM 2556 O O . LEU A 1 334 ? 19.453 13.445 4.184 1 89.56 334 LEU A O 1
ATOM 2560 N N . ASN A 1 335 ? 17.906 14.906 3.539 1 89.38 335 ASN A N 1
ATOM 2561 C CA . ASN A 1 335 ? 18.844 15.727 2.785 1 89.38 335 ASN A CA 1
ATOM 2562 C C . ASN A 1 335 ? 19.875 16.391 3.701 1 89.38 335 ASN A C 1
ATOM 2564 O O . ASN A 1 335 ? 21.031 16.562 3.326 1 89.38 335 ASN A O 1
ATOM 2568 N N . ARG A 1 336 ? 19.484 16.766 4.82 1 88.25 336 ARG A N 1
ATOM 2569 C CA . ARG A 1 336 ? 20.391 17.344 5.793 1 88.25 336 ARG A CA 1
ATOM 2570 C C . ARG A 1 336 ? 21.438 16.328 6.25 1 88.25 336 ARG A C 1
ATOM 2572 O O . ARG A 1 336 ? 22.609 16.656 6.406 1 88.25 336 ARG A O 1
ATOM 2579 N N . VAL A 1 337 ? 20.984 15.133 6.426 1 86.5 337 VAL A N 1
ATOM 2580 C CA . VAL A 1 337 ? 21.891 14.055 6.832 1 86.5 337 VAL A CA 1
ATOM 2581 C C . VAL A 1 337 ? 22.875 13.758 5.715 1 86.5 337 VAL A C 1
ATOM 2583 O O . VAL A 1 337 ? 24.078 13.57 5.973 1 86.5 337 VAL A O 1
ATOM 2586 N N . ASN A 1 338 ? 22.422 13.75 4.473 1 85.25 338 ASN A N 1
ATOM 2587 C CA . ASN A 1 338 ? 23.297 13.516 3.322 1 85.25 338 ASN A CA 1
ATOM 2588 C C . ASN A 1 338 ? 24.344 14.617 3.172 1 85.25 338 ASN A C 1
ATOM 2590 O O . ASN A 1 338 ? 25.5 14.336 2.863 1 85.25 338 ASN A O 1
ATOM 2594 N N . ALA A 1 339 ? 24 15.852 3.381 1 83.44 339 ALA A N 1
ATOM 2595 C CA . ALA A 1 339 ? 24.906 16.984 3.275 1 83.44 339 ALA A CA 1
ATOM 2596 C C . ALA A 1 339 ? 25.969 16.953 4.371 1 83.44 339 ALA A C 1
ATOM 2598 O O . ALA A 1 339 ? 27.125 17.328 4.145 1 83.44 339 ALA A O 1
ATOM 2599 N N . ALA A 1 340 ? 25.656 16.453 5.449 1 77 340 ALA A N 1
ATOM 2600 C CA . ALA A 1 340 ? 26.578 16.359 6.57 1 77 340 ALA A CA 1
ATOM 2601 C C . ALA A 1 340 ? 27.641 15.289 6.309 1 77 340 ALA A C 1
ATOM 2603 O O . ALA A 1 340 ? 28.766 15.383 6.82 1 77 340 ALA A O 1
ATOM 2604 N N . GLN A 1 341 ? 27.297 14.305 5.449 1 75.94 341 GLN A N 1
ATOM 2605 C CA . GLN A 1 341 ? 28.219 13.219 5.156 1 75.94 341 GLN A CA 1
ATOM 2606 C C . GLN A 1 341 ? 29.188 13.617 4.047 1 75.94 341 GLN A C 1
ATOM 2608 O O . GLN A 1 341 ? 30.297 13.07 3.953 1 75.94 341 GLN A O 1
ATOM 2613 N N . GLN A 1 342 ? 28.75 14.43 3.158 1 68.62 342 GLN A N 1
ATOM 2614 C CA . GLN A 1 342 ? 29.625 14.859 2.072 1 68.62 342 GLN A CA 1
ATOM 2615 C C . GLN A 1 342 ? 30.688 15.828 2.576 1 68.62 342 GLN A C 1
ATOM 2617 O O . GLN A 1 342 ? 31.75 15.969 1.962 1 68.62 342 GLN A O 1
ATOM 2622 N N . HIS A 1 343 ? 30.547 16.547 3.701 1 57.75 343 HIS A N 1
ATOM 2623 C CA . HIS A 1 343 ? 31.578 17.406 4.254 1 57.75 343 HIS A CA 1
ATOM 2624 C C . HIS A 1 343 ? 32.25 16.766 5.457 1 57.75 343 HIS A C 1
ATOM 2626 O O . HIS A 1 343 ? 31.609 16.094 6.258 1 57.75 343 HIS A O 1
ATOM 2632 N N . MET B 1 1 ? -24.297 32.562 21.359 1 53.25 1 MET B N 1
ATOM 2633 C CA . MET B 1 1 ? -23.469 33.5 20.609 1 53.25 1 MET B CA 1
ATOM 2634 C C . MET B 1 1 ? -22.234 32.781 20.031 1 53.25 1 MET B C 1
ATOM 2636 O O . MET B 1 1 ? -21.656 31.922 20.672 1 53.25 1 MET B O 1
ATOM 2640 N N . ALA B 1 2 ? -22.094 33.062 18.75 1 69.75 2 ALA B N 1
ATOM 2641 C CA . ALA B 1 2 ? -20.953 32.438 18.094 1 69.75 2 ALA B CA 1
ATOM 2642 C C . ALA B 1 2 ? -19.641 33.094 18.562 1 69.75 2 ALA B C 1
ATOM 2644 O O . ALA B 1 2 ? -19.609 34.25 18.922 1 69.75 2 ALA B O 1
ATOM 2645 N N . THR B 1 3 ? -18.609 32.375 18.766 1 73.44 3 THR B N 1
ATOM 2646 C CA . THR B 1 3 ? -17.312 32.75 19.328 1 73.44 3 THR B CA 1
ATOM 2647 C C . THR B 1 3 ? -16.75 34 18.625 1 73.44 3 THR B C 1
ATOM 2649 O O . THR B 1 3 ? -16.156 34.875 19.266 1 73.44 3 THR B O 1
ATOM 2652 N N . TYR B 1 4 ? -17.094 34.25 17.375 1 76.19 4 TYR B N 1
ATOM 2653 C CA . TYR B 1 4 ? -16.438 35.312 16.625 1 76.19 4 TYR B CA 1
ATOM 2654 C C . TYR B 1 4 ? -17.406 36.438 16.328 1 76.19 4 TYR B C 1
ATOM 2656 O O . TYR B 1 4 ? -17.172 37.25 15.422 1 76.19 4 TYR B O 1
ATOM 2664 N N . ASP B 1 5 ? -18.453 36.531 17.078 1 73.25 5 ASP B N 1
ATOM 2665 C CA . ASP B 1 5 ? -19.406 37.625 16.922 1 73.25 5 ASP B CA 1
ATOM 2666 C C . ASP B 1 5 ? -18.75 38.969 17.172 1 73.25 5 ASP B C 1
ATOM 2668 O O . ASP B 1 5 ? -19.062 39.938 16.5 1 73.25 5 ASP B O 1
ATOM 2672 N N . PHE B 1 6 ? -17.844 38.844 18.141 1 73.44 6 PHE B N 1
ATOM 2673 C CA . PHE B 1 6 ? -17.188 40.094 18.531 1 73.44 6 PHE B CA 1
ATOM 2674 C C . PHE B 1 6 ? -16.422 40.688 17.375 1 73.44 6 PHE B C 1
ATOM 2676 O O . PHE B 1 6 ? -16.375 41.906 17.203 1 73.44 6 PHE B O 1
ATOM 2683 N N . LEU B 1 7 ? -15.867 39.812 16.562 1 72.25 7 LEU B N 1
ATOM 2684 C CA . LEU B 1 7 ? -15.07 40.281 15.422 1 72.25 7 LEU B CA 1
ATOM 2685 C C . LEU B 1 7 ? -15.945 41.031 14.414 1 72.25 7 LEU B C 1
ATOM 2687 O O . LEU B 1 7 ? -15.562 42.094 13.938 1 72.25 7 LEU B O 1
ATOM 2691 N N . PHE B 1 8 ? -17.078 40.625 14.25 1 76.12 8 PHE B N 1
ATOM 2692 C CA . PHE B 1 8 ? -17.922 41.219 13.234 1 76.12 8 PHE B CA 1
ATOM 2693 C C . PHE B 1 8 ? -18.656 42.438 13.773 1 76.12 8 PHE B C 1
ATOM 2695 O O . PHE B 1 8 ? -18.938 43.375 13.031 1 76.12 8 PHE B O 1
ATOM 2702 N N . ASN B 1 9 ? -18.875 42.438 15.023 1 71.25 9 ASN B N 1
ATOM 2703 C CA . ASN B 1 9 ? -19.469 43.594 15.656 1 71.25 9 ASN B CA 1
ATOM 2704 C C . ASN B 1 9 ? -18.5 44.781 15.695 1 71.25 9 ASN B C 1
ATOM 2706 O O . ASN B 1 9 ? -18.875 45.906 15.438 1 71.25 9 ASN B O 1
ATOM 2710 N N . SER B 1 10 ? -17.266 44.375 15.898 1 77.19 10 SER B N 1
ATOM 2711 C CA . SER B 1 10 ? -16.25 45.406 16 1 77.19 10 SER B CA 1
ATOM 2712 C C . SER B 1 10 ? -15.914 45.969 14.633 1 77.19 10 SER B C 1
ATOM 2714 O O . SER B 1 10 ? -15.602 47.156 14.516 1 77.19 10 SER B O 1
ATOM 2716 N N . LEU B 1 11 ? -16.062 45.156 13.656 1 77.38 11 LEU B N 1
ATOM 2717 C CA . LEU B 1 11 ? -15.688 45.594 12.312 1 77.38 11 LEU B CA 1
ATOM 2718 C C . LEU B 1 11 ? -16.875 46.219 11.594 1 77.38 11 LEU B C 1
ATOM 2720 O O . LEU B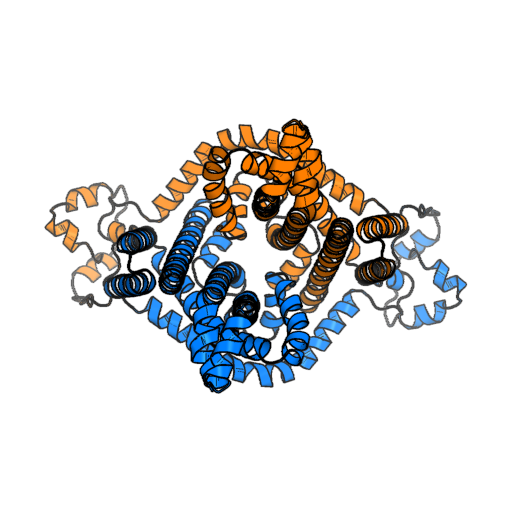 1 11 ? -16.734 46.688 10.469 1 77.38 11 LEU B O 1
ATOM 2724 N N . GLY B 1 12 ? -18 46.281 12.328 1 72.06 12 GLY B N 1
ATOM 2725 C CA . GLY B 1 12 ? -19.188 46.906 11.758 1 72.06 12 GLY B CA 1
ATOM 2726 C C . GLY B 1 12 ? -19.781 46.125 10.617 1 72.06 12 GLY B C 1
ATOM 2727 O O . GLY B 1 12 ? -20.391 46.688 9.703 1 72.06 12 GLY B O 1
ATOM 2728 N N . LEU B 1 13 ? -19.422 44.906 10.523 1 72.12 13 LEU B N 1
ATOM 2729 C CA . LEU B 1 13 ? -19.859 44.062 9.391 1 72.12 13 LEU B CA 1
ATOM 2730 C C . LEU B 1 13 ? -21.109 43.281 9.75 1 72.12 13 LEU B C 1
ATOM 2732 O O . LEU B 1 13 ? -21.422 42.281 9.109 1 72.12 13 LEU B O 1
ATOM 2736 N N . ARG B 1 14 ? -21.781 43.656 10.734 1 73.88 14 ARG B N 1
ATOM 2737 C CA . ARG B 1 14 ? -22.938 42.906 11.227 1 73.88 14 ARG B CA 1
ATOM 2738 C C . ARG B 1 14 ? -24.078 42.906 10.203 1 73.88 14 ARG B C 1
ATOM 2740 O O . ARG B 1 14 ? -24.75 41.906 10.008 1 73.88 14 ARG B O 1
ATOM 2747 N N . ASP B 1 15 ? -24.219 44.031 9.516 1 73.44 15 ASP B N 1
ATOM 2748 C CA . ASP B 1 15 ? -25.266 44.156 8.508 1 73.44 15 ASP B CA 1
ATOM 2749 C C . ASP B 1 15 ? -25 43.188 7.34 1 73.44 15 ASP B C 1
ATOM 2751 O O . ASP B 1 15 ? -25.938 42.562 6.832 1 73.44 15 ASP B O 1
ATOM 2755 N N . TRP B 1 16 ? -23.781 43.156 6.977 1 74.44 16 TRP B N 1
ATOM 2756 C CA . TRP B 1 16 ? -23.391 42.219 5.918 1 74.44 16 TRP B CA 1
ATOM 2757 C C . TRP B 1 16 ? -23.609 40.781 6.348 1 74.44 16 TRP B C 1
ATOM 2759 O O . TRP B 1 16 ? -24.062 39.969 5.555 1 74.44 16 TRP B O 1
ATOM 2769 N N . CYS B 1 17 ? -23.312 40.562 7.496 1 74 17 CYS B N 1
ATOM 2770 C CA . CYS B 1 17 ? -23.453 39.219 8.039 1 74 17 CYS B CA 1
ATOM 2771 C C . CYS B 1 17 ? -24.922 38.812 8.109 1 74 17 CYS B C 1
ATOM 2773 O O . CYS B 1 17 ? -25.266 37.656 7.848 1 74 17 CYS B O 1
ATOM 2775 N N . ASP B 1 18 ? -25.75 39.75 8.469 1 69.62 18 ASP B N 1
ATOM 2776 C CA . ASP B 1 18 ? -27.172 39.469 8.648 1 69.62 18 ASP B CA 1
ATOM 2777 C C . ASP B 1 18 ? -27.906 39.469 7.316 1 69.62 18 ASP B C 1
ATOM 2779 O O . ASP B 1 18 ? -28.984 38.906 7.199 1 69.62 18 ASP B O 1
ATOM 2783 N N . ALA B 1 19 ? -27.375 40.125 6.344 1 65.81 19 ALA B N 1
ATOM 2784 C CA . ALA B 1 19 ? -28.016 40.125 5.031 1 65.81 19 ALA B CA 1
ATOM 2785 C C . ALA B 1 19 ? -27.969 38.75 4.387 1 65.81 19 ALA B C 1
ATOM 2787 O O . ALA B 1 19 ? -28.844 38.406 3.578 1 65.81 19 ALA B O 1
ATOM 2788 N N . GLY B 1 20 ? -26.969 38 4.559 1 58.25 20 GLY B N 1
ATOM 2789 C CA . GLY B 1 20 ? -26.828 36.656 4.004 1 58.25 20 GLY B CA 1
ATOM 2790 C C . GLY B 1 20 ? -27.781 35.656 4.613 1 58.25 20 GLY B C 1
ATOM 2791 O O . GLY B 1 20 ? -27.844 34.5 4.172 1 58.25 20 GLY B O 1
ATOM 2792 N N . LYS B 1 21 ? -28.406 36.094 5.762 1 57.72 21 LYS B N 1
ATOM 2793 C CA . LYS B 1 21 ? -29.422 35.25 6.371 1 57.72 21 LYS B CA 1
ATOM 2794 C C . LYS B 1 21 ? -30.734 35.312 5.574 1 57.72 21 LYS B C 1
ATOM 2796 O O . LYS B 1 21 ? -31.375 36.344 5.504 1 57.72 21 LYS B O 1
ATOM 2801 N N . THR B 1 22 ? -30.938 34.75 4.52 1 47.72 22 THR B N 1
ATOM 2802 C CA . THR B 1 22 ? -32.281 34.781 3.969 1 47.72 22 THR B CA 1
ATOM 2803 C C . THR B 1 22 ? -33.344 34.688 5.078 1 47.72 22 THR B C 1
ATOM 2805 O O . THR B 1 22 ? -34.219 35.531 5.176 1 47.72 22 THR B O 1
ATOM 2808 N N . GLY B 1 23 ? -34.406 33.531 4.918 1 41.59 23 GLY B N 1
ATOM 2809 C CA . GLY B 1 23 ? -35.719 33.406 5.531 1 41.59 23 GLY B CA 1
ATOM 2810 C C . GLY B 1 23 ? -35.656 33.5 7.047 1 41.59 23 GLY B C 1
ATOM 2811 O O . GLY B 1 23 ? -35.75 34.594 7.617 1 41.59 23 GLY B O 1
ATOM 2812 N N . GLU B 1 24 ? -36.062 32.219 7.758 1 38.88 24 GLU B N 1
ATOM 2813 C CA . GLU B 1 24 ? -36.812 31.875 8.969 1 38.88 24 GLU B CA 1
ATOM 2814 C C . GLU B 1 24 ? -35.938 32.094 10.219 1 38.88 24 GLU B C 1
ATOM 2816 O O . GLU B 1 24 ? -35.312 31.172 10.711 1 38.88 24 GLU B O 1
ATOM 2821 N N . ALA B 1 25 ? -35.219 33 10.328 1 41.88 25 ALA B N 1
ATOM 2822 C CA . ALA B 1 25 ? -34.5 32.969 11.594 1 41.88 25 ALA B CA 1
ATOM 2823 C C . ALA B 1 25 ? -35.438 33.25 12.766 1 41.88 25 ALA B C 1
ATOM 2825 O O . ALA B 1 25 ? -35.719 34.406 13.055 1 41.88 25 ALA B O 1
ATOM 2826 N N . THR B 1 26 ? -36.531 32.531 12.805 1 39.16 26 THR B N 1
ATOM 2827 C CA . THR B 1 26 ? -37.188 32.688 14.102 1 39.16 26 THR B CA 1
ATOM 2828 C C . THR B 1 26 ? -36.188 32.469 15.242 1 39.16 26 THR B C 1
ATOM 2830 O O . THR B 1 26 ? -35.531 31.438 15.312 1 39.16 26 THR B O 1
ATOM 2833 N N . LEU B 1 27 ? -35.625 33.438 15.797 1 39.59 27 LEU B N 1
ATOM 2834 C CA . LEU B 1 27 ? -34.875 33.312 17.047 1 39.59 27 LEU B CA 1
ATOM 2835 C C . LEU B 1 27 ? -35.562 32.406 18.016 1 39.59 27 LEU B C 1
ATOM 2837 O O . LEU B 1 27 ? -36.719 32.625 18.375 1 39.59 27 LEU B O 1
ATOM 2841 N N . SER B 1 28 ? -35.312 31.156 18.062 1 42 28 SER B N 1
ATOM 2842 C CA . SER B 1 28 ? -36 30.391 19.094 1 42 28 SER B CA 1
ATOM 2843 C C . SER B 1 28 ? -35.75 31 20.469 1 42 28 SER B C 1
ATOM 2845 O O . SER B 1 28 ? -34.812 31.766 20.672 1 42 28 SER B O 1
ATOM 2847 N N . MET B 1 29 ? -36.625 30.891 21.422 1 45 29 MET B N 1
ATOM 2848 C CA . MET B 1 29 ? -36.594 31.328 22.812 1 45 29 MET B CA 1
ATOM 2849 C C . MET B 1 29 ? -35.25 30.969 23.469 1 45 29 MET B C 1
ATOM 2851 O O . MET B 1 29 ? -34.75 31.734 24.297 1 45 29 MET B O 1
ATOM 2855 N N . ALA B 1 30 ? -34.594 29.828 23.094 1 46.34 30 ALA B N 1
ATOM 2856 C CA . ALA B 1 30 ? -33.344 29.359 23.656 1 46.34 30 ALA B CA 1
ATOM 2857 C C . ALA B 1 30 ? -32.188 30.266 23.281 1 46.34 30 ALA B C 1
ATOM 2859 O O . ALA B 1 30 ? -31.281 30.5 24.078 1 46.34 30 ALA B O 1
ATOM 2860 N N . ASP B 1 31 ? -32.188 30.891 22.203 1 46.75 31 ASP B N 1
ATOM 2861 C CA . ASP B 1 31 ? -31.172 31.828 21.766 1 46.75 31 ASP B CA 1
ATOM 2862 C C . ASP B 1 31 ? -31.281 33.156 22.531 1 46.75 31 ASP B C 1
ATOM 2864 O O . ASP B 1 31 ? -30.25 33.75 22.891 1 46.75 31 ASP B O 1
ATOM 2868 N N . LEU B 1 32 ? -32.469 33.625 22.828 1 44.75 32 LEU B N 1
ATOM 2869 C CA . LEU B 1 32 ? -32.75 34.812 23.641 1 44.75 32 LEU B CA 1
ATOM 2870 C C . LEU B 1 32 ? -32.281 34.625 25.078 1 44.75 32 LEU B C 1
ATOM 2872 O O . LEU B 1 32 ? -31.734 35.531 25.688 1 44.75 32 LEU B O 1
ATOM 2876 N N . LEU B 1 33 ? -32.531 33.438 25.688 1 48.41 33 LEU B N 1
ATOM 2877 C CA . LEU B 1 33 ? -32.156 33.156 27.062 1 48.41 33 LEU B CA 1
ATOM 2878 C C . LEU B 1 33 ? -30.641 33.031 27.188 1 48.41 33 LEU B C 1
ATOM 2880 O O . LEU B 1 33 ? -30.062 33.438 28.203 1 48.41 33 LEU B O 1
ATOM 2884 N N . ALA B 1 34 ? -29.828 32.531 26.188 1 45.44 34 ALA B N 1
ATOM 2885 C CA . ALA B 1 34 ? -28.375 32.438 26.203 1 45.44 34 ALA B CA 1
ATOM 2886 C C . ALA B 1 34 ? -27.734 33.812 26.094 1 45.44 34 ALA B C 1
ATOM 2888 O O . ALA B 1 34 ? -26.609 34 26.562 1 45.44 34 ALA B O 1
ATOM 2889 N N . LYS B 1 35 ? -28.188 34.875 25.578 1 43.53 35 LYS B N 1
ATOM 2890 C CA . LYS B 1 35 ? -27.766 36.25 25.609 1 43.53 35 LYS B CA 1
ATOM 2891 C C . LYS B 1 35 ? -27.766 36.812 27.031 1 43.53 35 LYS B C 1
ATOM 2893 O O . LYS B 1 35 ? -26.984 37.719 27.359 1 43.53 35 LYS B O 1
ATOM 2898 N N . ALA B 1 36 ? -28.797 36.688 27.781 1 41.62 36 ALA B N 1
ATOM 2899 C CA . ALA B 1 36 ? -28.906 37.375 29.062 1 41.62 36 ALA B CA 1
ATOM 2900 C C . ALA B 1 36 ? -27.828 36.906 30.031 1 41.62 36 ALA B C 1
ATOM 2902 O O . ALA B 1 36 ? -27.297 37.719 30.812 1 41.62 36 ALA B O 1
ATOM 2903 N N . GLY B 1 37 ? -27.891 35.656 30.5 1 39.81 37 GLY B N 1
ATOM 2904 C CA . GLY B 1 37 ? -27.078 35.312 31.656 1 39.81 37 GLY B CA 1
ATOM 2905 C C . GLY B 1 37 ? -25.609 35.188 31.344 1 39.81 37 GLY B C 1
ATOM 2906 O O . GLY B 1 37 ? -24.781 35.812 32.031 1 39.81 37 GLY B O 1
ATOM 2907 N N . GLY B 1 38 ? -25 33.875 31.25 1 38.62 38 GLY B N 1
ATOM 2908 C CA . GLY B 1 38 ? -23.688 33.469 31.719 1 38.62 38 GLY B CA 1
ATOM 2909 C C . GLY B 1 38 ? -22.562 33.875 30.781 1 38.62 38 GLY B C 1
ATOM 2910 O O . GLY B 1 38 ? -22.703 33.781 29.562 1 38.62 38 GLY B O 1
ATOM 2911 N N . LYS B 1 39 ? -21.797 34.938 31 1 40.34 39 LYS B N 1
ATOM 2912 C CA . LYS B 1 39 ? -20.406 35.188 30.594 1 40.34 39 LYS B CA 1
ATOM 2913 C C . LYS B 1 39 ? -19.719 33.875 30.203 1 40.34 39 LYS B C 1
ATOM 2915 O O . LYS B 1 39 ? -19.297 33.125 31.078 1 40.34 39 LYS B O 1
ATOM 2920 N N . THR B 1 40 ? -20.141 33.031 29.438 1 42.72 40 THR B N 1
ATOM 2921 C CA . THR B 1 40 ? -19.312 31.891 29.125 1 42.72 40 THR B CA 1
ATOM 2922 C C . THR B 1 40 ? -17.875 32.312 28.828 1 42.72 40 THR B C 1
ATOM 2924 O O . THR B 1 40 ? -17.625 33 27.844 1 42.72 40 THR B O 1
ATOM 2927 N N . GLU B 1 41 ? -17.047 32.719 29.797 1 43.22 41 GLU B N 1
ATOM 2928 C CA . GLU B 1 41 ? -15.602 32.844 29.75 1 43.22 41 GLU B CA 1
ATOM 2929 C C . GLU B 1 41 ? -15 31.906 28.688 1 43.22 41 GLU B C 1
ATOM 2931 O O . GLU B 1 41 ? -14.977 30.688 28.875 1 43.22 41 GLU B O 1
ATOM 2936 N N . THR B 1 42 ? -15.25 32 27.516 1 49.91 42 THR B N 1
ATOM 2937 C CA . THR B 1 42 ? -14.555 31.234 26.484 1 49.91 42 THR B CA 1
ATOM 2938 C C . THR B 1 42 ? -13.055 31.203 26.766 1 49.91 42 THR B C 1
ATOM 2940 O O . THR B 1 42 ? -12.391 32.25 26.688 1 49.91 42 THR B O 1
ATOM 2943 N N . SER B 1 43 ? -12.609 30.469 27.844 1 59.19 43 SER B N 1
ATOM 2944 C CA . SER B 1 43 ? -11.188 30.234 28.094 1 59.19 43 SER B CA 1
ATOM 2945 C C . SER B 1 43 ? -10.406 30.141 26.797 1 59.19 43 SER B C 1
ATOM 2947 O O . SER B 1 43 ? -10.922 29.641 25.781 1 59.19 43 SER B O 1
ATOM 2949 N N . LEU B 1 44 ? -9.484 31.156 26.609 1 65.38 44 LEU B N 1
ATOM 2950 C CA . LEU B 1 44 ? -8.531 31.188 25.5 1 65.38 44 LEU B CA 1
ATOM 2951 C C . LEU B 1 44 ? -8.164 29.781 25.047 1 65.38 44 LEU B C 1
ATOM 2953 O O . LEU B 1 44 ? -7.93 29.547 23.859 1 65.38 44 LEU B O 1
ATOM 2957 N N . PHE B 1 45 ? -8.305 28.875 26 1 70.56 45 PHE B N 1
ATOM 2958 C CA . PHE B 1 45 ? -7.883 27.516 25.719 1 70.56 45 PHE B CA 1
ATOM 2959 C C . PHE B 1 45 ? -8.906 26.812 24.828 1 70.56 45 PHE B C 1
ATOM 2961 O O . PHE B 1 45 ? -8.555 25.922 24.047 1 70.56 45 PHE B O 1
ATOM 2968 N N . ASN B 1 46 ? -10.117 27.266 24.875 1 70.06 46 ASN B N 1
ATOM 2969 C CA . ASN B 1 46 ? -11.148 26.609 24.078 1 70.06 46 ASN B CA 1
ATOM 2970 C C . ASN B 1 46 ? -11.562 27.469 22.875 1 70.06 46 ASN B C 1
ATOM 2972 O O . ASN B 1 46 ? -12.672 27.328 22.359 1 70.06 46 ASN B O 1
ATOM 2976 N N . LEU B 1 47 ? -10.773 28.438 22.547 1 75.75 47 LEU B N 1
ATOM 2977 C CA . LEU B 1 47 ? -11.07 29.266 21.391 1 75.75 47 LEU B CA 1
ATOM 2978 C C . LEU B 1 47 ? -11.023 28.438 20.109 1 75.75 47 LEU B C 1
ATOM 2980 O O . LEU B 1 47 ? -9.984 27.859 19.766 1 75.75 47 LEU B O 1
ATOM 2984 N N . PRO B 1 48 ? -12.148 28.297 19.547 1 79.94 48 PRO B N 1
ATOM 2985 C CA . PRO B 1 48 ? -12.164 27.469 18.344 1 79.94 48 PRO B CA 1
ATOM 2986 C C . PRO B 1 48 ? -11.453 28.125 17.156 1 79.94 48 PRO B C 1
ATOM 2988 O O . PRO B 1 48 ? -11.359 29.359 17.094 1 79.94 48 PRO B O 1
ATOM 2991 N N . PHE B 1 49 ? -10.82 27.359 16.328 1 85.75 49 PHE B N 1
ATOM 2992 C CA . PHE B 1 49 ? -10.242 27.875 15.094 1 85.75 49 PHE B CA 1
ATOM 2993 C C . PHE B 1 49 ? -11.312 28.547 14.234 1 85.75 49 PHE B C 1
ATOM 2995 O O . PHE B 1 49 ? -12.445 28.062 14.164 1 85.75 49 PHE B O 1
ATOM 3002 N N . PRO B 1 50 ? -10.961 29.703 13.703 1 82.62 50 PRO B N 1
ATOM 3003 C CA . PRO B 1 50 ? -11.938 30.359 12.828 1 82.62 50 PRO B CA 1
ATOM 3004 C C . PRO B 1 50 ? -12.164 29.594 11.523 1 82.62 50 PRO B C 1
ATOM 3006 O O . PRO B 1 50 ? -11.758 30.078 10.453 1 82.62 50 PRO B O 1
ATOM 3009 N N . SER B 1 51 ? -12.75 28.5 11.656 1 86.19 51 SER B N 1
ATOM 3010 C CA . SER B 1 51 ? -13.094 27.688 10.5 1 86.19 51 SER B CA 1
ATOM 3011 C C . SER B 1 51 ? -14.328 28.219 9.781 1 86.19 51 SER B C 1
ATOM 3013 O O . SER B 1 51 ? -14.969 29.156 10.266 1 86.19 51 SER B O 1
ATOM 3015 N N . LEU B 1 52 ? -14.562 27.734 8.633 1 84.31 52 LEU B N 1
ATOM 3016 C CA . LEU B 1 52 ? -15.719 28.188 7.863 1 84.31 52 LEU B CA 1
ATOM 3017 C C . LEU B 1 52 ? -17 28.016 8.672 1 84.31 52 LEU B C 1
ATOM 3019 O O . LEU B 1 52 ? -17.812 28.938 8.734 1 84.31 52 LEU B O 1
ATOM 3023 N N . ASP B 1 53 ? -17.156 26.875 9.336 1 83.69 53 ASP B N 1
ATOM 3024 C CA . ASP B 1 53 ? -18.375 26.625 10.109 1 83.69 53 ASP B CA 1
ATOM 3025 C C . ASP B 1 53 ? -18.453 27.562 11.312 1 83.69 53 ASP B C 1
ATOM 3027 O O . ASP B 1 53 ? -19.531 28.062 11.641 1 83.69 53 ASP B O 1
ATOM 3031 N N . GLU B 1 54 ? -17.297 27.812 11.953 1 82.69 54 GLU B N 1
ATOM 3032 C CA . GLU B 1 54 ? -17.281 28.719 13.102 1 82.69 54 GLU B CA 1
ATOM 3033 C C . GLU B 1 54 ? -17.547 30.156 12.68 1 82.69 54 GLU B C 1
ATOM 3035 O O . GLU B 1 54 ? -18.25 30.906 13.375 1 82.69 54 GLU B O 1
ATOM 3040 N N . LEU B 1 55 ? -16.969 30.516 11.57 1 82.38 55 LEU B N 1
ATOM 3041 C CA . LEU B 1 55 ? -17.188 31.859 11.07 1 82.38 55 LEU B CA 1
ATOM 3042 C C . LEU B 1 55 ? -18.625 32.031 10.594 1 82.38 55 LEU B C 1
ATOM 3044 O O . LEU B 1 55 ? -19.203 33.125 10.758 1 82.38 55 LEU B O 1
ATOM 3048 N N . ASN B 1 56 ? -19.172 31.016 10.016 1 83.94 56 ASN B N 1
ATOM 3049 C CA . ASN B 1 56 ? -20.562 31.062 9.57 1 83.94 56 ASN B CA 1
ATOM 3050 C C . ASN B 1 56 ? -21.516 31.188 10.75 1 83.94 56 ASN B C 1
ATOM 3052 O O . ASN B 1 56 ? -22.562 31.844 10.648 1 83.94 56 ASN B O 1
ATOM 3056 N N . ARG B 1 57 ? -21.203 30.562 11.859 1 79.75 57 ARG B N 1
ATOM 3057 C CA . ARG B 1 57 ? -22.016 30.688 13.062 1 79.75 57 ARG B CA 1
ATOM 3058 C C . ARG B 1 57 ? -22.078 32.125 13.539 1 79.75 57 ARG B C 1
ATOM 3060 O O . ARG B 1 57 ? -23.109 32.594 14.039 1 79.75 57 ARG B O 1
ATOM 3067 N N . ALA B 1 58 ? -20.969 32.781 13.273 1 74.62 58 ALA B N 1
ATOM 3068 C CA . ALA B 1 58 ? -20.891 34.188 13.695 1 74.62 58 ALA B CA 1
ATOM 3069 C C . ALA B 1 58 ? -21.453 35.125 12.617 1 74.62 58 ALA B C 1
ATOM 3071 O O . ALA B 1 58 ? -22.016 36.156 12.93 1 74.62 58 ALA B O 1
ATOM 3072 N N . CYS B 1 59 ? -21.172 34.781 11.414 1 75.88 59 CYS B N 1
ATOM 3073 C CA . CYS B 1 59 ? -21.609 35.562 10.266 1 75.88 59 CYS B CA 1
ATOM 3074 C C . CYS B 1 59 ? -22.109 34.656 9.148 1 75.88 59 CYS B C 1
ATOM 3076 O O . CYS B 1 59 ? -21.328 33.938 8.508 1 75.88 59 CYS B O 1
ATOM 3078 N N . ALA B 1 60 ? -23.344 34.688 8.906 1 77.69 60 ALA B N 1
ATOM 3079 C CA . ALA B 1 60 ? -24 33.812 7.961 1 77.69 60 ALA B CA 1
ATOM 3080 C C . ALA B 1 60 ? -23.562 34.094 6.527 1 77.69 60 ALA B C 1
ATOM 3082 O O . ALA B 1 60 ? -23.812 33.281 5.625 1 77.69 60 ALA B O 1
ATOM 3083 N N . ALA B 1 61 ? -22.906 35.188 6.383 1 74.62 61 ALA B N 1
ATOM 3084 C CA . ALA B 1 61 ? -22.422 35.531 5.047 1 74.62 61 ALA B CA 1
ATOM 3085 C C . ALA B 1 61 ? -21.25 34.625 4.648 1 74.62 61 ALA B C 1
ATOM 3087 O O . ALA B 1 61 ? -20.938 34.5 3.463 1 74.62 61 ALA B O 1
ATOM 3088 N N . PHE B 1 62 ? -20.703 34.062 5.645 1 80.12 62 PHE B N 1
ATOM 3089 C CA . PHE B 1 62 ? -19.594 33.156 5.371 1 80.12 62 PHE B CA 1
ATOM 3090 C C . PHE B 1 62 ? -20.109 31.781 4.957 1 80.12 62 PHE B C 1
ATOM 3092 O O . PHE B 1 62 ? -21.109 31.297 5.5 1 80.12 62 PHE B O 1
ATOM 3099 N N . ALA B 1 63 ? -19.453 31.234 3.971 1 79.94 63 ALA B N 1
ATOM 3100 C CA . ALA B 1 63 ? -19.797 29.891 3.506 1 79.94 63 ALA B CA 1
ATOM 3101 C C . ALA B 1 63 ? -19.469 28.844 4.57 1 79.94 63 ALA B C 1
ATOM 3103 O O . ALA B 1 63 ? -18.672 29.094 5.477 1 79.94 63 ALA B O 1
ATOM 3104 N N . LYS B 1 64 ? -20.266 27.766 4.641 1 83.69 64 LYS B N 1
ATOM 3105 C CA . LYS B 1 64 ? -20.016 26.625 5.508 1 83.69 64 LYS B CA 1
ATOM 3106 C C . LYS B 1 64 ? -19.078 25.625 4.84 1 83.69 64 LYS B C 1
ATOM 3108 O O . LYS B 1 64 ? -18.891 25.656 3.625 1 83.69 64 LYS B O 1
ATOM 3113 N N . SER B 1 65 ? -18.453 24.812 5.637 1 85.94 65 SER B N 1
ATOM 3114 C CA . SER B 1 65 ? -17.625 23.719 5.113 1 85.94 65 SER B CA 1
ATOM 3115 C C . SER B 1 65 ? -18.406 22.875 4.117 1 85.94 65 SER B C 1
ATOM 3117 O O . SER B 1 65 ? -17.844 22.406 3.117 1 85.94 65 SER B O 1
ATOM 3119 N N . ARG B 1 66 ? -19.609 22.75 4.406 1 84.44 66 ARG B N 1
ATOM 3120 C CA . ARG B 1 66 ? -20.469 22 3.51 1 84.44 66 ARG B CA 1
ATOM 3121 C C . ARG B 1 66 ? -20.547 22.656 2.137 1 84.44 66 ARG B C 1
ATOM 3123 O O . ARG B 1 66 ? -20.656 21.969 1.117 1 84.44 66 ARG B O 1
ATOM 3130 N N . ASP B 1 67 ? -20.422 23.984 2.139 1 86.56 67 ASP B N 1
ATOM 3131 C CA . ASP B 1 67 ? -20.453 24.703 0.868 1 86.56 67 ASP B CA 1
ATOM 3132 C C . ASP B 1 67 ? -19.188 24.422 0.049 1 86.56 67 ASP B C 1
ATOM 3134 O O . ASP B 1 67 ? -19.25 24.359 -1.182 1 86.56 67 ASP B O 1
ATOM 3138 N N . VAL B 1 68 ? -18.141 24.297 0.75 1 86.69 68 VAL B N 1
ATOM 3139 C CA . VAL B 1 68 ? -16.906 23.938 0.066 1 86.69 68 VAL B CA 1
ATOM 3140 C C . VAL B 1 68 ? -17.047 22.547 -0.541 1 86.69 68 VAL B C 1
ATOM 3142 O O . VAL B 1 68 ? -16.719 22.328 -1.709 1 86.69 68 VAL B O 1
ATOM 3145 N N . THR B 1 69 ? -17.547 21.641 0.229 1 89.06 69 THR B N 1
ATOM 3146 C CA . THR B 1 69 ? -17.766 20.266 -0.25 1 89.06 69 THR B CA 1
ATOM 3147 C C . THR B 1 69 ? -18.719 20.266 -1.447 1 89.06 69 THR B C 1
ATOM 3149 O O . THR B 1 69 ? -18.484 19.562 -2.43 1 89.06 69 THR B O 1
ATOM 3152 N N . LYS B 1 70 ? -19.703 21.078 -1.336 1 89.19 70 LYS B N 1
ATOM 3153 C CA . LYS B 1 70 ? -20.656 21.188 -2.43 1 89.19 70 LYS B CA 1
ATOM 3154 C C . LYS B 1 70 ? -20.031 21.812 -3.666 1 89.19 70 LYS B C 1
ATOM 3156 O O . LYS B 1 70 ? -20.312 21.406 -4.793 1 89.19 70 LYS B O 1
ATOM 3161 N N . GLY B 1 71 ? -19.219 22.828 -3.396 1 89.56 71 GLY B N 1
ATOM 3162 C CA . GLY B 1 71 ? -18.516 23.453 -4.508 1 89.56 71 GLY B CA 1
ATOM 3163 C C . GLY B 1 71 ? -17.594 22.5 -5.242 1 89.56 71 GLY B C 1
ATOM 3164 O O . GLY B 1 71 ? -17.578 22.484 -6.477 1 89.56 71 GLY B O 1
ATOM 3165 N N . VAL B 1 72 ? -16.906 21.766 -4.457 1 90.06 72 VAL B N 1
ATOM 3166 C CA . VAL B 1 72 ? -16 20.797 -5.043 1 90.06 72 VAL B CA 1
ATOM 3167 C C . VAL B 1 72 ? -16.797 19.734 -5.809 1 90.06 72 VAL B C 1
ATOM 3169 O O . VAL B 1 72 ? -16.406 19.344 -6.91 1 90.06 72 VAL B O 1
ATOM 3172 N N . GLU B 1 73 ? -17.812 19.328 -5.188 1 90.38 73 GLU B N 1
ATOM 3173 C CA . GLU B 1 73 ? -18.703 18.359 -5.832 1 90.38 73 GLU B CA 1
ATOM 3174 C C . GLU B 1 73 ? -19.234 18.891 -7.16 1 90.38 73 GLU B C 1
ATOM 3176 O O . GLU B 1 73 ? -19.203 18.203 -8.172 1 90.38 73 GLU B O 1
ATOM 3181 N N . GLU B 1 74 ? -19.688 20.125 -7.137 1 91.25 74 GLU B N 1
ATOM 3182 C CA . GLU B 1 74 ? -20.25 20.75 -8.328 1 91.25 74 GLU B CA 1
ATOM 3183 C C . GLU B 1 74 ? -19.188 20.953 -9.398 1 91.25 74 GLU B C 1
ATOM 3185 O O . GLU B 1 74 ? -19.453 20.812 -10.594 1 91.25 74 GLU B O 1
ATOM 3190 N N . GLY B 1 75 ? -18.031 21.344 -8.961 1 91.88 75 GLY B N 1
ATOM 3191 C CA . GLY B 1 75 ? -16.938 21.453 -9.898 1 91.88 75 GLY B CA 1
ATOM 3192 C C . GLY B 1 75 ? -16.609 20.156 -10.602 1 91.88 75 GLY B C 1
ATOM 3193 O O . GLY B 1 75 ? -16.438 20.125 -11.82 1 91.88 75 GLY B O 1
ATOM 3194 N N . PHE B 1 76 ? -16.609 19.141 -9.844 1 91.19 76 PHE B N 1
ATOM 3195 C CA . PHE B 1 76 ? -16.312 17.828 -10.414 1 91.19 76 PHE B CA 1
ATOM 3196 C C . PHE B 1 76 ? -17.422 17.406 -11.352 1 91.19 76 PHE B C 1
ATOM 3198 O O . PHE B 1 76 ? -17.156 16.891 -12.445 1 91.19 76 PHE B O 1
ATOM 3205 N N . LEU B 1 77 ? -18.609 17.609 -10.922 1 89.94 77 LEU B N 1
ATOM 3206 C CA . LEU B 1 77 ? -19.734 17.188 -11.734 1 89.94 77 LEU B CA 1
ATOM 3207 C C . LEU B 1 77 ? -19.797 17.984 -13.031 1 89.94 77 LEU B C 1
ATOM 3209 O O . LEU B 1 77 ? -20.219 17.469 -14.07 1 89.94 77 LEU B O 1
ATOM 3213 N N . ALA B 1 78 ? -19.375 19.25 -12.914 1 91.31 78 ALA B N 1
ATOM 3214 C CA . ALA B 1 78 ? -19.328 20.078 -14.117 1 91.31 78 ALA B CA 1
ATOM 3215 C C . ALA B 1 78 ? -18.297 19.531 -15.102 1 91.31 78 ALA B C 1
ATOM 3217 O O . ALA B 1 78 ? -18.484 19.609 -16.312 1 91.31 78 ALA B O 1
ATOM 3218 N N . ALA B 1 79 ? -17.25 18.984 -14.562 1 92.56 79 ALA B N 1
ATOM 3219 C CA . ALA B 1 79 ? -16.172 18.469 -15.398 1 92.56 79 ALA B CA 1
ATOM 3220 C C . ALA B 1 79 ? -16.453 17.031 -15.812 1 92.56 79 ALA B C 1
ATOM 3222 O O . ALA B 1 79 ? -15.844 16.516 -16.75 1 92.56 79 ALA B O 1
ATOM 3223 N N . LYS B 1 80 ? -17.297 16.391 -15.109 1 90.88 80 LYS B N 1
ATOM 3224 C CA . LYS B 1 80 ? -17.578 14.977 -15.305 1 90.88 80 LYS B CA 1
ATOM 3225 C C . LYS B 1 80 ? -17.922 14.68 -16.766 1 90.88 80 LYS B C 1
ATOM 3227 O O . LYS B 1 80 ? -17.438 13.711 -17.344 1 90.88 80 LYS B O 1
ATOM 3232 N N . GLY B 1 81 ? -18.75 15.523 -17.359 1 89 81 GLY B N 1
ATOM 3233 C CA . GLY B 1 81 ? -19.156 15.32 -18.734 1 89 81 GLY B CA 1
ATOM 3234 C C . GLY B 1 81 ? -18 15.312 -19.703 1 89 81 GLY B C 1
ATOM 3235 O O . GLY B 1 81 ? -17.875 14.398 -20.531 1 89 81 GLY B O 1
ATOM 3236 N N . VAL B 1 82 ? -17.141 16.297 -19.547 1 90.31 82 VAL B N 1
ATOM 3237 C CA . VAL B 1 82 ? -15.992 16.422 -20.438 1 90.31 82 VAL B CA 1
ATOM 3238 C C . VAL B 1 82 ? -15.008 15.273 -20.172 1 90.31 82 VAL B C 1
ATOM 3240 O O . VAL B 1 82 ? -14.469 14.68 -21.109 1 90.31 82 VAL B O 1
ATOM 3243 N N . LEU B 1 83 ? -14.828 14.984 -18.906 1 90.69 83 LEU B N 1
ATOM 3244 C CA . LEU B 1 83 ? -13.906 13.922 -18.531 1 90.69 83 LEU B CA 1
ATOM 3245 C C . LEU B 1 83 ? -14.383 12.57 -19.078 1 90.69 83 LEU B C 1
ATOM 3247 O O . LEU B 1 83 ? -13.594 11.797 -19.609 1 90.69 83 LEU B O 1
ATOM 3251 N N . ARG B 1 84 ? -15.609 12.32 -18.984 1 88.75 84 ARG B N 1
ATOM 3252 C CA . ARG B 1 84 ? -16.172 11.055 -19.453 1 88.75 84 ARG B CA 1
ATOM 3253 C C . ARG B 1 84 ? -16.094 10.953 -20.969 1 88.75 84 ARG B C 1
ATOM 3255 O O . ARG B 1 84 ? -15.875 9.867 -21.516 1 88.75 84 ARG B O 1
ATOM 3262 N N . PHE B 1 85 ? -16.297 12.086 -21.625 1 89.94 85 PHE B N 1
ATOM 3263 C CA . PHE B 1 85 ? -16.25 12.109 -23.078 1 89.94 85 PHE B CA 1
ATOM 3264 C C . PHE B 1 85 ? -14.891 11.664 -23.578 1 89.94 85 PHE B C 1
ATOM 3266 O O . PHE B 1 85 ? -14.789 10.953 -24.594 1 89.94 85 PHE B O 1
ATOM 3273 N N . VAL B 1 86 ? -13.914 11.977 -22.875 1 91.19 86 VAL B N 1
ATOM 3274 C CA . VAL B 1 86 ? -12.555 11.641 -23.281 1 91.19 86 VAL B CA 1
ATOM 3275 C C . VAL B 1 86 ? -12.156 10.281 -22.719 1 91.19 86 VAL B C 1
ATOM 3277 O O . VAL B 1 86 ? -11.656 9.422 -23.453 1 91.19 86 VAL B O 1
ATOM 3280 N N . LEU B 1 87 ? -12.43 10.023 -21.469 1 91.75 87 LEU B N 1
ATOM 3281 C CA . LEU B 1 87 ? -11.914 8.859 -20.766 1 91.75 87 LEU B CA 1
ATOM 3282 C C . LEU B 1 87 ? -12.695 7.602 -21.141 1 91.75 87 LEU B C 1
ATOM 3284 O O . LEU B 1 87 ? -12.141 6.5 -21.156 1 91.75 87 LEU B O 1
ATOM 3288 N N . ASP B 1 88 ? -13.938 7.762 -21.469 1 91.56 88 ASP B N 1
ATOM 3289 C CA . ASP B 1 88 ? -14.797 6.609 -21.719 1 91.56 88 ASP B CA 1
ATOM 3290 C C . ASP B 1 88 ? -14.305 5.812 -22.922 1 91.56 88 ASP B C 1
ATOM 3292 O O . ASP B 1 88 ? -14.047 4.609 -22.812 1 91.56 88 ASP B O 1
ATOM 3296 N N . PRO B 1 89 ? -14.141 6.516 -24.016 1 91.94 89 PRO B N 1
ATOM 3297 C CA . PRO B 1 89 ? -13.664 5.75 -25.172 1 91.94 89 PRO B CA 1
ATOM 3298 C C . PRO B 1 89 ? -12.242 5.223 -24.984 1 91.94 89 PRO B C 1
ATOM 3300 O O . PRO B 1 89 ? -11.914 4.141 -25.484 1 91.94 89 PRO B O 1
ATOM 3303 N N . LEU B 1 90 ? -11.445 5.914 -24.266 1 92.81 90 LEU B N 1
ATOM 3304 C CA . LEU B 1 90 ? -10.047 5.539 -24.062 1 92.81 90 LEU B CA 1
ATOM 3305 C C . LEU B 1 90 ? -9.945 4.316 -23.156 1 92.81 90 LEU B C 1
ATOM 3307 O O . LEU B 1 90 ? -9.023 3.508 -23.297 1 92.81 90 LEU B O 1
ATOM 3311 N N . THR B 1 91 ? -10.906 4.172 -22.297 1 94.44 91 THR B N 1
ATOM 3312 C CA . THR B 1 91 ? -10.789 3.119 -21.281 1 94.44 91 THR B CA 1
ATOM 3313 C C . THR B 1 91 ? -11.758 1.979 -21.578 1 94.44 91 THR B C 1
ATOM 3315 O O . THR B 1 91 ? -11.758 0.963 -20.875 1 94.44 91 THR B O 1
ATOM 3318 N N . GLN B 1 92 ? -12.586 2.092 -22.594 1 95.38 92 GLN B N 1
ATOM 3319 C CA . GLN B 1 92 ? -13.531 1.038 -22.938 1 95.38 92 GLN B CA 1
ATOM 3320 C C . GLN B 1 92 ? -12.805 -0.251 -23.312 1 95.38 92 GLN B C 1
ATOM 3322 O O . GLN B 1 92 ? -13.25 -1.346 -22.969 1 95.38 92 GLN B O 1
ATOM 3327 N N . PRO B 1 93 ? -11.688 -0.107 -24.047 1 96.69 93 PRO B N 1
ATOM 3328 C CA . PRO B 1 93 ? -10.945 -1.339 -24.328 1 96.69 93 PRO B CA 1
ATOM 3329 C C . PRO B 1 93 ? -10.5 -2.061 -23.062 1 96.69 93 PRO B C 1
ATOM 3331 O O . PRO B 1 93 ? -10.445 -3.293 -23.031 1 96.69 93 PRO B O 1
ATOM 3334 N N . LEU B 1 94 ? -10.156 -1.313 -22.062 1 97.62 94 LEU B N 1
ATOM 3335 C CA . LEU B 1 94 ? -9.805 -1.906 -20.766 1 97.62 94 LEU B CA 1
ATOM 3336 C C . LEU B 1 94 ? -10.961 -2.732 -20.219 1 97.62 94 LEU B C 1
ATOM 3338 O O . LEU B 1 94 ? -10.758 -3.846 -19.734 1 97.62 94 LEU B O 1
ATOM 3342 N N . SER B 1 95 ? -12.18 -2.18 -20.328 1 96.75 95 SER B N 1
ATOM 3343 C CA . SER B 1 95 ? -13.359 -2.914 -19.875 1 96.75 95 SER B CA 1
ATOM 3344 C C . SER B 1 95 ? -13.547 -4.203 -20.672 1 96.75 95 SER B C 1
ATOM 3346 O O . SER B 1 95 ? -13.836 -5.254 -20.094 1 96.75 95 SER B O 1
ATOM 3348 N N . TRP B 1 96 ? -13.359 -4.055 -21.938 1 97.56 96 TRP B N 1
ATOM 3349 C CA . TRP B 1 96 ? -13.508 -5.227 -22.781 1 97.56 96 TRP B CA 1
ATOM 3350 C C . TRP B 1 96 ? -12.477 -6.297 -22.438 1 97.56 96 TRP B C 1
ATOM 3352 O O . TRP B 1 96 ? -12.805 -7.484 -22.359 1 97.56 96 TRP B O 1
ATOM 3362 N N . MET B 1 97 ? -11.305 -5.867 -22.25 1 98.31 97 MET B N 1
ATOM 3363 C CA . MET B 1 97 ? -10.234 -6.801 -21.906 1 98.31 97 MET B CA 1
ATOM 3364 C C . MET B 1 97 ? -10.5 -7.48 -20.578 1 98.31 97 MET B C 1
ATOM 3366 O O . MET B 1 97 ? -10.289 -8.688 -20.438 1 98.31 97 MET B O 1
ATOM 3370 N N . LEU B 1 98 ? -10.922 -6.738 -19.609 1 98.25 98 LEU B N 1
ATOM 3371 C CA . LEU B 1 98 ? -11.203 -7.281 -18.281 1 98.25 98 LEU B CA 1
ATOM 3372 C C . LEU B 1 98 ? -12.367 -8.258 -18.344 1 98.25 98 LEU B C 1
ATOM 3374 O O . LEU B 1 98 ? -12.297 -9.352 -17.766 1 98.25 98 LEU B O 1
ATOM 3378 N N . GLU B 1 99 ? -13.43 -7.879 -19.031 1 97.62 99 GLU B N 1
ATOM 3379 C CA . GLU B 1 99 ? -14.578 -8.766 -19.188 1 97.62 99 GLU B CA 1
ATOM 3380 C C . GLU B 1 99 ? -14.195 -10.055 -19.906 1 97.62 99 GLU B C 1
ATOM 3382 O O . GLU B 1 99 ? -14.617 -11.141 -19.5 1 97.62 99 GLU B O 1
ATOM 3387 N N . PHE B 1 100 ? -13.453 -9.852 -20.906 1 97.88 100 PHE B N 1
ATOM 3388 C CA . PHE B 1 100 ? -13 -11.008 -21.672 1 97.88 100 PHE B CA 1
ATOM 3389 C C . PHE B 1 100 ? -12.133 -11.922 -20.812 1 97.88 100 PHE B C 1
ATOM 3391 O O . PHE B 1 100 ? -12.305 -13.141 -20.812 1 97.88 100 PHE B O 1
ATOM 3398 N N . ALA B 1 101 ? -11.211 -11.383 -20.094 1 97.81 101 ALA B N 1
ATOM 3399 C CA . ALA B 1 101 ? -10.32 -12.172 -19.234 1 97.81 101 ALA B CA 1
ATOM 3400 C C . ALA B 1 101 ? -11.109 -12.875 -18.141 1 97.81 101 ALA B C 1
ATOM 3402 O O . ALA B 1 101 ? -10.875 -14.055 -17.859 1 97.81 101 ALA B O 1
ATOM 3403 N N . LEU B 1 102 ? -11.992 -12.156 -17.531 1 97.44 102 LEU B N 1
ATOM 3404 C CA . LEU B 1 102 ? -12.812 -12.75 -16.484 1 97.44 102 LEU B CA 1
ATOM 3405 C C . LEU B 1 102 ? -13.656 -13.898 -17.031 1 97.44 102 LEU B C 1
ATOM 3407 O O . LEU B 1 102 ? -13.703 -14.977 -16.438 1 97.44 102 LEU B O 1
ATOM 3411 N N . ALA B 1 103 ? -14.258 -13.656 -18.172 1 96.38 103 ALA B N 1
ATOM 3412 C CA . ALA B 1 103 ? -15.086 -14.688 -18.797 1 96.38 103 ALA B CA 1
ATOM 3413 C C . ALA B 1 103 ? -14.25 -15.898 -19.188 1 96.38 103 ALA B C 1
ATOM 3415 O O . ALA B 1 103 ? -14.664 -17.047 -18.984 1 96.38 103 ALA B O 1
ATOM 3416 N N . THR B 1 104 ? -13.094 -15.625 -19.734 1 96.12 104 THR B N 1
ATOM 3417 C CA . THR B 1 104 ? -12.219 -16.688 -20.203 1 96.12 104 THR B CA 1
ATOM 3418 C C . THR B 1 104 ? -11.703 -17.516 -19.031 1 96.12 104 THR B C 1
ATOM 3420 O O . THR B 1 104 ? -11.734 -18.75 -19.062 1 96.12 104 THR B O 1
ATOM 3423 N N . PHE B 1 105 ? -11.234 -16.891 -17.969 1 94.88 105 PHE B N 1
ATOM 3424 C CA . PHE B 1 105 ? -10.688 -17.594 -16.812 1 94.88 105 PHE B CA 1
ATOM 3425 C C . PHE B 1 105 ? -11.773 -18.375 -16.094 1 94.88 105 PHE B C 1
ATOM 3427 O O . PHE B 1 105 ? -11.508 -19.453 -15.555 1 94.88 105 PHE B O 1
ATOM 3434 N N . GLU B 1 106 ? -12.984 -17.859 -16.125 1 90.44 106 GLU B N 1
ATOM 3435 C CA . GLU B 1 106 ? -14.094 -18.516 -15.43 1 90.44 106 GLU B CA 1
ATOM 3436 C C . GLU B 1 106 ? -14.68 -19.641 -16.281 1 90.44 106 GLU B C 1
ATOM 3438 O O . GLU B 1 106 ? -15.125 -20.656 -15.734 1 90.44 106 GLU B O 1
ATOM 3443 N N . ALA B 1 107 ? -14.719 -19.438 -17.531 1 90.56 107 ALA B N 1
ATOM 3444 C CA . ALA B 1 107 ? -15.359 -20.406 -18.422 1 90.56 107 ALA B CA 1
ATOM 3445 C C . ALA B 1 107 ? -14.43 -21.594 -18.703 1 90.56 107 ALA B C 1
ATOM 3447 O O . ALA B 1 107 ? -14.898 -22.688 -19.047 1 90.56 107 ALA B O 1
ATOM 3448 N N . THR B 1 108 ? -13.164 -21.344 -18.641 1 92.88 108 THR B N 1
ATOM 3449 C CA . THR B 1 108 ? -12.211 -22.406 -18.891 1 92.88 108 THR B CA 1
ATOM 3450 C C . THR B 1 108 ? -12.234 -23.438 -17.781 1 92.88 108 THR B C 1
ATOM 3452 O O . THR B 1 108 ? -12.07 -23.109 -16.609 1 92.88 108 THR B O 1
ATOM 3455 N N . PRO B 1 109 ? -12.508 -24.641 -18.188 1 92.38 109 PRO B N 1
ATOM 3456 C CA . PRO B 1 109 ? -12.523 -25.688 -17.156 1 92.38 109 PRO B CA 1
ATOM 3457 C C . PRO B 1 109 ? -11.188 -25.797 -16.406 1 92.38 109 PRO B C 1
ATOM 3459 O O . PRO B 1 109 ? -10.133 -25.5 -16.984 1 92.38 109 PRO B O 1
ATOM 3462 N N . TRP B 1 110 ? -11.266 -26.281 -15.195 1 92.12 110 TRP B N 1
ATOM 3463 C CA . TRP B 1 110 ? -10.102 -26.312 -14.312 1 92.12 110 TRP B CA 1
ATOM 3464 C C . TRP B 1 110 ? -9.008 -27.219 -14.883 1 92.12 110 TRP B C 1
ATOM 3466 O O . TRP B 1 110 ? -7.82 -26.953 -14.703 1 92.12 110 TRP B O 1
ATOM 3476 N N . TRP B 1 111 ? -9.328 -28.375 -15.578 1 91.75 111 TRP B N 1
ATOM 3477 C CA . TRP B 1 111 ? -8.352 -29.344 -16.062 1 91.75 111 TRP B CA 1
ATOM 3478 C C . TRP B 1 111 ? -7.578 -28.781 -17.25 1 91.75 111 TRP B C 1
ATOM 3480 O O . TRP B 1 111 ? -6.512 -29.297 -17.609 1 91.75 111 TRP B O 1
ATOM 3490 N N . ILE B 1 112 ? -8.062 -27.719 -17.891 1 94.69 112 ILE B N 1
ATOM 3491 C CA . ILE B 1 112 ? -7.32 -27.016 -18.938 1 94.69 112 ILE B CA 1
ATOM 3492 C C . ILE B 1 112 ? -6.539 -25.859 -18.328 1 94.69 112 ILE B C 1
ATOM 3494 O O . ILE B 1 112 ? -5.363 -25.656 -18.641 1 94.69 112 ILE B O 1
ATOM 3498 N N . MET B 1 113 ? -7.238 -25.094 -17.469 1 94.44 113 MET B N 1
ATOM 3499 C CA . MET B 1 113 ? -6.637 -23.906 -16.891 1 94.44 113 MET B CA 1
ATOM 3500 C C . MET B 1 113 ? -5.41 -24.266 -16.047 1 94.44 113 MET B C 1
ATOM 3502 O O . MET B 1 113 ? -4.387 -23.578 -16.125 1 94.44 113 MET B O 1
ATOM 3506 N N . MET B 1 114 ? -5.445 -25.328 -15.32 1 94.44 114 MET B N 1
ATOM 3507 C CA . MET B 1 114 ? -4.34 -25.719 -14.445 1 94.44 114 MET B CA 1
ATOM 3508 C C . MET B 1 114 ? -3.092 -26.047 -15.25 1 94.44 114 MET B C 1
ATOM 3510 O O . MET B 1 114 ? -2.016 -25.516 -14.984 1 94.44 114 MET B O 1
ATOM 3514 N N . PRO B 1 115 ? -3.246 -26.938 -16.297 1 94.81 115 PRO B N 1
ATOM 3515 C CA . PRO B 1 115 ? -2.066 -27.188 -17.125 1 94.81 115 PRO B CA 1
ATOM 3516 C C . PRO B 1 115 ? -1.581 -25.938 -17.859 1 94.81 115 PRO B C 1
ATOM 3518 O O . PRO B 1 115 ? -0.376 -25.766 -18.047 1 94.81 115 PRO B O 1
ATOM 3521 N N . LEU B 1 116 ? -2.494 -25.109 -18.25 1 95.69 116 LEU B N 1
ATOM 3522 C CA . LEU B 1 116 ? -2.105 -23.875 -18.922 1 95.69 116 LEU B CA 1
ATOM 3523 C C . LEU B 1 116 ? -1.288 -22.984 -18 1 95.69 116 LEU B C 1
ATOM 3525 O O . LEU B 1 116 ? -0.251 -22.453 -18.391 1 95.69 116 LEU B O 1
ATOM 3529 N N . LEU B 1 117 ? -1.777 -22.797 -16.766 1 96 117 LEU B N 1
ATOM 3530 C CA . LEU B 1 117 ? -1.037 -21.984 -15.789 1 96 117 LEU B CA 1
ATOM 3531 C C . LEU B 1 117 ? 0.303 -22.641 -15.461 1 96 117 LEU B C 1
ATOM 3533 O O . LEU B 1 117 ? 1.306 -21.938 -15.281 1 96 117 LEU B O 1
ATOM 3537 N N . ALA B 1 118 ? 0.328 -23.984 -15.406 1 96.31 118 ALA B N 1
ATOM 3538 C CA . ALA B 1 118 ? 1.579 -24.703 -15.18 1 96.31 118 ALA B CA 1
ATOM 3539 C C . ALA B 1 118 ? 2.584 -24.422 -16.297 1 96.31 118 ALA B C 1
ATOM 3541 O O . ALA B 1 118 ? 3.771 -24.203 -16.031 1 96.31 118 ALA B O 1
ATOM 3542 N N . LEU B 1 119 ? 2.066 -24.422 -17.531 1 96.31 119 LEU B N 1
ATOM 3543 C CA . LEU B 1 119 ? 2.92 -24.156 -18.672 1 96.31 119 LEU B CA 1
ATOM 3544 C C . LEU B 1 119 ? 3.469 -22.734 -18.625 1 96.31 119 LEU B C 1
ATOM 3546 O O . LEU B 1 119 ? 4.648 -22.5 -18.906 1 96.31 119 LEU B O 1
ATOM 3550 N N . VAL B 1 120 ? 2.611 -21.781 -18.266 1 95.06 120 VAL B N 1
ATOM 3551 C CA . VAL B 1 120 ? 3.037 -20.391 -18.172 1 95.06 120 VAL B CA 1
ATOM 3552 C C . VAL B 1 120 ? 4.125 -20.25 -17.109 1 95.06 120 VAL B C 1
ATOM 3554 O O . VAL B 1 120 ? 5.141 -19.578 -17.344 1 95.06 120 VAL B O 1
ATOM 3557 N N . VAL B 1 121 ? 3.896 -20.828 -15.922 1 95.88 121 VAL B N 1
ATOM 3558 C CA . VAL B 1 121 ? 4.863 -20.766 -14.828 1 95.88 121 VAL B CA 1
ATOM 3559 C C . VAL B 1 121 ? 6.168 -21.438 -15.258 1 95.88 121 VAL B C 1
ATOM 3561 O O . VAL B 1 121 ? 7.254 -20.922 -14.977 1 95.88 121 VAL B O 1
ATOM 3564 N N . PHE B 1 122 ? 6.043 -22.531 -16.016 1 95.69 122 PHE B N 1
ATOM 3565 C CA . PHE B 1 122 ? 7.234 -23.25 -16.469 1 95.69 122 PHE B CA 1
ATOM 3566 C C . PHE B 1 122 ? 8.031 -22.391 -17.453 1 95.69 122 PHE B C 1
ATOM 3568 O O . PHE B 1 122 ? 9.258 -22.328 -17.359 1 95.69 122 PHE B O 1
ATOM 3575 N N . PHE B 1 123 ? 7.367 -21.828 -18.359 1 93.56 123 PHE B N 1
ATOM 3576 C CA . PHE B 1 123 ? 8.047 -21 -19.344 1 93.56 123 PHE B CA 1
ATOM 3577 C C . PHE B 1 123 ? 8.703 -19.797 -18.703 1 93.56 123 PHE B C 1
ATOM 3579 O O . PHE B 1 123 ? 9.781 -19.359 -19.109 1 93.56 123 PHE B O 1
ATOM 3586 N N . ALA B 1 124 ? 8.07 -19.219 -17.734 1 91.25 124 ALA B N 1
ATOM 3587 C CA . ALA B 1 124 ? 8.578 -18.016 -17.062 1 91.25 124 ALA B CA 1
ATOM 3588 C C . ALA B 1 124 ? 9.727 -18.359 -16.125 1 91.25 124 ALA B C 1
ATOM 3590 O O . ALA B 1 124 ? 10.656 -17.562 -15.953 1 91.25 124 ALA B O 1
ATOM 3591 N N . SER B 1 125 ? 9.742 -19.5 -15.484 1 91.94 125 SER B N 1
ATOM 3592 C CA . SER B 1 125 ? 10.695 -19.797 -14.414 1 91.94 125 SER B CA 1
ATOM 3593 C C . SER B 1 125 ? 11.656 -20.906 -14.82 1 91.94 125 SER B C 1
ATOM 3595 O O . SER B 1 125 ? 12.734 -21.047 -14.242 1 91.94 125 SER B O 1
ATOM 3597 N N . ARG B 1 126 ? 11.266 -21.859 -15.711 1 91.44 126 ARG B N 1
ATOM 3598 C CA . ARG B 1 126 ? 12.008 -23.047 -16.094 1 91.44 126 ARG B CA 1
ATOM 3599 C C . ARG B 1 126 ? 12.375 -23.891 -14.875 1 91.44 126 ARG B C 1
ATOM 3601 O O . ARG B 1 126 ? 13.453 -24.484 -14.828 1 91.44 126 ARG B O 1
ATOM 3608 N N . SER B 1 127 ? 11.531 -23.797 -13.93 1 93.19 127 SER B N 1
ATOM 3609 C CA . SER B 1 127 ? 11.734 -24.562 -12.703 1 93.19 127 SER B CA 1
ATOM 3610 C C . SER B 1 127 ? 10.539 -25.469 -12.414 1 93.19 127 SER B C 1
ATOM 3612 O O . SER B 1 127 ? 9.445 -24.984 -12.125 1 93.19 127 SER B O 1
ATOM 3614 N N . MET B 1 128 ? 10.75 -26.766 -12.375 1 94.94 128 MET B N 1
ATOM 3615 C CA . MET B 1 128 ? 9.695 -27.734 -12.094 1 94.94 128 MET B CA 1
ATOM 3616 C C . MET B 1 128 ? 9.281 -27.672 -10.625 1 94.94 128 MET B C 1
ATOM 3618 O O . MET B 1 128 ? 8.133 -27.969 -10.297 1 94.94 128 MET B O 1
ATOM 3622 N N . ARG B 1 129 ? 10.234 -27.328 -9.797 1 95.88 129 ARG B N 1
ATOM 3623 C CA . ARG B 1 129 ? 9.906 -27.188 -8.383 1 95.88 129 ARG B CA 1
ATOM 3624 C C . ARG B 1 129 ? 8.875 -26.078 -8.164 1 95.88 129 ARG B C 1
ATOM 3626 O O . ARG B 1 129 ? 7.934 -26.25 -7.387 1 95.88 129 ARG B O 1
ATOM 3633 N N . LEU B 1 130 ? 9.062 -24.969 -8.852 1 96.31 130 LEU B N 1
ATOM 3634 C CA . LEU B 1 130 ? 8.141 -23.844 -8.734 1 96.31 130 LEU B CA 1
ATOM 3635 C C . LEU B 1 130 ? 6.785 -24.188 -9.336 1 96.31 130 LEU B C 1
ATOM 3637 O O . LEU B 1 130 ? 5.742 -23.797 -8.812 1 96.31 130 LEU B O 1
ATOM 3641 N N . VAL B 1 131 ? 6.793 -24.906 -10.438 1 97.44 131 VAL B N 1
ATOM 3642 C CA . VAL B 1 131 ? 5.547 -25.359 -11.047 1 97.44 131 VAL B CA 1
ATOM 3643 C C . VAL B 1 131 ? 4.758 -26.203 -10.055 1 97.44 131 VAL B C 1
ATOM 3645 O O . VAL B 1 131 ? 3.551 -26.016 -9.891 1 97.44 131 VAL B O 1
ATOM 3648 N N . GLY B 1 132 ? 5.473 -27.188 -9.492 1 97.5 132 GLY B N 1
ATOM 3649 C CA . GLY B 1 132 ? 4.836 -28.031 -8.484 1 97.5 132 GLY B CA 1
ATOM 3650 C C . GLY B 1 132 ? 4.254 -27.234 -7.332 1 97.5 132 GLY B C 1
ATOM 3651 O O . GLY B 1 132 ? 3.141 -27.516 -6.879 1 97.5 132 GLY B O 1
ATOM 3652 N N . PHE B 1 133 ? 4.969 -26.25 -6.82 1 96.75 133 PHE B N 1
ATOM 3653 C CA . PHE B 1 133 ? 4.512 -25.406 -5.723 1 96.75 133 PHE B CA 1
ATOM 3654 C C . PHE B 1 133 ? 3.254 -24.641 -6.113 1 96.75 133 PHE B C 1
ATOM 3656 O O . PHE B 1 133 ? 2.287 -24.594 -5.348 1 96.75 133 PHE B O 1
ATOM 3663 N N . VAL B 1 134 ? 3.271 -24 -7.289 1 96.88 134 VAL B N 1
ATOM 3664 C CA . VAL B 1 134 ? 2.141 -23.219 -7.766 1 96.88 134 VAL B CA 1
ATOM 3665 C C . VAL B 1 134 ? 0.911 -24.109 -7.914 1 96.88 134 VAL B C 1
ATOM 3667 O O . VAL B 1 134 ? -0.186 -23.734 -7.484 1 96.88 134 VAL B O 1
ATOM 3670 N N . MET B 1 135 ? 1.071 -25.312 -8.492 1 97 135 MET B N 1
ATOM 3671 C CA . MET B 1 135 ? -0.036 -26.25 -8.672 1 97 135 MET B CA 1
ATOM 3672 C C . MET B 1 135 ? -0.583 -26.703 -7.32 1 97 135 MET B C 1
ATOM 3674 O O . MET B 1 135 ? -1.797 -26.828 -7.148 1 97 135 MET B O 1
ATOM 3678 N N . ALA B 1 136 ? 0.299 -26.922 -6.438 1 97.25 136 ALA B N 1
ATOM 3679 C CA . ALA B 1 136 ? -0.136 -27.328 -5.102 1 97.25 136 ALA B CA 1
ATOM 3680 C C . ALA B 1 136 ? -0.992 -26.234 -4.453 1 97.25 136 ALA B C 1
ATOM 3682 O O . ALA B 1 136 ? -2.023 -26.531 -3.848 1 97.25 136 ALA B O 1
ATOM 3683 N N . CYS B 1 137 ? -0.545 -24.984 -4.555 1 96.44 137 CYS B N 1
ATOM 3684 C CA . CYS B 1 137 ? -1.272 -23.859 -3.977 1 96.44 137 CYS B CA 1
ATOM 3685 C C . CYS B 1 137 ? -2.631 -23.688 -4.645 1 96.44 137 CYS B C 1
ATOM 3687 O O . CYS B 1 137 ? -3.643 -23.5 -3.967 1 96.44 137 CYS B O 1
ATOM 3689 N N . LEU B 1 138 ? -2.66 -23.766 -5.957 1 96.19 138 LEU B N 1
ATOM 3690 C CA . LEU B 1 138 ? -3.91 -23.594 -6.688 1 96.19 138 LEU B CA 1
ATOM 3691 C C . LEU B 1 138 ? -4.867 -24.75 -6.426 1 96.19 138 LEU B C 1
ATOM 3693 O O . LEU B 1 138 ? -6.078 -24.547 -6.336 1 96.19 138 LEU B O 1
ATOM 3697 N N . MET B 1 139 ? -4.367 -25.969 -6.363 1 94.94 139 MET B N 1
ATOM 3698 C CA . MET B 1 139 ? -5.191 -27.125 -6.043 1 94.94 139 MET B CA 1
ATOM 3699 C C . MET B 1 139 ? -5.777 -27 -4.641 1 94.94 139 MET B C 1
ATOM 3701 O O . MET B 1 139 ? -6.91 -27.422 -4.398 1 94.94 139 MET B O 1
ATOM 3705 N N . PHE B 1 140 ? -5 -26.484 -3.727 1 94.75 140 PHE B N 1
ATOM 3706 C CA . PHE B 1 140 ? -5.5 -26.25 -2.379 1 94.75 140 PHE B CA 1
ATOM 3707 C C . PHE B 1 140 ? -6.668 -25.266 -2.4 1 94.75 140 PHE B C 1
ATOM 3709 O O . PHE B 1 140 ? -7.699 -25.516 -1.776 1 94.75 140 PHE B O 1
ATOM 3716 N N . LEU B 1 141 ? -6.48 -24.172 -3.115 1 94.5 141 LEU B N 1
ATOM 3717 C CA . LEU B 1 141 ? -7.547 -23.188 -3.217 1 94.5 141 LEU B CA 1
ATOM 3718 C C . LEU B 1 141 ? -8.789 -23.781 -3.871 1 94.5 141 LEU B C 1
ATOM 3720 O O . LEU B 1 141 ? -9.914 -23.484 -3.467 1 94.5 141 LEU B O 1
ATOM 3724 N N . ALA B 1 142 ? -8.586 -24.625 -4.891 1 93.38 142 ALA B N 1
ATOM 3725 C CA . ALA B 1 142 ? -9.703 -25.297 -5.543 1 93.38 142 ALA B CA 1
ATOM 3726 C C . ALA B 1 142 ? -10.398 -26.25 -4.582 1 93.38 142 ALA B C 1
ATOM 3728 O O . ALA B 1 142 ? -11.625 -26.375 -4.59 1 93.38 142 ALA B O 1
ATOM 3729 N N . PHE B 1 143 ? -9.586 -26.891 -3.809 1 92.25 143 PHE B N 1
ATOM 3730 C CA . PHE B 1 143 ? -10.094 -27.891 -2.865 1 92.25 143 PHE B CA 1
ATOM 3731 C C . PHE B 1 143 ? -10.977 -27.219 -1.812 1 92.25 143 PHE B C 1
ATOM 3733 O O . PHE B 1 143 ? -11.969 -27.797 -1.375 1 92.25 143 PHE B O 1
ATOM 3740 N N . VAL B 1 144 ? -10.711 -26 -1.457 1 91.75 144 VAL B N 1
ATOM 3741 C CA . VAL B 1 144 ? -11.492 -25.312 -0.429 1 91.75 144 VAL B CA 1
ATOM 3742 C C . VAL B 1 144 ? -12.523 -24.406 -1.086 1 91.75 144 VAL B C 1
ATOM 3744 O O . VAL B 1 144 ? -13.008 -23.453 -0.465 1 91.75 144 VAL B O 1
ATOM 3747 N N . ASP B 1 145 ? -12.742 -24.594 -2.361 1 91.69 145 ASP B N 1
ATOM 3748 C CA . ASP B 1 145 ? -13.789 -23.938 -3.133 1 91.69 145 ASP B CA 1
ATOM 3749 C C . ASP B 1 145 ? -13.516 -22.438 -3.275 1 91.69 145 ASP B C 1
ATOM 3751 O O . ASP B 1 145 ? -14.43 -21.609 -3.176 1 91.69 145 ASP B O 1
ATOM 3755 N N . HIS B 1 146 ? -12.266 -22.031 -3.383 1 94.38 146 HIS B N 1
ATOM 3756 C CA . HIS B 1 146 ? -11.867 -20.656 -3.631 1 94.38 146 HIS B CA 1
ATOM 3757 C C . HIS B 1 146 ? -11.242 -20.5 -5.012 1 94.38 146 HIS B C 1
ATOM 3759 O O . HIS B 1 146 ? -10.578 -19.5 -5.293 1 94.38 146 HIS B O 1
ATOM 3765 N N . TYR B 1 147 ? -11.445 -21.5 -5.848 1 94.69 147 TYR B N 1
ATOM 3766 C CA . TYR B 1 147 ? -10.844 -21.531 -7.176 1 94.69 147 TYR B CA 1
ATOM 3767 C C . TYR B 1 147 ? -11.375 -20.391 -8.039 1 94.69 147 TYR B C 1
ATOM 3769 O O . TYR B 1 147 ? -10.602 -19.656 -8.664 1 94.69 147 TYR B O 1
ATOM 3777 N N . ASP B 1 148 ? -12.68 -20.234 -8.055 1 95.19 148 ASP B N 1
ATOM 3778 C CA . ASP B 1 148 ? -13.297 -19.219 -8.914 1 95.19 148 ASP B CA 1
ATOM 3779 C C . ASP B 1 148 ? -12.812 -17.812 -8.547 1 95.19 148 ASP B C 1
ATOM 3781 O O . ASP B 1 148 ? -12.445 -17.031 -9.422 1 95.19 148 ASP B O 1
ATOM 3785 N N . HIS B 1 149 ? -12.797 -17.516 -7.238 1 96.69 149 HIS B N 1
ATOM 3786 C CA . HIS B 1 149 ? -12.352 -16.203 -6.762 1 96.69 149 HIS B CA 1
ATOM 3787 C C . HIS B 1 149 ? -10.867 -15.992 -7.07 1 96.69 149 HIS B C 1
ATOM 3789 O O . HIS B 1 149 ? -10.453 -14.875 -7.375 1 96.69 149 HIS B O 1
ATOM 3795 N N . ALA B 1 150 ? -10.102 -17.047 -6.949 1 97.12 150 ALA B N 1
ATOM 3796 C CA . ALA B 1 150 ? -8.68 -16.953 -7.262 1 97.12 150 ALA B CA 1
ATOM 3797 C C . ALA B 1 150 ? -8.461 -16.656 -8.742 1 97.12 150 ALA B C 1
ATOM 3799 O O . ALA B 1 150 ? -7.605 -15.844 -9.094 1 97.12 150 ALA B O 1
ATOM 3800 N N . MET B 1 151 ? -9.258 -17.344 -9.602 1 97 151 MET B N 1
ATOM 3801 C CA . MET B 1 151 ? -9.125 -17.156 -11.039 1 97 151 MET B CA 1
ATOM 3802 C C . MET B 1 151 ? -9.547 -15.742 -11.438 1 97 151 MET B C 1
ATOM 3804 O O . MET B 1 151 ? -8.953 -15.141 -12.328 1 97 151 MET B O 1
ATOM 3808 N N . GLN B 1 152 ? -10.578 -15.25 -10.781 1 98 152 GLN B N 1
ATOM 3809 C CA . GLN B 1 152 ? -11.008 -13.875 -11.039 1 98 152 GLN B CA 1
ATOM 3810 C C . GLN B 1 152 ? -9.906 -12.883 -10.688 1 98 152 GLN B C 1
ATOM 3812 O O . GLN B 1 152 ? -9.617 -11.969 -11.461 1 98 152 GLN B O 1
ATOM 3817 N N . THR B 1 153 ? -9.312 -13.055 -9.5 1 97.94 153 THR B N 1
ATOM 3818 C CA . THR B 1 153 ? -8.219 -12.195 -9.055 1 97.94 153 THR B CA 1
ATOM 3819 C C . THR B 1 153 ? -7.059 -12.242 -10.047 1 97.94 153 THR B C 1
ATOM 3821 O O . THR B 1 153 ? -6.531 -11.203 -10.445 1 97.94 153 THR B O 1
ATOM 3824 N N . LEU B 1 154 ? -6.695 -13.445 -10.5 1 97.62 154 LEU B N 1
ATOM 3825 C CA . LEU B 1 154 ? -5.59 -13.617 -11.438 1 97.62 154 LEU B CA 1
ATOM 3826 C C . LEU B 1 154 ? -5.895 -12.961 -12.773 1 97.62 154 LEU B C 1
ATOM 3828 O O . LEU B 1 154 ? -5.016 -12.352 -13.391 1 97.62 154 LEU B O 1
ATOM 3832 N N . ALA B 1 155 ? -7.133 -13.109 -13.211 1 98.12 155 ALA B N 1
ATOM 3833 C CA . ALA B 1 155 ? -7.539 -12.516 -14.484 1 98.12 155 ALA B CA 1
ATOM 3834 C C . ALA B 1 155 ? -7.34 -11 -14.477 1 98.12 155 ALA B C 1
ATOM 3836 O O . ALA B 1 155 ? -6.805 -10.43 -15.43 1 98.12 155 ALA B O 1
ATOM 3837 N N . ILE B 1 156 ? -7.746 -10.383 -13.422 1 98.44 156 ILE B N 1
ATOM 3838 C CA . ILE B 1 156 ? -7.652 -8.93 -13.305 1 98.44 156 ILE B CA 1
ATOM 3839 C C . ILE B 1 156 ? -6.184 -8.508 -13.266 1 98.44 156 ILE B C 1
ATOM 3841 O O . ILE B 1 156 ? -5.789 -7.562 -13.953 1 98.44 156 ILE B O 1
ATOM 3845 N N . ILE B 1 157 ? -5.387 -9.195 -12.492 1 97.88 157 ILE B N 1
ATOM 3846 C CA . ILE B 1 157 ? -3.969 -8.883 -12.367 1 97.88 157 ILE B CA 1
ATOM 3847 C C . ILE B 1 157 ? -3.283 -9.039 -13.727 1 97.88 157 ILE B C 1
ATOM 3849 O O . ILE B 1 157 ? -2.447 -8.219 -14.109 1 97.88 157 ILE B O 1
ATOM 3853 N N . PHE B 1 158 ? -3.652 -10.102 -14.438 1 96.94 158 PHE B N 1
ATOM 3854 C CA . PHE B 1 158 ? -3.055 -10.367 -15.742 1 96.94 158 PHE B CA 1
ATOM 3855 C C . PHE B 1 158 ? -3.309 -9.203 -16.688 1 96.94 158 PHE B C 1
ATOM 3857 O O . PHE B 1 158 ? -2.387 -8.734 -17.359 1 96.94 158 PHE B O 1
ATOM 3864 N N . VAL B 1 159 ? -4.477 -8.758 -16.734 1 98.44 159 VAL B N 1
ATOM 3865 C CA . VAL B 1 159 ? -4.848 -7.695 -17.656 1 98.44 159 VAL B CA 1
ATOM 3866 C C . VAL B 1 159 ? -4.188 -6.383 -17.234 1 98.44 159 VAL B C 1
ATOM 3868 O O . VAL B 1 159 ? -3.549 -5.711 -18.047 1 98.44 159 VAL B O 1
ATOM 3871 N N . CYS B 1 160 ? -4.324 -5.992 -15.969 1 98.62 160 CYS B N 1
ATOM 3872 C CA . CYS B 1 160 ? -3.822 -4.711 -15.492 1 98.62 160 CYS B CA 1
ATOM 3873 C C . CYS B 1 160 ? -2.299 -4.676 -15.523 1 98.62 160 CYS B C 1
ATOM 3875 O O . CYS B 1 160 ? -1.708 -3.676 -15.938 1 98.62 160 CYS B O 1
ATOM 3877 N N . ALA B 1 161 ? -1.696 -5.762 -15.07 1 98 161 ALA B N 1
ATOM 3878 C CA . ALA B 1 161 ? -0.238 -5.816 -15.133 1 98 161 ALA B CA 1
ATOM 3879 C C . ALA B 1 161 ? 0.258 -5.754 -16.578 1 98 161 ALA B C 1
ATOM 3881 O O . ALA B 1 161 ? 1.248 -5.082 -16.875 1 98 161 ALA B O 1
ATOM 3882 N N . PHE B 1 162 ? -0.383 -6.48 -17.484 1 98.06 162 PHE B N 1
ATOM 3883 C CA . PHE B 1 162 ? -0.016 -6.473 -18.891 1 98.06 162 PHE B CA 1
ATOM 3884 C C . PHE B 1 162 ? -0.079 -5.059 -19.453 1 98.06 162 PHE B C 1
ATOM 3886 O O . PHE B 1 162 ? 0.857 -4.609 -20.125 1 98.06 162 PHE B O 1
ATOM 3893 N N . LEU B 1 163 ? -1.117 -4.406 -19.172 1 98.69 163 LEU B N 1
ATOM 3894 C CA . LEU B 1 163 ? -1.286 -3.053 -19.703 1 98.69 163 LEU B CA 1
ATOM 3895 C C . LEU B 1 163 ? -0.281 -2.098 -19.062 1 98.69 163 LEU B C 1
ATOM 3897 O O . LEU B 1 163 ? 0.218 -1.185 -19.734 1 98.69 163 LEU B O 1
ATOM 3901 N N . CYS B 1 164 ? -0.011 -2.242 -17.734 1 98.69 164 CYS B N 1
ATOM 3902 C CA . CYS B 1 164 ? 1.016 -1.434 -17.094 1 98.69 164 CYS B CA 1
ATOM 3903 C C . CYS B 1 164 ? 2.363 -1.606 -17.781 1 98.69 164 CYS B C 1
ATOM 3905 O O . CYS B 1 164 ? 3.086 -0.631 -18 1 98.69 164 CYS B O 1
ATOM 3907 N N . VAL B 1 165 ? 2.699 -2.822 -18.156 1 98.31 165 VAL B N 1
ATOM 3908 C CA . VAL B 1 165 ? 3.973 -3.092 -18.828 1 98.31 165 VAL B CA 1
ATOM 3909 C C . VAL B 1 165 ? 3.941 -2.537 -20.25 1 98.31 165 VAL B C 1
ATOM 3911 O O . VAL B 1 165 ? 4.898 -1.903 -20.688 1 98.31 165 VAL B O 1
ATOM 3914 N N . LEU B 1 166 ? 2.854 -2.766 -20.953 1 98.44 166 LEU B N 1
ATOM 3915 C CA . LEU B 1 166 ? 2.695 -2.34 -22.328 1 98.44 166 LEU B CA 1
ATOM 3916 C C . LEU B 1 166 ? 2.887 -0.833 -22.469 1 98.44 166 LEU B C 1
ATOM 3918 O O . LEU B 1 166 ? 3.512 -0.363 -23.422 1 98.44 166 LEU B O 1
ATOM 3922 N N . PHE B 1 167 ? 2.354 -0.082 -21.5 1 98.38 167 PHE B N 1
ATOM 3923 C CA . PHE B 1 167 ? 2.434 1.371 -21.594 1 98.38 167 PHE B CA 1
ATOM 3924 C C . PHE B 1 167 ? 3.576 1.905 -20.734 1 98.38 167 PHE B C 1
ATOM 3926 O O . PHE B 1 167 ? 4.227 2.889 -21.094 1 98.38 167 PHE B O 1
ATOM 3933 N N . GLY B 1 168 ? 3.783 1.298 -19.562 1 98.69 168 GLY B N 1
ATOM 3934 C CA . GLY B 1 168 ? 4.785 1.781 -18.641 1 98.69 168 GLY B CA 1
ATOM 3935 C C . GLY B 1 168 ? 6.199 1.681 -19.172 1 98.69 168 GLY B C 1
ATOM 3936 O O . GLY B 1 168 ? 6.996 2.611 -19.016 1 98.69 168 GLY B O 1
ATOM 3937 N N . VAL B 1 169 ? 6.547 0.543 -19.812 1 98.38 169 VAL B N 1
ATOM 3938 C CA . VAL B 1 169 ? 7.898 0.333 -20.328 1 98.38 169 VAL B CA 1
ATOM 3939 C C . VAL B 1 169 ? 8.203 1.358 -21.422 1 98.38 169 VAL B C 1
ATOM 3941 O O . VAL B 1 169 ? 9.227 2.041 -21.359 1 98.38 169 VAL B O 1
ATOM 3944 N N . PRO B 1 170 ? 7.324 1.605 -22.422 1 98.31 170 PRO B N 1
ATOM 3945 C CA . PRO B 1 170 ? 7.582 2.629 -23.438 1 98.31 170 PRO B CA 1
ATOM 3946 C C . PRO B 1 170 ? 7.711 4.031 -22.844 1 98.31 170 PRO B C 1
ATOM 3948 O O . PRO B 1 170 ? 8.555 4.812 -23.281 1 98.31 170 PRO B O 1
ATOM 3951 N N . ILE B 1 171 ? 6.902 4.355 -21.844 1 98.56 171 ILE B N 1
ATOM 3952 C CA . ILE B 1 171 ? 7.016 5.656 -21.203 1 98.56 171 ILE B CA 1
ATOM 3953 C C . ILE B 1 171 ? 8.367 5.773 -20.5 1 98.56 171 ILE B C 1
ATOM 3955 O O . ILE B 1 171 ? 9.031 6.805 -20.594 1 98.56 171 ILE B O 1
ATOM 3959 N N . GLY B 1 172 ? 8.742 4.699 -19.766 1 98.62 172 GLY B N 1
ATOM 3960 C CA . GLY B 1 172 ? 10.055 4.684 -19.141 1 98.62 172 GLY B CA 1
ATOM 3961 C C . GLY B 1 172 ? 11.188 4.84 -20.125 1 98.62 172 GLY B C 1
ATOM 3962 O O . GLY B 1 172 ? 12.164 5.547 -19.859 1 98.62 172 GLY B O 1
ATOM 3963 N N . ILE B 1 173 ? 11.07 4.199 -21.297 1 98.06 173 ILE B N 1
ATOM 3964 C CA . ILE B 1 173 ? 12.07 4.316 -22.344 1 98.06 173 ILE B CA 1
ATOM 3965 C C . ILE B 1 173 ? 12.125 5.758 -22.859 1 98.06 173 ILE B C 1
ATOM 3967 O O . ILE B 1 173 ? 13.203 6.336 -23 1 98.06 173 ILE B O 1
ATOM 3971 N N . ALA B 1 174 ? 10.961 6.359 -23.109 1 98.12 174 ALA B N 1
ATOM 3972 C CA . ALA B 1 174 ? 10.906 7.738 -23.578 1 98.12 174 ALA B CA 1
ATOM 3973 C C . ALA B 1 174 ? 11.539 8.695 -22.578 1 98.12 174 ALA B C 1
ATOM 3975 O O . ALA B 1 174 ? 12.242 9.633 -22.953 1 98.12 174 ALA B O 1
ATOM 3976 N N . MET B 1 175 ? 11.281 8.469 -21.344 1 98 175 MET B N 1
ATOM 3977 C CA . MET B 1 175 ? 11.844 9.305 -20.281 1 98 175 MET B CA 1
ATOM 3978 C C . MET B 1 175 ? 13.367 9.172 -20.234 1 98 175 MET B C 1
ATOM 3980 O O . MET B 1 175 ? 14.07 10.148 -19.984 1 98 175 MET B O 1
ATOM 3984 N N . SER B 1 176 ? 13.867 7.992 -20.516 1 96.81 176 SER B N 1
ATOM 3985 C CA . SER B 1 176 ? 15.305 7.75 -20.438 1 96.81 176 SER B CA 1
ATOM 3986 C C . SER B 1 176 ? 16.047 8.453 -21.562 1 96.81 176 SER B C 1
ATOM 3988 O O . SER B 1 176 ? 17.234 8.734 -21.453 1 96.81 176 SER B O 1
ATOM 3990 N N . ARG B 1 177 ? 15.367 8.812 -22.656 1 94.31 177 ARG B N 1
ATOM 3991 C CA . ARG B 1 177 ? 16 9.383 -23.828 1 94.31 177 ARG B CA 1
ATOM 3992 C C . ARG B 1 177 ? 15.891 10.906 -23.828 1 94.31 177 ARG B C 1
ATOM 3994 O O . ARG B 1 177 ? 16.594 11.586 -24.594 1 94.31 177 ARG B O 1
ATOM 4001 N N . ASN B 1 178 ? 15.062 11.414 -23.062 1 96.62 178 ASN B N 1
ATOM 4002 C CA . ASN B 1 178 ? 14.812 12.852 -23.047 1 96.62 178 ASN B CA 1
ATOM 4003 C C . ASN B 1 178 ? 14.719 13.383 -21.625 1 96.62 178 ASN B C 1
ATOM 4005 O O . ASN B 1 178 ? 13.695 13.219 -20.953 1 96.62 178 ASN B O 1
ATOM 4009 N N . ASP B 1 179 ? 15.609 14.188 -21.25 1 96.25 179 ASP B N 1
ATOM 4010 C CA . ASP B 1 179 ? 15.688 14.727 -19.891 1 96.25 179 ASP B CA 1
ATOM 4011 C C . ASP B 1 179 ? 14.516 15.664 -19.609 1 96.25 179 ASP B C 1
ATOM 4013 O O . ASP B 1 179 ? 14.039 15.742 -18.469 1 96.25 179 ASP B O 1
ATOM 4017 N N . ARG B 1 180 ? 14.148 16.328 -20.594 1 97.38 180 ARG B N 1
ATOM 4018 C CA . ARG B 1 180 ? 13.016 17.234 -20.406 1 97.38 180 ARG B CA 1
ATOM 4019 C C . ARG B 1 180 ? 11.742 16.453 -20.109 1 97.38 180 ARG B C 1
ATOM 4021 O O . ARG B 1 180 ? 10.969 16.828 -19.219 1 97.38 180 ARG B O 1
ATOM 4028 N N . LEU B 1 181 ? 11.562 15.359 -20.828 1 97.62 181 LEU B N 1
ATOM 4029 C CA . LEU B 1 181 ? 10.406 14.508 -20.594 1 97.62 181 LEU B CA 1
ATOM 4030 C C . LEU B 1 181 ? 10.461 13.906 -19.188 1 97.62 181 LEU B C 1
ATOM 4032 O O . LEU B 1 181 ? 9.438 13.828 -18.5 1 97.62 181 LEU B O 1
ATOM 4036 N N . GLN B 1 182 ? 11.547 13.492 -18.812 1 97.31 182 GLN B N 1
ATOM 4037 C CA . GLN B 1 182 ? 11.719 12.922 -17.484 1 97.31 182 GLN B CA 1
ATOM 4038 C C . GLN B 1 182 ? 11.352 13.922 -16.391 1 97.31 182 GLN B C 1
ATOM 4040 O O . GLN B 1 182 ? 10.594 13.602 -15.469 1 97.31 182 GLN B O 1
ATOM 4045 N N . ARG B 1 183 ? 11.852 15.125 -16.562 1 95.81 183 ARG B N 1
ATOM 4046 C CA . ARG B 1 183 ? 11.617 16.156 -15.57 1 95.81 183 ARG B CA 1
ATOM 4047 C C . ARG B 1 183 ? 10.133 16.516 -15.484 1 95.81 183 ARG B C 1
ATOM 4049 O O . ARG B 1 183 ? 9.617 16.812 -14.406 1 95.81 183 ARG B O 1
ATOM 4056 N N . MET B 1 184 ? 9.5 16.422 -16.562 1 96.88 184 MET B N 1
ATOM 4057 C CA . MET B 1 184 ? 8.086 16.766 -16.609 1 96.88 184 MET B CA 1
ATOM 4058 C C . MET B 1 184 ? 7.227 15.625 -16.062 1 96.88 184 MET B C 1
ATOM 4060 O O . MET B 1 184 ? 6.16 15.859 -15.492 1 96.88 184 MET B O 1
ATOM 4064 N N . THR B 1 185 ? 7.68 14.406 -16.188 1 97.38 185 THR B N 1
ATOM 4065 C CA . THR B 1 185 ? 6.887 13.234 -15.844 1 97.38 185 THR B CA 1
ATOM 4066 C C . THR B 1 185 ? 7.09 12.859 -14.375 1 97.38 185 THR B C 1
ATOM 4068 O O . THR B 1 185 ? 6.184 12.328 -13.734 1 97.38 185 THR B O 1
ATOM 4071 N N . ILE B 1 186 ? 8.18 13.203 -13.805 1 94.75 186 ILE B N 1
ATOM 4072 C CA . ILE B 1 186 ? 8.562 12.789 -12.453 1 94.75 186 ILE B CA 1
ATOM 4073 C C . ILE B 1 186 ? 7.535 13.312 -11.445 1 94.75 186 ILE B C 1
ATOM 4075 O O . ILE B 1 186 ? 7.043 12.555 -10.609 1 94.75 186 ILE B O 1
ATOM 4079 N N . PRO B 1 187 ? 7.113 14.578 -11.531 1 90.75 187 PRO B N 1
ATOM 4080 C CA . PRO B 1 187 ? 6.117 15.062 -10.57 1 90.75 187 PRO B CA 1
ATOM 4081 C C . PRO B 1 187 ? 4.789 14.32 -10.672 1 90.75 187 PRO B C 1
ATOM 4083 O O . PRO B 1 187 ? 4.113 14.117 -9.664 1 90.75 187 PRO B O 1
ATOM 4086 N N . ILE B 1 188 ? 4.438 13.938 -11.812 1 95.12 188 ILE B N 1
ATOM 4087 C CA . ILE B 1 188 ? 3.207 13.18 -12.016 1 95.12 188 ILE B CA 1
ATOM 4088 C C . ILE B 1 188 ? 3.336 11.797 -11.367 1 95.12 188 ILE B C 1
ATOM 4090 O O . ILE B 1 188 ? 2.428 11.344 -10.664 1 95.12 188 ILE B O 1
ATOM 4094 N N . LEU B 1 189 ? 4.469 11.164 -11.609 1 95.81 189 LEU B N 1
ATOM 4095 C CA . LEU B 1 189 ? 4.723 9.852 -11.023 1 95.81 189 LEU B CA 1
ATOM 4096 C C . LEU B 1 189 ? 4.758 9.93 -9.5 1 95.81 189 LEU B C 1
ATOM 4098 O O . LEU B 1 189 ? 4.223 9.055 -8.82 1 95.81 189 LEU B O 1
ATOM 4102 N N . ASP B 1 190 ? 5.309 11.039 -9.039 1 87.81 190 ASP B N 1
ATOM 4103 C CA . ASP B 1 190 ? 5.379 11.25 -7.594 1 87.81 190 ASP B CA 1
ATOM 4104 C C . ASP B 1 190 ? 3.984 11.422 -6.996 1 87.81 190 ASP B C 1
ATOM 4106 O O . ASP B 1 190 ? 3.691 10.883 -5.926 1 87.81 190 ASP B O 1
ATOM 4110 N N . MET B 1 191 ? 3.193 12.086 -7.656 1 88.62 191 MET B N 1
ATOM 4111 C CA . MET B 1 191 ? 1.818 12.281 -7.203 1 88.62 191 MET B CA 1
ATOM 4112 C C . MET B 1 191 ? 1.068 10.961 -7.152 1 88.62 191 MET B C 1
ATOM 4114 O O . MET B 1 191 ? 0.363 10.672 -6.184 1 88.62 191 MET B O 1
ATOM 4118 N N . LEU B 1 192 ? 1.23 10.148 -8.18 1 92.81 192 LEU B N 1
ATOM 4119 C CA . LEU B 1 192 ? 0.555 8.859 -8.242 1 92.81 192 LEU B CA 1
ATOM 4120 C C . LEU B 1 192 ? 0.995 7.957 -7.094 1 92.81 192 LEU B C 1
ATOM 4122 O O . LEU B 1 192 ? 0.201 7.164 -6.582 1 92.81 192 LEU B O 1
ATOM 4126 N N . GLN B 1 193 ? 2.201 8.141 -6.66 1 88.06 193 GLN B N 1
ATOM 4127 C CA . GLN B 1 193 ? 2.744 7.254 -5.633 1 88.06 193 GLN B CA 1
ATOM 4128 C C . GLN B 1 193 ? 2.416 7.77 -4.234 1 88.06 193 GLN B C 1
ATOM 4130 O O . GLN B 1 193 ? 2.445 7.012 -3.266 1 88.06 193 GLN B O 1
ATOM 4135 N N . THR B 1 194 ? 2.143 9.031 -4.199 1 81.25 194 THR B N 1
ATOM 4136 C CA . THR B 1 194 ? 1.877 9.633 -2.898 1 81.25 194 THR B CA 1
ATOM 4137 C C . THR B 1 194 ? 0.404 9.492 -2.527 1 81.25 194 THR B C 1
ATOM 4139 O O . THR B 1 194 ? 0.052 9.5 -1.347 1 81.25 194 THR B O 1
ATOM 4142 N N . LEU B 1 195 ? -0.383 9.266 -3.492 1 87.38 195 LEU B N 1
ATOM 4143 C CA . LEU B 1 195 ? -1.816 9.133 -3.252 1 87.38 195 LEU B CA 1
ATOM 4144 C C . LEU B 1 195 ? -2.135 7.812 -2.566 1 87.38 195 LEU B C 1
ATOM 4146 O O . LEU B 1 195 ? -1.701 6.75 -3.023 1 87.38 195 LEU B O 1
ATOM 4150 N N . PRO B 1 196 ? -2.822 7.922 -1.487 1 85.19 196 PRO B N 1
ATOM 4151 C CA . PRO B 1 196 ? -3.277 6.664 -0.894 1 85.19 196 PRO B CA 1
ATOM 4152 C C . PRO B 1 196 ? -4.215 5.883 -1.812 1 85.19 196 PRO B C 1
ATOM 4154 O O . PRO B 1 196 ? -4.945 6.48 -2.607 1 85.19 196 PRO B O 1
ATOM 4157 N N . SER B 1 197 ? -4.18 4.625 -1.649 1 89 197 SER B N 1
ATOM 4158 C CA . SER B 1 197 ? -4.84 3.699 -2.566 1 89 197 SER B CA 1
ATOM 4159 C C . SER B 1 197 ? -6.336 3.977 -2.646 1 89 197 SER B C 1
ATOM 4161 O O . SER B 1 197 ? -6.91 4 -3.738 1 89 197 SER B O 1
ATOM 4163 N N . PHE B 1 198 ? -7.02 4.34 -1.545 1 88.12 198 PHE B N 1
ATOM 4164 C CA . PHE B 1 198 ? -8.461 4.551 -1.491 1 88.12 198 PHE B CA 1
ATOM 4165 C C . PHE B 1 198 ? -8.852 5.816 -2.246 1 88.12 198 PHE B C 1
ATOM 4167 O O . PHE B 1 198 ? -9.969 5.93 -2.746 1 88.12 198 PHE B O 1
ATOM 4174 N N . VAL B 1 199 ? -7.922 6.723 -2.27 1 88.81 199 VAL B N 1
ATOM 4175 C CA . VAL B 1 199 ? -8.227 8.031 -2.84 1 88.81 199 VAL B CA 1
ATOM 4176 C C . VAL B 1 199 ? -8.438 7.902 -4.348 1 88.81 199 VAL B C 1
ATOM 4178 O O . VAL B 1 199 ? -9.211 8.656 -4.938 1 88.81 199 VAL B O 1
ATOM 4181 N N . TYR B 1 200 ? -7.82 6.867 -4.977 1 93.25 200 TYR B N 1
ATOM 4182 C CA . TYR B 1 200 ? -7.969 6.637 -6.41 1 93.25 200 TYR B CA 1
ATOM 4183 C C . TYR B 1 200 ? -9.414 6.305 -6.758 1 93.25 200 TYR B C 1
ATOM 4185 O O . TYR B 1 200 ? -9.883 6.617 -7.855 1 93.25 200 TYR B O 1
ATOM 4193 N N . LEU B 1 201 ? -10.117 5.711 -5.82 1 93.44 201 LEU B N 1
ATOM 4194 C CA . LEU B 1 201 ? -11.445 5.176 -6.105 1 93.44 201 LEU B CA 1
ATOM 4195 C C . LEU B 1 201 ? -12.492 6.285 -6.098 1 93.44 201 LEU B C 1
ATOM 4197 O O . LEU B 1 201 ? -13.508 6.191 -6.785 1 93.44 201 LEU B O 1
ATOM 4201 N N . ILE B 1 202 ? -12.242 7.359 -5.426 1 92 202 ILE B N 1
ATOM 4202 C CA . ILE B 1 202 ? -13.242 8.391 -5.16 1 92 202 ILE B CA 1
ATOM 4203 C C . ILE B 1 202 ? -13.672 9.039 -6.473 1 92 202 ILE B C 1
ATOM 4205 O O . ILE B 1 202 ? -14.852 8.992 -6.832 1 92 202 ILE B O 1
ATOM 4209 N N . PRO B 1 203 ? -12.727 9.625 -7.199 1 91.5 203 PRO B N 1
ATOM 4210 C CA . PRO B 1 203 ? -13.203 10.242 -8.438 1 91.5 203 PRO B CA 1
ATOM 4211 C C . PRO B 1 203 ? -13.758 9.227 -9.438 1 91.5 203 PRO B C 1
ATOM 4213 O O . PRO B 1 203 ? -14.664 9.539 -10.203 1 91.5 203 PRO B O 1
ATOM 4216 N N . LEU B 1 204 ? -13.328 8 -9.414 1 93.5 204 LEU B N 1
ATOM 4217 C CA . LEU B 1 204 ? -13.68 6.996 -10.406 1 93.5 204 LEU B CA 1
ATOM 4218 C C . LEU B 1 204 ? -15.094 6.473 -10.172 1 93.5 204 LEU B C 1
ATOM 4220 O O . LEU B 1 204 ? -15.805 6.145 -11.125 1 93.5 204 LEU B O 1
ATOM 4224 N N . ILE B 1 205 ? -15.477 6.383 -8.906 1 91.75 205 ILE B N 1
ATOM 4225 C CA . ILE B 1 205 ? -16.812 5.883 -8.594 1 91.75 205 ILE B CA 1
ATOM 4226 C C . ILE B 1 205 ? -17.859 6.863 -9.102 1 91.75 205 ILE B C 1
ATOM 4228 O O . ILE B 1 205 ? -19.016 6.477 -9.359 1 91.75 205 ILE B O 1
ATOM 4232 N N . PHE B 1 206 ? -17.453 8.094 -9.281 1 89.56 206 PHE B N 1
ATOM 4233 C CA . PHE B 1 206 ? -18.406 9.102 -9.711 1 89.56 206 PHE B CA 1
ATOM 4234 C C . PHE B 1 206 ? -18.328 9.328 -11.219 1 89.56 206 PHE B C 1
ATOM 4236 O O . PHE B 1 206 ? -19.234 9.906 -11.82 1 89.56 206 PHE B O 1
ATOM 4243 N N . LEU B 1 207 ? -17.25 8.898 -11.781 1 90.69 207 LEU B N 1
ATOM 4244 C CA . LEU B 1 207 ? -17.078 9.031 -13.227 1 90.69 207 LEU B CA 1
ATOM 4245 C C . LEU B 1 207 ? -17.734 7.852 -13.953 1 90.69 207 LEU B C 1
ATOM 4247 O O . LEU B 1 207 ? -18.266 8.016 -15.047 1 90.69 207 LEU B O 1
ATOM 4251 N N . PHE B 1 208 ? -17.641 6.68 -13.328 1 91.75 208 PHE B N 1
ATOM 4252 C CA . PHE B 1 208 ? -18.094 5.461 -13.984 1 91.75 208 PHE B CA 1
ATOM 4253 C C . PHE B 1 208 ? -19.031 4.672 -13.078 1 91.75 208 PHE B C 1
ATOM 4255 O O . PHE B 1 208 ? -19.016 4.852 -11.859 1 91.75 208 PHE B O 1
ATOM 4262 N N . SER B 1 209 ? -19.844 3.826 -13.742 1 88.69 209 SER B N 1
ATOM 4263 C CA . SER B 1 209 ? -20.703 2.938 -12.977 1 88.69 209 SER B CA 1
ATOM 4264 C C . SER B 1 209 ? -19.906 1.834 -12.289 1 88.69 209 SER B C 1
ATOM 4266 O O . SER B 1 209 ? -18.906 1.362 -12.836 1 88.69 209 SER B O 1
ATOM 4268 N N . VAL B 1 210 ? -20.375 1.484 -11.133 1 86.75 210 VAL B N 1
ATOM 4269 C CA . VAL B 1 210 ? -19.703 0.455 -10.344 1 86.75 210 VAL B CA 1
ATOM 4270 C C . VAL B 1 210 ? -19.781 -0.886 -11.07 1 86.75 210 VAL B C 1
ATOM 4272 O O . VAL B 1 210 ? -19.016 -1.809 -10.773 1 86.75 210 VAL B O 1
ATOM 4275 N N . THR B 1 211 ? -20.641 -0.985 -12.062 1 88.62 211 THR B N 1
ATOM 4276 C CA . THR B 1 211 ? -20.797 -2.225 -12.812 1 88.62 211 THR B CA 1
ATOM 4277 C C . THR B 1 211 ? -19.781 -2.295 -13.953 1 88.62 211 THR B C 1
ATOM 4279 O O . THR B 1 211 ? -19.594 -3.354 -14.555 1 88.62 211 THR B O 1
ATOM 4282 N N . GLU B 1 212 ? -19.156 -1.163 -14.219 1 92.62 212 GLU B N 1
ATOM 4283 C CA . GLU B 1 212 ? -18.188 -1.123 -15.305 1 92.62 212 GLU B CA 1
ATOM 4284 C C . GLU B 1 212 ? -16.797 -1.525 -14.82 1 92.62 212 GLU B C 1
ATOM 4286 O O . GLU B 1 212 ? -16.219 -0.867 -13.953 1 92.62 212 GLU B O 1
ATOM 4291 N N . PRO B 1 213 ? -16.219 -2.559 -15.492 1 96.38 213 PRO B N 1
ATOM 4292 C CA . PRO B 1 213 ? -14.906 -3.059 -15.055 1 96.38 213 PRO B CA 1
ATOM 4293 C C . PRO B 1 213 ? -13.797 -2.018 -15.188 1 96.38 213 PRO B C 1
ATOM 4295 O O . PRO B 1 213 ? -12.789 -2.09 -14.477 1 96.38 213 PRO B O 1
ATOM 4298 N N . LYS B 1 214 ? -13.977 -1.044 -16.047 1 95.88 214 LYS B N 1
ATOM 4299 C CA . LYS B 1 214 ? -12.938 -0.037 -16.234 1 95.88 214 LYS B CA 1
ATOM 4300 C C . LYS B 1 214 ? -12.719 0.768 -14.961 1 95.88 214 LYS B C 1
ATOM 4302 O O . LYS B 1 214 ? -11.633 1.307 -14.734 1 95.88 214 LYS B O 1
ATOM 4307 N N . LEU B 1 215 ? -13.766 0.829 -14.078 1 95.81 215 LEU B N 1
ATOM 4308 C CA . LEU B 1 215 ? -13.625 1.57 -12.828 1 95.81 215 LEU B CA 1
ATOM 4309 C C . LEU B 1 215 ? -12.461 1.029 -12 1 95.81 215 LEU B C 1
ATOM 4311 O O . LEU B 1 215 ? -11.516 1.758 -11.711 1 95.81 215 LEU B O 1
ATOM 4315 N N . TYR B 1 216 ? -12.523 -0.275 -11.664 1 96.88 216 TYR B N 1
ATOM 4316 C CA . TYR B 1 216 ? -11.461 -0.837 -10.844 1 96.88 216 TYR B CA 1
ATOM 4317 C C . TYR B 1 216 ? -10.195 -1.072 -11.672 1 96.88 216 TYR B C 1
ATOM 4319 O O . TYR B 1 216 ? -9.086 -0.999 -11.148 1 96.88 216 TYR B O 1
ATOM 4327 N N . GLY B 1 217 ? -10.328 -1.27 -13 1 98 217 GLY B N 1
ATOM 4328 C CA . GLY B 1 217 ? -9.156 -1.417 -13.859 1 98 217 GLY B CA 1
ATOM 4329 C C . GLY B 1 217 ? -8.281 -0.179 -13.891 1 98 217 GLY B C 1
ATOM 4330 O O . GLY B 1 217 ? -7.062 -0.271 -13.758 1 98 217 GLY B O 1
ATOM 4331 N N . ILE B 1 218 ? -8.922 1.006 -14.023 1 97.5 218 ILE B N 1
ATOM 4332 C CA . ILE B 1 218 ? -8.195 2.27 -14.078 1 97.5 218 ILE B CA 1
ATOM 4333 C C . ILE B 1 218 ? -7.484 2.512 -12.742 1 97.5 218 ILE B C 1
ATOM 4335 O O . ILE B 1 218 ? -6.309 2.889 -12.719 1 97.5 218 ILE B O 1
ATOM 4339 N N . ALA B 1 219 ? -8.203 2.277 -11.641 1 97 219 ALA B N 1
ATOM 4340 C CA . ALA B 1 219 ? -7.625 2.475 -10.312 1 97 219 ALA B CA 1
ATOM 4341 C C . ALA B 1 219 ? -6.375 1.616 -10.133 1 97 219 ALA B C 1
ATOM 4343 O O . ALA B 1 219 ? -5.355 2.094 -9.633 1 97 219 ALA B O 1
ATOM 4344 N N . ILE B 1 220 ? -6.426 0.368 -10.555 1 97.94 220 ILE B N 1
ATOM 4345 C CA . ILE B 1 220 ? -5.32 -0.571 -10.391 1 97.94 220 ILE B CA 1
ATOM 4346 C C . ILE B 1 220 ? -4.137 -0.137 -11.25 1 97.94 220 ILE B C 1
ATOM 4348 O O . ILE B 1 220 ? -2.996 -0.117 -10.781 1 97.94 220 ILE B O 1
ATOM 4352 N N . ILE B 1 221 ? -4.383 0.251 -12.469 1 98.25 221 ILE B N 1
ATOM 4353 C CA . ILE B 1 221 ? -3.316 0.626 -13.398 1 98.25 221 ILE B CA 1
ATOM 4354 C C . ILE B 1 221 ? -2.641 1.907 -12.914 1 98.25 221 ILE B C 1
ATOM 4356 O O . ILE B 1 221 ? -1.412 1.994 -12.875 1 98.25 221 ILE B O 1
ATOM 4360 N N . LEU B 1 222 ? -3.424 2.922 -12.484 1 97.25 222 LEU B N 1
ATOM 4361 C CA . LEU B 1 222 ? -2.859 4.18 -12.008 1 97.25 222 LEU B CA 1
ATOM 4362 C C . LEU B 1 222 ? -1.995 3.955 -10.773 1 97.25 222 LEU B C 1
ATOM 4364 O O . LEU B 1 222 ? -0.957 4.598 -10.609 1 97.25 222 LEU B O 1
ATOM 4368 N N . TYR B 1 223 ? -2.469 3.021 -9.961 1 96.56 223 TYR B N 1
ATOM 4369 C CA . TYR B 1 223 ? -1.754 2.729 -8.727 1 96.56 223 TYR B CA 1
ATOM 4370 C C . TYR B 1 223 ? -0.473 1.95 -9.008 1 96.56 223 TYR B C 1
ATOM 4372 O O . TYR B 1 223 ? 0.545 2.158 -8.344 1 96.56 223 TYR B O 1
ATOM 4380 N N . ALA B 1 224 ? -0.429 1.115 -10.016 1 98.12 224 ALA B N 1
ATOM 4381 C CA . ALA B 1 224 ? 0.607 0.09 -10.117 1 98.12 224 ALA B CA 1
ATOM 4382 C C . ALA B 1 224 ? 1.6 0.419 -11.227 1 98.12 224 ALA B C 1
ATOM 4384 O O . ALA B 1 224 ? 2.67 -0.188 -11.312 1 98.12 224 ALA B O 1
ATOM 4385 N N . ILE B 1 225 ? 1.41 1.409 -12.062 1 98.5 225 ILE B N 1
ATOM 4386 C CA . ILE B 1 225 ? 2.174 1.571 -13.297 1 98.5 225 ILE B CA 1
ATOM 4387 C C . ILE B 1 225 ? 3.506 2.254 -12.992 1 98.5 225 ILE B C 1
ATOM 4389 O O . ILE B 1 225 ? 4.445 2.176 -13.781 1 98.5 225 ILE B O 1
ATOM 4393 N N . VAL B 1 226 ? 3.668 2.934 -11.891 1 98.06 226 VAL B N 1
ATOM 4394 C CA . VAL B 1 226 ? 4.758 3.867 -11.633 1 98.06 226 VAL B CA 1
ATOM 4395 C C . VAL B 1 226 ? 6.078 3.104 -11.531 1 98.06 226 VAL B C 1
ATOM 4397 O O . VAL B 1 226 ? 7.07 3.484 -12.156 1 98.06 226 VAL B O 1
ATOM 4400 N N . PRO B 1 227 ? 6.133 1.98 -10.812 1 97.62 227 PRO B N 1
ATOM 4401 C CA . PRO B 1 227 ? 7.422 1.302 -10.664 1 97.62 227 PRO B CA 1
ATOM 4402 C C . PRO B 1 227 ? 8 0.832 -11.992 1 97.62 227 PRO B C 1
ATOM 4404 O O . PRO B 1 227 ? 9.211 0.94 -12.219 1 97.62 227 PRO B O 1
ATOM 4407 N N . VAL B 1 228 ? 7.184 0.31 -12.875 1 98.5 228 VAL B N 1
ATOM 4408 C CA . VAL B 1 228 ? 7.719 -0.178 -14.141 1 98.5 228 VAL B CA 1
ATOM 4409 C C . VAL B 1 228 ? 8.234 0.994 -14.969 1 98.5 228 VAL B C 1
ATOM 4411 O O . VAL B 1 228 ? 9.234 0.863 -15.68 1 98.5 228 VAL B O 1
ATOM 4414 N N . ILE B 1 229 ? 7.656 2.178 -14.906 1 98.75 229 ILE B N 1
ATOM 4415 C CA . ILE B 1 229 ? 8.125 3.369 -15.602 1 98.75 229 ILE B CA 1
ATOM 4416 C C . ILE B 1 229 ? 9.469 3.812 -15.008 1 98.75 229 ILE B C 1
ATOM 4418 O O . ILE B 1 229 ? 10.445 3.996 -15.742 1 98.75 229 ILE B O 1
ATOM 4422 N N . ARG B 1 230 ? 9.492 3.918 -13.727 1 98.06 230 ARG B N 1
ATOM 4423 C CA . ARG B 1 230 ? 10.664 4.457 -13.039 1 98.06 230 ARG B CA 1
ATOM 4424 C C . ARG B 1 230 ? 11.867 3.537 -13.211 1 98.06 230 ARG B C 1
ATOM 4426 O O . ARG B 1 230 ? 12.977 4 -13.492 1 98.06 230 ARG B O 1
ATOM 4433 N N . LEU B 1 231 ? 11.641 2.234 -13.047 1 97.81 231 LEU B N 1
ATOM 4434 C CA . LEU B 1 231 ? 12.773 1.31 -13.078 1 97.81 231 LEU B CA 1
ATOM 4435 C C . LEU B 1 231 ? 13.234 1.057 -14.508 1 97.81 231 LEU B C 1
ATOM 4437 O O . LEU B 1 231 ? 14.406 0.757 -14.742 1 97.81 231 LEU B O 1
ATOM 4441 N N . THR B 1 232 ? 12.297 1.202 -15.445 1 98.5 232 THR B N 1
ATOM 4442 C CA . THR B 1 232 ? 12.719 1.19 -16.844 1 98.5 232 THR B CA 1
ATOM 4443 C C . THR B 1 232 ? 13.602 2.395 -17.141 1 98.5 232 THR B C 1
ATOM 4445 O O . THR B 1 232 ? 14.688 2.246 -17.719 1 98.5 232 THR B O 1
ATOM 4448 N N . ASP B 1 233 ? 13.18 3.596 -16.766 1 98.5 233 ASP B N 1
ATOM 4449 C CA . ASP B 1 233 ? 13.969 4.809 -16.938 1 98.5 233 ASP B CA 1
ATOM 4450 C C . ASP B 1 233 ? 15.336 4.68 -16.266 1 98.5 233 ASP B C 1
ATOM 4452 O O . ASP B 1 233 ? 16.359 4.906 -16.906 1 98.5 233 ASP B O 1
ATOM 4456 N N . LEU B 1 234 ? 15.344 4.234 -15.07 1 96.56 234 LEU B N 1
ATOM 4457 C CA . LEU B 1 234 ? 16.562 4.098 -14.289 1 96.56 234 LEU B CA 1
ATOM 4458 C C . LEU B 1 234 ? 17.5 3.061 -14.914 1 96.56 234 LEU B C 1
ATOM 4460 O O . LEU B 1 234 ? 18.703 3.297 -15.039 1 96.56 234 LEU B O 1
ATOM 4464 N N . GLY B 1 235 ? 16.938 1.903 -15.25 1 97 235 GLY B N 1
ATOM 4465 C CA . GLY B 1 235 ? 17.734 0.833 -15.82 1 97 235 GLY B CA 1
ATOM 4466 C C . GLY B 1 235 ? 18.484 1.253 -17.078 1 97 235 GLY B C 1
ATOM 4467 O O . GLY B 1 235 ? 19.672 0.937 -17.219 1 97 235 GLY B O 1
ATOM 4468 N N . ILE B 1 236 ? 17.891 1.989 -17.859 1 96.88 236 ILE B N 1
ATOM 4469 C CA . ILE B 1 236 ? 18.516 2.412 -19.125 1 96.88 236 ILE B CA 1
ATOM 4470 C C . ILE B 1 236 ? 19.562 3.484 -18.844 1 96.88 236 ILE B C 1
ATOM 4472 O O . ILE B 1 236 ? 20.656 3.461 -19.422 1 96.88 236 ILE B O 1
ATOM 4476 N N . ARG B 1 237 ? 19.359 4.352 -17.953 1 95.75 237 ARG B N 1
ATOM 4477 C CA . ARG B 1 237 ? 20.266 5.445 -17.656 1 95.75 237 ARG B CA 1
ATOM 4478 C C . ARG B 1 237 ? 21.484 4.938 -16.875 1 95.75 237 ARG B C 1
ATOM 4480 O O . ARG B 1 237 ? 22.547 5.57 -16.891 1 95.75 237 ARG B O 1
ATOM 4487 N N . LEU B 1 238 ? 21.281 3.832 -16.266 1 94.25 238 LEU B N 1
ATOM 4488 C CA . LEU B 1 238 ? 22.359 3.293 -15.461 1 94.25 238 LEU B CA 1
ATOM 4489 C C . LEU B 1 238 ? 23.375 2.559 -16.328 1 94.25 238 LEU B C 1
ATOM 4491 O O . LEU B 1 238 ? 24.453 2.195 -15.859 1 94.25 238 LEU B O 1
ATOM 4495 N N . VAL B 1 239 ? 23.078 2.373 -17.547 1 93.62 239 VAL B N 1
ATOM 4496 C CA . VAL B 1 239 ? 24.016 1.697 -18.438 1 93.62 239 VAL B CA 1
ATOM 4497 C C . VAL B 1 239 ? 25.312 2.504 -18.516 1 93.62 239 VAL B C 1
ATOM 4499 O O . VAL B 1 239 ? 25.281 3.719 -18.719 1 93.62 239 VAL B O 1
ATOM 4502 N N . ASP B 1 240 ? 26.406 1.844 -18.438 1 92.12 240 ASP B N 1
ATOM 4503 C CA . ASP B 1 240 ? 27.734 2.461 -18.391 1 92.12 240 ASP B CA 1
ATOM 4504 C C . ASP B 1 240 ? 27.984 3.305 -19.641 1 92.12 240 ASP B C 1
ATOM 4506 O O . ASP B 1 240 ? 27.688 2.871 -20.766 1 92.12 240 ASP B O 1
ATOM 4510 N N . ARG B 1 241 ? 28.578 4.379 -19.359 1 91.69 241 ARG B N 1
ATOM 4511 C CA . ARG B 1 241 ? 28.891 5.301 -20.438 1 91.69 241 ARG B CA 1
ATOM 4512 C C . ARG B 1 241 ? 29.922 4.703 -21.391 1 91.69 241 ARG B C 1
ATOM 4514 O O . ARG B 1 241 ? 29.891 4.957 -22.594 1 91.69 241 ARG B O 1
ATOM 4521 N N . ASP B 1 242 ? 30.781 3.928 -20.797 1 93.25 242 ASP B N 1
ATOM 4522 C CA . ASP B 1 242 ? 31.828 3.316 -21.609 1 93.25 242 ASP B CA 1
ATOM 4523 C C . ASP B 1 242 ? 31.234 2.348 -22.641 1 93.25 242 ASP B C 1
ATOM 4525 O O . ASP B 1 242 ? 31.734 2.238 -23.766 1 93.25 242 ASP B O 1
ATOM 4529 N N . VAL B 1 243 ? 30.203 1.703 -22.203 1 92.94 243 VAL B N 1
ATOM 4530 C CA . VAL B 1 243 ? 29.531 0.754 -23.094 1 92.94 243 VAL B CA 1
ATOM 4531 C C . VAL B 1 243 ? 28.812 1.507 -24.203 1 92.94 243 VAL B C 1
ATOM 4533 O O . VAL B 1 243 ? 28.828 1.082 -25.359 1 92.94 243 VAL B O 1
ATOM 4536 N N . ILE B 1 244 ? 28.297 2.594 -23.891 1 92.56 244 ILE B N 1
ATOM 4537 C CA . ILE B 1 244 ? 27.594 3.414 -24.859 1 92.56 244 ILE B CA 1
ATOM 4538 C C . ILE B 1 244 ? 28.578 4.023 -25.844 1 92.56 244 ILE B C 1
ATOM 4540 O O . ILE B 1 244 ? 28.328 4.066 -27.047 1 92.56 244 ILE B O 1
ATOM 4544 N N . GLU B 1 245 ? 29.734 4.477 -25.344 1 92.75 245 GLU B N 1
ATOM 4545 C CA . GLU B 1 245 ? 30.766 5.051 -26.188 1 92.75 245 GLU B CA 1
ATOM 4546 C C . GLU B 1 245 ? 31.344 4 -27.141 1 92.75 245 GLU B C 1
ATOM 4548 O O . GLU B 1 245 ? 31.656 4.297 -28.297 1 92.75 245 GLU B O 1
ATOM 4553 N N . ALA B 1 246 ? 31.453 2.861 -26.562 1 94.56 246 ALA B N 1
ATOM 4554 C CA . ALA B 1 246 ? 31.922 1.764 -27.406 1 94.56 246 ALA B CA 1
ATOM 4555 C C . ALA B 1 246 ? 30.922 1.477 -28.531 1 94.56 246 ALA B C 1
ATOM 4557 O O . ALA B 1 246 ? 31.328 1.254 -29.672 1 94.56 246 ALA B O 1
ATOM 4558 N N . ALA B 1 247 ? 29.688 1.422 -28.219 1 93.75 247 ALA B N 1
ATOM 4559 C CA . ALA B 1 247 ? 28.641 1.2 -29.219 1 93.75 247 ALA B CA 1
ATOM 4560 C C . ALA B 1 247 ? 28.656 2.301 -30.266 1 93.75 247 ALA B C 1
ATOM 4562 O O . ALA B 1 247 ? 28.453 2.033 -31.453 1 93.75 247 ALA B O 1
ATOM 4563 N N . ASP B 1 248 ? 28.953 3.486 -29.859 1 93.19 248 ASP B N 1
ATOM 4564 C CA . ASP B 1 248 ? 29.062 4.625 -30.766 1 93.19 248 ASP B CA 1
ATOM 4565 C C . ASP B 1 248 ? 30.25 4.465 -31.703 1 93.19 248 ASP B C 1
ATOM 4567 O O . ASP B 1 248 ? 30.156 4.801 -32.875 1 93.19 248 ASP B O 1
ATOM 4571 N N . SER B 1 249 ? 31.281 3.99 -31.156 1 94.62 249 SER B N 1
ATOM 4572 C CA . SER B 1 249 ? 32.5 3.805 -31.953 1 94.62 249 SER B CA 1
ATOM 4573 C C . SER B 1 249 ? 32.281 2.75 -33.031 1 94.62 249 SER B C 1
ATOM 4575 O O . SER B 1 249 ? 32.938 2.797 -34.094 1 94.62 249 SER B O 1
ATOM 4577 N N . PHE B 1 250 ? 31.438 1.774 -32.75 1 94.25 250 PHE B N 1
ATOM 4578 C CA . PHE B 1 250 ? 31.109 0.735 -33.719 1 94.25 250 PHE B CA 1
ATOM 4579 C C . PHE B 1 250 ? 30.109 1.25 -34.75 1 94.25 250 PHE B C 1
ATOM 4581 O O . PHE B 1 250 ? 29.766 0.54 -35.719 1 94.25 250 PHE B O 1
ATOM 4588 N N . GLY B 1 251 ? 29.578 2.447 -34.625 1 93.19 251 GLY B N 1
ATOM 4589 C CA . GLY B 1 251 ? 28.719 3.076 -35.594 1 93.19 251 GLY B CA 1
ATOM 4590 C C . GLY B 1 251 ? 27.25 2.74 -35.406 1 93.19 251 GLY B C 1
ATOM 4591 O O . GLY B 1 251 ? 26.453 2.818 -36.344 1 93.19 251 GLY B O 1
ATOM 4592 N N . MET B 1 252 ? 26.859 2.322 -34.219 1 94.5 252 MET B N 1
ATOM 4593 C CA . MET B 1 252 ? 25.469 1.976 -33.969 1 94.5 252 MET B CA 1
ATOM 4594 C C . MET B 1 252 ? 24.578 3.223 -33.938 1 94.5 252 MET B C 1
ATOM 4596 O O . MET B 1 252 ? 25 4.27 -33.438 1 94.5 252 MET B O 1
ATOM 4600 N N . THR B 1 253 ? 23.391 3.066 -34.625 1 95.5 253 THR B N 1
ATOM 4601 C CA . THR B 1 253 ? 22.391 4.129 -34.531 1 95.5 253 THR B CA 1
ATOM 4602 C C . THR B 1 253 ? 21.75 4.145 -33.156 1 95.5 253 THR B C 1
ATOM 4604 O O . THR B 1 253 ? 21.922 3.203 -32.375 1 95.5 253 THR B O 1
ATOM 4607 N N . ASP B 1 254 ? 20.984 5.199 -32.812 1 93.38 254 ASP B N 1
ATOM 4608 C CA . ASP B 1 254 ? 20.328 5.324 -31.531 1 93.38 254 ASP B CA 1
ATOM 4609 C C . ASP B 1 254 ? 19.344 4.172 -31.297 1 93.38 254 ASP B C 1
ATOM 4611 O O . ASP B 1 254 ? 19.234 3.666 -30.172 1 93.38 254 ASP B O 1
ATOM 4615 N N . ARG B 1 255 ? 18.672 3.812 -32.312 1 94.81 255 ARG B N 1
ATOM 4616 C CA . ARG B 1 255 ? 17.719 2.715 -32.188 1 94.81 255 ARG B CA 1
ATOM 4617 C C . ARG B 1 255 ? 18.438 1.387 -31.969 1 94.81 255 ARG B C 1
ATOM 4619 O O . ARG B 1 255 ? 17.969 0.553 -31.188 1 94.81 255 ARG B O 1
ATOM 4626 N N . GLN B 1 256 ? 19.594 1.213 -32.656 1 94.5 256 GLN B N 1
ATOM 4627 C CA . GLN B 1 256 ? 20.375 -0.003 -32.469 1 94.5 256 GLN B CA 1
ATOM 4628 C C . GLN B 1 256 ? 20.969 -0.09 -31.078 1 94.5 256 GLN B C 1
ATOM 4630 O O . GLN B 1 256 ? 20.969 -1.158 -30.453 1 94.5 256 GLN B O 1
ATOM 4635 N N . LYS B 1 257 ? 21.453 1.04 -30.672 1 94.81 257 LYS B N 1
ATOM 4636 C CA . LYS B 1 257 ? 22.016 1.092 -29.328 1 94.81 257 LYS B CA 1
ATOM 4637 C C . LYS B 1 257 ? 20.953 0.806 -28.266 1 94.81 257 LYS B C 1
ATOM 4639 O O . LYS B 1 257 ? 21.203 0.065 -27.312 1 94.81 257 LYS B O 1
ATOM 4644 N N . LEU B 1 258 ? 19.75 1.369 -28.422 1 94.19 258 LEU B N 1
ATOM 4645 C CA . LEU B 1 258 ? 18.672 1.206 -27.469 1 94.19 258 LEU B CA 1
ATOM 4646 C C . LEU B 1 258 ? 18.219 -0.252 -27.391 1 94.19 258 LEU B C 1
ATOM 4648 O O . LEU B 1 258 ? 18.219 -0.844 -26.312 1 94.19 258 LEU B O 1
ATOM 4652 N N . PHE B 1 259 ? 17.922 -0.878 -28.484 1 95 259 PHE B N 1
ATOM 4653 C CA . PHE B 1 259 ? 17.328 -2.207 -28.5 1 95 259 PHE B CA 1
ATOM 4654 C C . PHE B 1 259 ? 18.406 -3.287 -28.438 1 95 259 PHE B C 1
ATOM 4656 O O . PHE B 1 259 ? 18.156 -4.387 -27.938 1 95 259 PHE B O 1
ATOM 4663 N N . GLY B 1 260 ? 19.641 -2.902 -28.812 1 93.31 260 GLY B N 1
ATOM 4664 C CA . GLY B 1 260 ? 20.688 -3.895 -28.891 1 93.31 260 GLY B CA 1
ATOM 4665 C C . GLY B 1 260 ? 21.609 -3.889 -27.688 1 93.31 260 GLY B C 1
ATOM 4666 O O . GLY B 1 260 ? 22.266 -4.887 -27.391 1 93.31 260 GLY B O 1
ATOM 4667 N N . VAL B 1 261 ? 21.703 -2.775 -27.016 1 93.94 261 VAL B N 1
ATOM 4668 C CA . VAL B 1 261 ? 22.672 -2.662 -25.938 1 93.94 261 VAL B CA 1
ATOM 4669 C C . VAL B 1 261 ? 21.953 -2.232 -24.656 1 93.94 261 VAL B C 1
ATOM 4671 O O . VAL B 1 261 ? 21.891 -2.998 -23.688 1 93.94 261 VAL B O 1
ATOM 4674 N N . GLN B 1 262 ? 21.266 -1.147 -24.656 1 95.75 262 GLN B N 1
ATOM 4675 C CA . GLN B 1 262 ? 20.75 -0.517 -23.438 1 95.75 262 GLN B CA 1
ATOM 4676 C C . GLN B 1 262 ? 19.625 -1.345 -22.828 1 95.75 262 GLN B C 1
ATOM 4678 O O . GLN B 1 262 ? 19.656 -1.656 -21.641 1 95.75 262 GLN B O 1
ATOM 4683 N N . ILE B 1 263 ? 18.641 -1.736 -23.609 1 95.56 263 ILE B N 1
ATOM 4684 C CA . ILE B 1 263 ? 17.469 -2.449 -23.109 1 95.56 263 ILE B CA 1
ATOM 4685 C C . ILE B 1 263 ? 17.891 -3.809 -22.562 1 95.56 263 ILE B C 1
ATOM 4687 O O . ILE B 1 263 ? 17.547 -4.168 -21.422 1 95.56 263 ILE B O 1
ATOM 4691 N N . PRO B 1 264 ? 18.703 -4.496 -23.359 1 94.44 264 PRO B N 1
ATOM 4692 C CA . PRO B 1 264 ? 19.156 -5.777 -22.812 1 94.44 264 PRO B CA 1
ATOM 4693 C C . PRO B 1 264 ? 19.906 -5.629 -21.5 1 94.44 264 PRO B C 1
ATOM 4695 O O . PRO B 1 264 ? 19.734 -6.438 -20.578 1 94.44 264 PRO B O 1
ATOM 4698 N N . LEU B 1 265 ? 20.703 -4.613 -21.359 1 94.62 265 LEU B N 1
ATOM 4699 C CA . LEU B 1 265 ? 21.469 -4.395 -20.141 1 94.62 265 LEU B CA 1
ATOM 4700 C C . LEU B 1 265 ? 20.578 -3.875 -19.016 1 94.62 265 LEU B C 1
ATOM 4702 O O . LEU B 1 265 ? 20.906 -4.027 -17.844 1 94.62 265 LEU B O 1
ATOM 4706 N N . ALA B 1 266 ? 19.422 -3.318 -19.359 1 96.5 266 ALA B N 1
ATOM 4707 C CA . ALA B 1 266 ? 18.516 -2.727 -18.375 1 96.5 266 ALA B CA 1
ATOM 4708 C C . ALA B 1 266 ? 17.453 -3.729 -17.938 1 96.5 266 ALA B C 1
ATOM 4710 O O . ALA B 1 266 ? 16.625 -3.434 -17.078 1 96.5 266 ALA B O 1
ATOM 4711 N N . LEU B 1 267 ? 17.453 -4.914 -18.531 1 96.19 267 LEU B N 1
ATOM 4712 C CA . LEU B 1 267 ? 16.375 -5.891 -18.359 1 96.19 267 LEU B CA 1
ATOM 4713 C C . LEU B 1 267 ? 16.203 -6.25 -16.891 1 96.19 267 LEU B C 1
ATOM 4715 O O . LEU B 1 267 ? 15.07 -6.379 -16.406 1 96.19 267 LEU B O 1
ATOM 4719 N N . PRO B 1 268 ? 17.281 -6.375 -16.125 1 94.81 268 PRO B N 1
ATOM 4720 C CA . PRO B 1 268 ? 17.094 -6.688 -14.711 1 94.81 268 PRO B CA 1
ATOM 4721 C C . PRO B 1 268 ? 16.297 -5.609 -13.977 1 94.81 268 PRO B C 1
ATOM 4723 O O . PRO B 1 268 ? 15.375 -5.926 -13.219 1 94.81 268 PRO B O 1
ATOM 4726 N N . ASN B 1 269 ? 16.578 -4.391 -14.258 1 96 269 ASN B N 1
ATOM 4727 C CA . ASN B 1 269 ? 15.844 -3.285 -13.656 1 96 269 ASN B CA 1
ATOM 4728 C C . ASN B 1 269 ? 14.398 -3.248 -14.148 1 96 269 ASN B C 1
ATOM 4730 O O . ASN B 1 269 ? 13.477 -3.01 -13.367 1 96 269 ASN B O 1
ATOM 4734 N N . ILE B 1 270 ? 14.242 -3.471 -15.406 1 97.56 270 ILE B N 1
ATOM 4735 C CA . ILE B 1 270 ? 12.906 -3.475 -15.992 1 97.56 270 ILE B CA 1
ATOM 4736 C C . ILE B 1 270 ? 12.062 -4.57 -15.336 1 97.56 270 ILE B C 1
ATOM 4738 O O . ILE B 1 270 ? 10.922 -4.328 -14.938 1 97.56 270 ILE B O 1
ATOM 4742 N N . MET B 1 271 ? 12.648 -5.77 -15.172 1 96.25 271 MET B N 1
ATOM 4743 C CA . MET B 1 271 ? 11.93 -6.902 -14.594 1 96.25 271 MET B CA 1
ATOM 4744 C C . MET B 1 271 ? 11.609 -6.648 -13.117 1 96.25 271 MET B C 1
ATOM 4746 O O . MET B 1 271 ? 10.578 -7.086 -12.625 1 96.25 271 MET B O 1
ATOM 4750 N N . ALA B 1 272 ? 12.508 -5.977 -12.438 1 95.5 272 ALA B N 1
ATOM 4751 C CA . ALA B 1 272 ? 12.211 -5.574 -11.062 1 95.5 272 ALA B CA 1
ATOM 4752 C C . ALA B 1 272 ? 11 -4.652 -11.008 1 95.5 272 ALA B C 1
ATOM 4754 O O . ALA B 1 272 ? 10.172 -4.758 -10.094 1 95.5 272 ALA B O 1
ATOM 4755 N N . GLY B 1 273 ? 10.961 -3.752 -11.984 1 97.38 273 GLY B N 1
ATOM 4756 C CA . GLY B 1 273 ? 9.797 -2.887 -12.109 1 97.38 273 GLY B CA 1
ATOM 4757 C C . GLY B 1 273 ? 8.516 -3.646 -12.383 1 97.38 273 GLY B C 1
ATOM 4758 O O . GLY B 1 273 ? 7.469 -3.348 -11.805 1 97.38 273 GLY B O 1
ATOM 4759 N N . VAL B 1 274 ? 8.609 -4.617 -13.188 1 97.44 274 VAL B N 1
ATOM 4760 C CA . VAL B 1 274 ? 7.465 -5.457 -13.508 1 97.44 274 VAL B CA 1
ATOM 4761 C C . VAL B 1 274 ? 7 -6.207 -12.258 1 97.44 274 VAL B C 1
ATOM 4763 O O . VAL B 1 274 ? 5.805 -6.277 -11.984 1 97.44 274 VAL B O 1
ATOM 4766 N N . ASN B 1 275 ? 7.949 -6.746 -11.516 1 95.5 27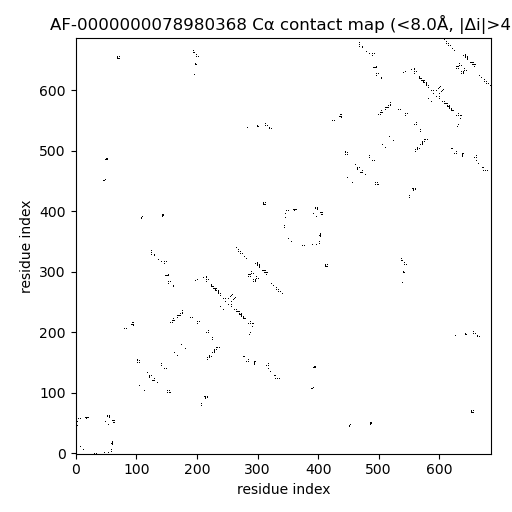5 ASN B N 1
ATOM 4767 C CA . ASN B 1 275 ? 7.625 -7.453 -10.281 1 95.5 275 ASN B CA 1
ATOM 4768 C C . ASN B 1 275 ? 6.883 -6.547 -9.297 1 95.5 275 ASN B C 1
ATOM 4770 O O . ASN B 1 275 ? 5.855 -6.941 -8.742 1 95.5 275 ASN B O 1
ATOM 4774 N N . GLN B 1 276 ? 7.371 -5.359 -9.156 1 94.94 276 GLN B N 1
ATOM 4775 C CA . GLN B 1 276 ? 6.734 -4.414 -8.242 1 94.94 276 GLN B CA 1
ATOM 4776 C C . GLN B 1 276 ? 5.328 -4.059 -8.719 1 94.94 276 GLN B C 1
ATOM 4778 O O . GLN B 1 276 ? 4.406 -3.957 -7.906 1 94.94 276 GLN B O 1
ATOM 4783 N N . THR B 1 277 ? 5.223 -3.877 -10.016 1 97.94 277 THR B N 1
ATOM 4784 C CA . THR B 1 277 ? 3.934 -3.545 -10.609 1 97.94 277 THR B CA 1
ATOM 4785 C C . THR B 1 277 ? 2.92 -4.656 -10.359 1 97.94 277 THR B C 1
ATOM 4787 O O . THR B 1 277 ? 1.768 -4.391 -10.016 1 97.94 277 THR B O 1
ATOM 4790 N N . ILE B 1 278 ? 3.309 -5.852 -10.516 1 96.75 278 ILE B N 1
ATOM 4791 C CA . ILE B 1 278 ? 2.436 -6.996 -10.297 1 96.75 278 ILE B CA 1
ATOM 4792 C C . ILE B 1 278 ? 2.018 -7.059 -8.828 1 96.75 278 ILE B C 1
ATOM 4794 O O . ILE B 1 278 ? 0.837 -7.242 -8.523 1 96.75 278 ILE B O 1
ATOM 4798 N N . MET B 1 279 ? 2.953 -6.844 -7.938 1 93.62 279 MET B N 1
ATOM 4799 C CA . MET B 1 279 ? 2.668 -6.887 -6.504 1 93.62 279 MET B CA 1
ATOM 4800 C C . MET B 1 279 ? 1.714 -5.766 -6.105 1 93.62 279 MET B C 1
ATOM 4802 O O . MET B 1 279 ? 0.791 -5.984 -5.32 1 93.62 279 MET B O 1
ATOM 4806 N N . MET B 1 280 ? 1.919 -4.621 -6.664 1 94.62 280 MET B N 1
ATOM 4807 C CA . MET B 1 280 ? 1.044 -3.494 -6.363 1 94.62 280 MET B CA 1
ATOM 4808 C C . MET B 1 280 ? -0.349 -3.715 -6.941 1 94.62 280 MET B C 1
ATOM 4810 O O . MET B 1 280 ? -1.347 -3.307 -6.344 1 94.62 280 MET B O 1
ATOM 4814 N N . SER B 1 281 ? -0.399 -4.324 -8.094 1 96.88 281 SER B N 1
ATOM 4815 C CA . SER B 1 281 ? -1.698 -4.645 -8.672 1 96.88 281 SER B CA 1
ATOM 4816 C C . SER B 1 281 ? -2.492 -5.582 -7.77 1 96.88 281 SER B C 1
ATOM 4818 O O . SER B 1 281 ? -3.701 -5.41 -7.594 1 96.88 281 SER B O 1
ATOM 4820 N N . LEU B 1 282 ? -1.817 -6.547 -7.262 1 95 282 LEU B N 1
ATOM 4821 C CA . LEU B 1 282 ? -2.475 -7.477 -6.352 1 95 282 LEU B CA 1
ATOM 4822 C C . LEU B 1 282 ? -2.979 -6.754 -5.105 1 95 282 LEU B C 1
ATOM 4824 O O . LEU B 1 282 ? -4.102 -6.996 -4.652 1 95 282 LEU B O 1
ATOM 4828 N N . ALA B 1 283 ? -2.158 -5.898 -4.582 1 92.75 283 ALA B N 1
ATOM 4829 C CA . ALA B 1 283 ? -2.533 -5.133 -3.395 1 92.75 283 ALA B CA 1
ATOM 4830 C C . ALA B 1 283 ? -3.777 -4.289 -3.658 1 92.75 283 ALA B C 1
ATOM 4832 O O . ALA B 1 283 ? -4.695 -4.25 -2.834 1 92.75 283 ALA B O 1
ATOM 4833 N N . MET B 1 284 ? -3.811 -3.686 -4.824 1 94.44 284 MET B N 1
ATOM 4834 C CA . MET B 1 284 ? -4.895 -2.762 -5.148 1 94.44 284 MET B CA 1
ATOM 4835 C C . MET B 1 284 ? -6.164 -3.521 -5.523 1 94.44 284 MET B C 1
ATOM 4837 O O . MET B 1 284 ? -7.273 -3.016 -5.344 1 94.44 284 MET B O 1
ATOM 4841 N N . VAL B 1 285 ? -6.055 -4.711 -6.09 1 94.75 285 VAL B N 1
ATOM 4842 C CA . VAL B 1 285 ? -7.242 -5.461 -6.492 1 94.75 285 VAL B CA 1
ATOM 4843 C C . VAL B 1 285 ? -8.086 -5.793 -5.262 1 94.75 285 VAL B C 1
ATOM 4845 O O . VAL B 1 285 ? -9.312 -5.789 -5.324 1 94.75 285 VAL B O 1
ATOM 4848 N N . VAL B 1 286 ? -7.469 -6.051 -4.16 1 92 286 VAL B N 1
ATOM 4849 C CA . VAL B 1 286 ? -8.188 -6.352 -2.926 1 92 286 VAL B CA 1
ATOM 4850 C C . VAL B 1 286 ? -8.984 -5.125 -2.477 1 92 286 VAL B C 1
ATOM 4852 O O . VAL B 1 286 ? -10.148 -5.234 -2.104 1 92 286 VAL B O 1
ATOM 4855 N N . ILE B 1 287 ? -8.367 -3.947 -2.596 1 92 287 ILE B N 1
ATOM 4856 C CA . ILE B 1 287 ? -9.023 -2.689 -2.248 1 92 287 ILE B CA 1
ATOM 4857 C C . ILE B 1 287 ? -10.156 -2.406 -3.234 1 92 287 ILE B C 1
ATOM 4859 O O . ILE B 1 287 ? -11.227 -1.946 -2.842 1 92 287 ILE B O 1
ATOM 4863 N N . ALA B 1 288 ? -9.93 -2.756 -4.445 1 94.81 288 ALA B N 1
ATOM 4864 C CA . ALA B 1 288 ? -10.891 -2.494 -5.516 1 94.81 288 ALA B CA 1
ATOM 4865 C C . ALA B 1 288 ? -12.148 -3.342 -5.344 1 94.81 288 ALA B C 1
ATOM 4867 O O . ALA B 1 288 ? -13.188 -3.049 -5.938 1 94.81 288 ALA B O 1
ATOM 4868 N N . SER B 1 289 ? -12.117 -4.352 -4.555 1 93.62 289 SER B N 1
ATOM 4869 C CA . SER B 1 289 ? -13.305 -5.156 -4.285 1 93.62 289 SER B CA 1
ATOM 4870 C C . SER B 1 289 ? -14.336 -4.367 -3.486 1 93.62 289 SER B C 1
ATOM 4872 O O . SER B 1 289 ? -15.5 -4.754 -3.416 1 93.62 289 SER B O 1
ATOM 4874 N N . LEU B 1 290 ? -13.875 -3.234 -2.904 1 88.69 290 LEU B N 1
ATOM 4875 C CA . LEU B 1 290 ? -14.812 -2.324 -2.262 1 88.69 290 LEU B CA 1
ATOM 4876 C C . LEU B 1 290 ? -15.781 -1.735 -3.279 1 88.69 290 LEU B C 1
ATOM 4878 O O . LEU B 1 290 ? -16.891 -1.321 -2.924 1 88.69 290 LEU B O 1
ATOM 4882 N N . VAL B 1 291 ? -15.258 -1.638 -4.543 1 90.56 291 VAL B N 1
ATOM 4883 C CA . VAL B 1 291 ? -16.078 -1.051 -5.594 1 90.56 291 VAL B CA 1
ATOM 4884 C C . VAL B 1 291 ? -16.359 -2.09 -6.68 1 90.56 291 VAL B C 1
ATOM 4886 O O . VAL B 1 291 ? -16.172 -1.815 -7.867 1 90.56 291 VAL B O 1
ATOM 4889 N N . SER B 1 292 ? -16.578 -3.289 -6.371 1 89.38 292 SER B N 1
ATOM 4890 C CA . SER B 1 292 ? -17.219 -4.32 -7.176 1 89.38 292 SER B CA 1
ATOM 4891 C C . SER B 1 292 ? -16.203 -5.156 -7.934 1 89.38 292 SER B C 1
ATOM 4893 O O . SER B 1 292 ? -16.562 -5.961 -8.797 1 89.38 292 SER B O 1
ATOM 4895 N N . ALA B 1 293 ? -14.906 -4.91 -7.754 1 95.69 293 ALA B N 1
ATOM 4896 C CA . ALA B 1 293 ? -13.961 -5.848 -8.352 1 95.69 293 ALA B CA 1
ATOM 4897 C C . ALA B 1 293 ? -14.156 -7.254 -7.797 1 95.69 293 ALA B C 1
ATOM 4899 O O . ALA B 1 293 ? -14.125 -7.457 -6.578 1 95.69 293 ALA B O 1
ATOM 4900 N N . PRO B 1 294 ? -14.367 -8.18 -8.648 1 97.06 294 PRO B N 1
ATOM 4901 C CA . PRO B 1 294 ? -14.539 -9.547 -8.156 1 97.06 294 PRO B CA 1
ATOM 4902 C C . PRO B 1 294 ? -13.227 -10.203 -7.746 1 97.06 294 PRO B C 1
ATOM 4904 O O . PRO B 1 294 ? -12.156 -9.633 -7.973 1 97.06 294 PRO B O 1
ATOM 4907 N N . GLY B 1 295 ? -13.32 -11.391 -7.047 1 97.06 295 GLY B N 1
ATOM 4908 C CA . GLY B 1 295 ? -12.133 -12.141 -6.668 1 97.06 295 GLY B CA 1
ATOM 4909 C C . GLY B 1 295 ? -12.047 -12.414 -5.176 1 97.06 295 GLY B C 1
ATOM 4910 O O . GLY B 1 295 ? -13.039 -12.289 -4.461 1 97.06 295 GLY B O 1
ATOM 4911 N N . LEU B 1 296 ? -10.891 -12.789 -4.754 1 96.5 296 LEU B N 1
ATOM 4912 C CA . LEU B 1 296 ? -10.656 -13.18 -3.369 1 96.5 296 LEU B CA 1
ATOM 4913 C C . LEU B 1 296 ? -10.852 -12 -2.428 1 96.5 296 LEU B C 1
ATOM 4915 O O . LEU B 1 296 ? -11.203 -12.18 -1.258 1 96.5 296 LEU B O 1
ATOM 4919 N N . GLY B 1 297 ? -10.656 -10.781 -2.932 1 95.44 297 GLY B N 1
ATOM 4920 C CA . GLY B 1 297 ? -10.82 -9.578 -2.125 1 95.44 297 GLY B CA 1
ATOM 4921 C C . GLY B 1 297 ? -12.227 -9.422 -1.57 1 95.44 297 GLY B C 1
ATOM 4922 O O . GLY B 1 297 ? -12.406 -8.906 -0.468 1 95.44 297 GLY B O 1
ATOM 4923 N N . VAL B 1 298 ? -13.227 -9.906 -2.311 1 95.75 298 VAL B N 1
ATOM 4924 C CA . VAL B 1 298 ? -14.617 -9.828 -1.878 1 95.75 298 VAL B CA 1
ATOM 4925 C C . VAL B 1 298 ? -14.805 -10.648 -0.604 1 95.75 298 VAL B C 1
ATOM 4927 O O . VAL B 1 298 ? -15.5 -10.219 0.322 1 95.75 298 VAL B O 1
ATOM 4930 N N . LEU B 1 299 ? -14.164 -11.828 -0.602 1 94.94 299 LEU B N 1
ATOM 4931 C CA . LEU B 1 299 ? -14.305 -12.719 0.547 1 94.94 299 LEU B CA 1
ATOM 4932 C C . LEU B 1 299 ? -13.562 -12.156 1.758 1 94.94 299 LEU B C 1
ATOM 4934 O O . LEU B 1 299 ? -14.039 -12.266 2.889 1 94.94 299 LEU B O 1
ATOM 4938 N N . VAL B 1 300 ? -12.422 -11.547 1.499 1 93.44 300 VAL B N 1
ATOM 4939 C CA . VAL B 1 300 ? -11.656 -10.93 2.578 1 93.44 300 VAL B CA 1
ATOM 4940 C C . VAL B 1 300 ? -12.469 -9.805 3.215 1 93.44 300 VAL B C 1
ATOM 4942 O O . VAL B 1 300 ? -12.594 -9.742 4.441 1 93.44 300 VAL B O 1
ATOM 4945 N N . LEU B 1 301 ? -13.047 -8.953 2.396 1 92.06 301 LEU B N 1
ATOM 4946 C CA . LEU B 1 301 ? -13.828 -7.828 2.893 1 92.06 301 LEU B CA 1
ATOM 4947 C C . LEU B 1 301 ? -15.094 -8.312 3.596 1 92.06 301 LEU B C 1
ATOM 4949 O O . LEU B 1 301 ? -15.523 -7.719 4.586 1 92.06 301 LEU B O 1
ATOM 4953 N N . ARG B 1 302 ? -15.703 -9.383 3.094 1 92.5 302 ARG B N 1
ATOM 4954 C CA . ARG B 1 302 ? -16.859 -9.984 3.76 1 92.5 302 ARG B CA 1
ATOM 4955 C C . ARG B 1 302 ? -16.484 -10.469 5.16 1 92.5 302 ARG B C 1
ATOM 4957 O O . ARG B 1 302 ? -17.25 -10.281 6.105 1 92.5 302 ARG B O 1
ATOM 4964 N N . GLY B 1 303 ? -15.344 -11.141 5.215 1 92 303 GLY B N 1
ATOM 4965 C CA . GLY B 1 303 ? -14.867 -11.578 6.52 1 92 303 GLY B CA 1
ATOM 4966 C C . GLY B 1 303 ? -14.727 -10.438 7.512 1 92 303 GLY B C 1
ATOM 4967 O O . GLY B 1 303 ? -15.062 -10.586 8.688 1 92 303 GLY B O 1
ATOM 4968 N N . ILE B 1 304 ? -14.305 -9.273 7.043 1 88.25 304 ILE B N 1
ATOM 4969 C CA . ILE B 1 304 ? -14.07 -8.117 7.902 1 88.25 304 ILE B CA 1
ATOM 4970 C C . ILE B 1 304 ? -15.398 -7.438 8.242 1 88.25 304 ILE B C 1
ATOM 4972 O O . ILE B 1 304 ? -15.688 -7.18 9.406 1 88.25 304 ILE B O 1
ATOM 4976 N N . ARG B 1 305 ? -16.234 -7.234 7.238 1 87 305 ARG B N 1
ATOM 4977 C CA . ARG B 1 305 ? -17.469 -6.469 7.398 1 87 305 ARG B CA 1
ATOM 4978 C C . ARG B 1 305 ? -18.5 -7.262 8.188 1 87 305 ARG B C 1
ATOM 4980 O O . ARG B 1 305 ? -19.219 -6.703 9.023 1 87 305 ARG B O 1
ATOM 4987 N N . ASN B 1 306 ? -18.562 -8.578 7.895 1 91.12 306 ASN B N 1
ATOM 4988 C CA . ASN B 1 306 ? -19.562 -9.414 8.531 1 91.12 306 ASN B CA 1
ATOM 4989 C C . ASN B 1 306 ? -19 -10.164 9.734 1 91.12 306 ASN B C 1
ATOM 4991 O O . ASN B 1 306 ? -19.688 -10.992 10.336 1 91.12 306 ASN B O 1
ATOM 4995 N N . LEU B 1 307 ? -17.781 -9.922 10.062 1 89.31 307 LEU B N 1
ATOM 4996 C CA . LEU B 1 307 ? -17.109 -10.547 11.195 1 89.31 307 LEU B CA 1
ATOM 4997 C C . LEU B 1 307 ? -17.172 -12.07 11.094 1 89.31 307 LEU B C 1
ATOM 4999 O O . LEU B 1 307 ? -17.547 -12.742 12.047 1 89.31 307 LEU B O 1
ATOM 5003 N N . GLU B 1 308 ? -16.953 -12.555 9.859 1 93.25 308 GLU B N 1
ATOM 5004 C CA . GLU B 1 308 ? -16.797 -13.984 9.609 1 93.25 308 GLU B CA 1
ATOM 5005 C C . GLU B 1 308 ? -15.328 -14.398 9.633 1 93.25 308 GLU B C 1
ATOM 5007 O O . GLU B 1 308 ? -14.672 -14.43 8.594 1 93.25 308 GLU B O 1
ATOM 5012 N N . LEU B 1 309 ? -14.969 -14.82 10.773 1 91.56 309 LEU B N 1
ATOM 5013 C CA . LEU B 1 309 ? -13.547 -15.07 11.016 1 91.56 309 LEU B CA 1
ATOM 5014 C C . LEU B 1 309 ? -13.008 -16.125 10.07 1 91.56 309 LEU B C 1
ATOM 5016 O O . LEU B 1 309 ? -11.984 -15.914 9.406 1 91.56 309 LEU B O 1
ATOM 5020 N N . GLY B 1 310 ? -13.672 -17.266 9.969 1 92.88 310 GLY B N 1
ATOM 5021 C CA . GLY B 1 310 ? -13.219 -18.359 9.117 1 92.88 310 GLY B CA 1
ATOM 5022 C C . GLY B 1 310 ? -13.078 -17.953 7.664 1 92.88 310 GLY B C 1
ATOM 5023 O O . GLY B 1 310 ? -12.062 -18.25 7.027 1 92.88 310 GLY B O 1
ATOM 5024 N N . VAL B 1 311 ? -14.125 -17.25 7.172 1 93.19 311 VAL B N 1
ATOM 5025 C CA . VAL B 1 311 ? -14.125 -16.781 5.785 1 93.19 311 VAL B CA 1
ATOM 5026 C C . VAL B 1 311 ? -12.953 -15.836 5.555 1 93.19 311 VAL B C 1
ATOM 5028 O O . VAL B 1 311 ? -12.242 -15.945 4.551 1 9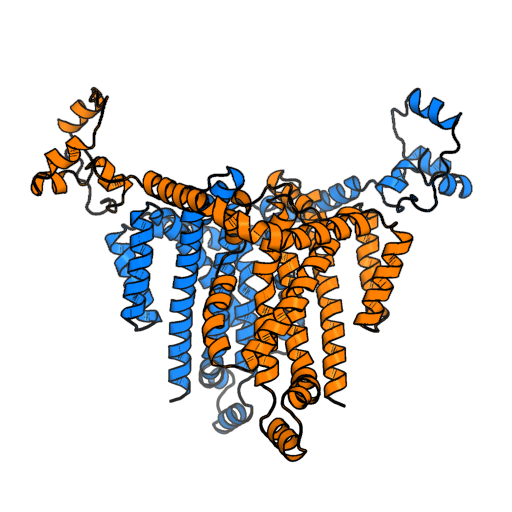3.19 311 VAL B O 1
ATOM 5031 N N . GLY B 1 312 ? -12.766 -14.922 6.508 1 93.62 312 GLY B N 1
ATOM 5032 C CA . GLY B 1 312 ? -11.672 -13.961 6.398 1 93.62 312 GLY B CA 1
ATOM 5033 C C . GLY B 1 312 ? -10.305 -14.617 6.414 1 93.62 312 GLY B C 1
ATOM 5034 O O . GLY B 1 312 ? -9.445 -14.289 5.594 1 93.62 312 GLY B O 1
ATOM 5035 N N . LEU B 1 313 ? -10.141 -15.562 7.309 1 94.12 313 LEU B N 1
ATOM 5036 C CA . LEU B 1 313 ? -8.836 -16.203 7.465 1 94.12 313 LEU B CA 1
ATOM 5037 C C . LEU B 1 313 ? -8.5 -17.047 6.246 1 94.12 313 LEU B C 1
ATOM 5039 O O . LEU B 1 313 ? -7.383 -16.984 5.73 1 94.12 313 LEU B O 1
ATOM 5043 N N . VAL B 1 314 ? -9.422 -17.812 5.77 1 94.25 314 VAL B N 1
ATOM 5044 C CA . VAL B 1 314 ? -9.172 -18.703 4.641 1 94.25 314 VAL B CA 1
ATOM 5045 C C . VAL B 1 314 ? -8.953 -17.875 3.371 1 94.25 314 VAL B C 1
ATOM 5047 O O . VAL B 1 314 ? -8.047 -18.156 2.586 1 94.25 314 VAL B O 1
ATOM 5050 N N . SER B 1 315 ? -9.789 -16.859 3.15 1 94.81 315 SER B N 1
ATOM 5051 C CA . SER B 1 315 ? -9.617 -16.016 1.971 1 94.81 315 SER B CA 1
ATOM 5052 C C . SER B 1 315 ? -8.336 -15.195 2.061 1 94.81 315 SER B C 1
ATOM 5054 O O . SER B 1 315 ? -7.672 -14.953 1.051 1 94.81 315 SER B O 1
ATOM 5056 N N . GLY B 1 316 ? -8.023 -14.695 3.285 1 93.62 316 GLY B N 1
ATOM 5057 C CA . GLY B 1 316 ? -6.746 -14.016 3.484 1 93.62 316 GLY B CA 1
ATOM 5058 C C . GLY B 1 316 ? -5.555 -14.883 3.127 1 93.62 316 GLY B C 1
ATOM 5059 O O . GLY B 1 316 ? -4.613 -14.414 2.479 1 93.62 316 GLY B O 1
ATOM 5060 N N . LEU B 1 317 ? -5.59 -16.078 3.566 1 94.19 317 LEU B N 1
ATOM 5061 C CA . LEU B 1 317 ? -4.547 -17.031 3.195 1 94.19 317 LEU B CA 1
ATOM 5062 C C . LEU B 1 317 ? -4.484 -17.203 1.681 1 94.19 317 LEU B C 1
ATOM 5064 O O . LEU B 1 317 ? -3.402 -17.344 1.109 1 94.19 317 LEU B O 1
ATOM 5068 N N . GLY B 1 318 ? -5.645 -17.266 1.06 1 96.06 318 GLY B N 1
ATOM 5069 C CA . GLY B 1 318 ? -5.691 -17.359 -0.39 1 96.06 318 GLY B CA 1
ATOM 5070 C C . GLY B 1 318 ? -4.969 -16.219 -1.092 1 96.06 318 GLY B C 1
ATOM 5071 O O . GLY B 1 318 ? -4.199 -16.453 -2.025 1 96.06 318 GLY B O 1
ATOM 5072 N N . ILE B 1 319 ? -5.188 -15.023 -0.646 1 95.56 319 ILE B N 1
ATOM 5073 C CA . ILE B 1 319 ? -4.539 -13.859 -1.244 1 95.56 319 ILE B CA 1
ATOM 5074 C C . ILE B 1 319 ? -3.029 -13.938 -1.02 1 95.56 319 ILE B C 1
ATOM 5076 O O . ILE B 1 319 ? -2.246 -13.578 -1.901 1 95.56 319 ILE B O 1
ATOM 5080 N N . VAL B 1 320 ? -2.641 -14.375 0.169 1 94.5 320 VAL B N 1
ATOM 5081 C CA . VAL B 1 320 ? -1.22 -14.508 0.479 1 94.5 320 VAL B CA 1
ATOM 5082 C C . VAL B 1 320 ? -0.584 -15.547 -0.447 1 94.5 320 VAL B C 1
ATOM 5084 O O . VAL B 1 320 ? 0.513 -15.328 -0.967 1 94.5 320 VAL B O 1
ATOM 5087 N N . LEU B 1 321 ? -1.223 -16.625 -0.631 1 96.06 321 LEU B N 1
ATOM 5088 C CA . LEU B 1 321 ? -0.709 -17.672 -1.513 1 96.06 321 LEU B CA 1
ATOM 5089 C C . LEU B 1 321 ? -0.555 -17.156 -2.938 1 96.06 321 LEU B C 1
ATOM 5091 O O . LEU B 1 321 ? 0.459 -17.406 -3.592 1 96.06 321 LEU B O 1
ATOM 5095 N N . LEU B 1 322 ? -1.546 -16.391 -3.396 1 96.56 322 LEU B N 1
ATOM 5096 C CA . LEU B 1 322 ? -1.446 -15.812 -4.73 1 96.56 322 LEU B CA 1
ATOM 5097 C C . LEU B 1 322 ? -0.279 -14.836 -4.812 1 96.56 322 LEU B C 1
ATOM 5099 O O . LEU B 1 322 ? 0.426 -14.781 -5.824 1 96.56 322 LEU B O 1
ATOM 5103 N N . ALA B 1 323 ? -0.116 -14.062 -3.752 1 95.19 323 ALA B N 1
ATOM 5104 C CA . ALA B 1 323 ? 0.992 -13.117 -3.707 1 95.19 323 ALA B CA 1
ATOM 5105 C C . ALA B 1 323 ? 2.336 -13.836 -3.789 1 95.19 323 ALA B C 1
ATOM 5107 O O . ALA B 1 323 ? 3.223 -13.422 -4.539 1 95.19 323 ALA B O 1
ATOM 5108 N N . VAL B 1 324 ? 2.449 -14.891 -3.064 1 94.38 324 VAL B N 1
ATOM 5109 C CA . VAL B 1 324 ? 3.691 -15.656 -3.039 1 94.38 324 VAL B CA 1
ATOM 5110 C C . VAL B 1 324 ? 3.941 -16.281 -4.406 1 94.38 324 VAL B C 1
ATOM 5112 O O . VAL B 1 324 ? 5.07 -16.266 -4.906 1 94.38 324 VAL B O 1
ATOM 5115 N N . ILE B 1 325 ? 2.908 -16.797 -5.023 1 96.12 325 ILE B N 1
ATOM 5116 C CA . ILE B 1 325 ? 3.004 -17.406 -6.352 1 96.12 325 ILE B CA 1
ATOM 5117 C C . ILE B 1 325 ? 3.516 -16.359 -7.348 1 96.12 325 ILE B C 1
ATOM 5119 O O . ILE B 1 325 ? 4.496 -16.609 -8.055 1 96.12 325 ILE B O 1
ATOM 5123 N N . LEU B 1 326 ? 2.877 -15.25 -7.395 1 95.5 326 LEU B N 1
ATOM 5124 C CA . LEU B 1 326 ? 3.227 -14.219 -8.359 1 95.5 326 LEU B CA 1
ATOM 5125 C C . LEU B 1 326 ? 4.633 -13.688 -8.102 1 95.5 326 LEU B C 1
ATOM 5127 O O . LEU B 1 326 ? 5.398 -13.453 -9.039 1 95.5 326 LEU B O 1
ATOM 5131 N N . ASP B 1 327 ? 4.934 -13.508 -6.867 1 93.81 327 ASP B N 1
ATOM 5132 C CA . ASP B 1 327 ? 6.254 -13.008 -6.5 1 93.81 327 ASP B CA 1
ATOM 5133 C C . ASP B 1 327 ? 7.348 -14 -6.91 1 93.81 327 ASP B C 1
ATOM 5135 O O . ASP B 1 327 ? 8.344 -13.609 -7.512 1 93.81 327 ASP B O 1
ATOM 5139 N N . ARG B 1 328 ? 7.207 -15.289 -6.605 1 93.75 328 ARG B N 1
ATOM 5140 C CA . ARG B 1 328 ? 8.211 -16.312 -6.895 1 93.75 328 ARG B CA 1
ATOM 5141 C C . ARG B 1 328 ? 8.383 -16.5 -8.398 1 93.75 328 ARG B C 1
ATOM 5143 O O . ARG B 1 328 ? 9.5 -16.688 -8.883 1 93.75 328 ARG B O 1
ATOM 5150 N N . VAL B 1 329 ? 7.301 -16.453 -9.055 1 95.38 329 VAL B N 1
ATOM 5151 C CA . VAL B 1 329 ? 7.359 -16.656 -10.5 1 95.38 329 VAL B CA 1
ATOM 5152 C C . VAL B 1 329 ? 8.078 -15.477 -11.156 1 95.38 329 VAL B C 1
ATOM 5154 O O . VAL B 1 329 ? 8.953 -15.672 -12 1 95.38 329 VAL B O 1
ATOM 5157 N N . THR B 1 330 ? 7.738 -14.289 -10.766 1 93.88 330 THR B N 1
ATOM 5158 C CA . THR B 1 330 ? 8.344 -13.102 -11.359 1 93.88 330 THR B CA 1
ATOM 5159 C C . THR B 1 330 ? 9.82 -13 -10.961 1 93.88 330 THR B C 1
ATOM 5161 O O . THR B 1 330 ? 10.656 -12.609 -11.773 1 93.88 330 THR B O 1
ATOM 5164 N N . LYS B 1 331 ? 10.117 -13.344 -9.719 1 92.06 331 LYS B N 1
ATOM 5165 C CA . LYS B 1 331 ? 11.516 -13.32 -9.289 1 92.06 331 LYS B CA 1
ATOM 5166 C C . LYS B 1 331 ? 12.328 -14.383 -10.031 1 92.06 331 LYS B C 1
ATOM 5168 O O . LYS B 1 331 ? 13.508 -14.164 -10.336 1 92.06 331 LYS B O 1
ATOM 5173 N N . ALA B 1 332 ? 11.742 -15.516 -10.211 1 92.94 332 ALA B N 1
ATOM 5174 C CA . ALA B 1 332 ? 12.422 -16.562 -10.977 1 92.94 332 ALA B CA 1
ATOM 5175 C C . ALA B 1 332 ? 12.734 -16.078 -12.391 1 92.94 332 ALA B C 1
ATOM 5177 O O . ALA B 1 332 ? 13.812 -16.344 -12.93 1 92.94 332 ALA B O 1
ATOM 5178 N N . ALA B 1 333 ? 11.82 -15.375 -12.938 1 91.25 333 ALA B N 1
ATOM 5179 C CA . ALA B 1 333 ? 12.039 -14.805 -14.258 1 91.25 333 ALA B CA 1
ATOM 5180 C C . ALA B 1 333 ? 13.148 -13.758 -14.234 1 91.25 333 ALA B C 1
ATOM 5182 O O . ALA B 1 333 ? 13.977 -13.688 -15.141 1 91.25 333 ALA B O 1
ATOM 5183 N N . LEU B 1 334 ? 13.141 -12.984 -13.195 1 89.5 334 LEU B N 1
ATOM 5184 C CA . LEU B 1 334 ? 14.172 -11.969 -13.008 1 89.5 334 LEU B CA 1
ATOM 5185 C C . LEU B 1 334 ? 15.539 -12.609 -12.859 1 89.5 334 LEU B C 1
ATOM 5187 O O . LEU B 1 334 ? 16.531 -12.125 -13.414 1 89.5 334 LEU B O 1
ATOM 5191 N N . ASN B 1 335 ? 15.594 -13.711 -12.18 1 89.38 335 ASN B N 1
ATOM 5192 C CA . ASN B 1 335 ? 16.859 -14.414 -11.961 1 89.38 335 ASN B CA 1
ATOM 5193 C C . ASN B 1 335 ? 17.406 -15 -13.266 1 89.38 335 ASN B C 1
ATOM 5195 O O . ASN B 1 335 ? 18.609 -15.039 -13.469 1 89.38 335 ASN B O 1
ATOM 5199 N N . ARG B 1 336 ? 16.578 -15.43 -14.078 1 88.38 336 ARG B N 1
ATOM 5200 C CA . ARG B 1 336 ? 17 -15.938 -15.383 1 88.38 336 ARG B CA 1
ATOM 5201 C C . ARG B 1 336 ? 17.594 -14.828 -16.234 1 88.38 336 ARG B C 1
ATOM 5203 O O . ARG B 1 336 ? 18.594 -15.039 -16.922 1 88.38 336 ARG B O 1
ATOM 5210 N N . VAL B 1 337 ? 17.016 -13.703 -16.156 1 86.56 337 VAL B N 1
ATOM 5211 C CA . VAL B 1 337 ? 17.5 -12.547 -16.906 1 86.56 337 VAL B CA 1
ATOM 5212 C C . VAL B 1 337 ? 18.859 -12.125 -16.359 1 86.56 337 VAL B C 1
ATOM 5214 O O . VAL B 1 337 ? 19.781 -11.82 -17.141 1 86.56 337 VAL B O 1
ATOM 5217 N N . ASN B 1 338 ? 19.031 -12.133 -15.047 1 85.44 338 ASN B N 1
ATOM 5218 C CA . ASN B 1 338 ? 20.297 -11.781 -14.414 1 85.44 338 ASN B CA 1
ATOM 5219 C C . ASN B 1 338 ? 21.406 -12.766 -14.789 1 85.44 338 ASN B C 1
ATOM 5221 O O . ASN B 1 338 ? 22.547 -12.367 -15.047 1 85.44 338 ASN B O 1
ATOM 5225 N N . ALA B 1 339 ? 21.125 -14.047 -14.844 1 83.56 339 ALA B N 1
ATOM 5226 C CA . ALA B 1 339 ? 22.094 -15.086 -15.195 1 83.56 339 ALA B CA 1
ATOM 5227 C C . ALA B 1 339 ? 22.516 -14.961 -16.656 1 83.56 339 ALA B C 1
ATOM 5229 O O . ALA B 1 339 ? 23.672 -15.227 -17 1 83.56 339 ALA B O 1
ATOM 5230 N N . ALA B 1 340 ? 21.688 -14.523 -17.453 1 77.19 340 ALA B N 1
ATOM 5231 C CA . ALA B 1 340 ? 21.984 -14.367 -18.875 1 77.19 340 ALA B CA 1
ATOM 5232 C C . ALA B 1 340 ? 22.938 -13.195 -19.109 1 77.19 340 ALA B C 1
ATOM 5234 O O . ALA B 1 340 ? 23.703 -13.188 -20.078 1 77.19 340 ALA B O 1
ATOM 5235 N N . GLN B 1 341 ? 22.953 -12.219 -18.172 1 76.56 341 GLN B N 1
ATOM 5236 C CA . GLN B 1 341 ? 23.797 -11.039 -18.312 1 76.56 341 GLN B CA 1
ATOM 5237 C C . GLN B 1 341 ? 25.203 -11.312 -17.781 1 76.56 341 GLN B C 1
ATOM 5239 O O . GLN B 1 341 ? 26.172 -10.664 -18.188 1 76.56 341 GLN B O 1
ATOM 5244 N N . GLN B 1 342 ? 25.312 -12.133 -16.797 1 68.56 342 GLN B N 1
ATOM 5245 C CA . GLN B 1 342 ? 26.625 -12.445 -16.25 1 68.56 342 GLN B CA 1
ATOM 5246 C C . GLN B 1 342 ? 27.438 -13.312 -17.203 1 68.56 342 GLN B C 1
ATOM 5248 O O . GLN B 1 342 ? 28.656 -13.336 -17.141 1 68.56 342 GLN B O 1
ATOM 5253 N N . HIS B 1 343 ? 26.859 -14.062 -18.156 1 57.59 343 HIS B N 1
ATOM 5254 C CA . HIS B 1 343 ? 27.609 -14.828 -19.141 1 57.59 343 HIS B CA 1
ATOM 5255 C C . HIS B 1 343 ? 27.594 -14.141 -20.5 1 57.59 343 HIS B C 1
ATOM 5257 O O . HIS B 1 343 ? 26.578 -13.547 -20.891 1 57.59 343 HIS B O 1
#

Secondary structure (DSSP, 8-state):
--TTHHHHHHTT-HHHHHHT--S-----HHHHHHHHS------GGG-----HHHHHHH-TTSPPHHHHHHHHHHHHHHHHHHHHHHHHHHHHHHHHHHHHHHHHHHHS-HHHHHHHHHHHHHHHH--HHHHHHHHHHHHHHHHTT-HHHHHHHHHHHHHHHHHHHHHHHHHHHHHHH-HHHHHHHHHHHHHHHHS-GGGGHHHHHHHS-TT-HHHHHHHHHHHHHHHHHHHHHHHHHTS-HHHHHHHHHTT--HHHHIIIIIHHHHHHHHHHHHHHHHHHHHHHHHHHGGGT--SHHHHHHHHHHTT-HHHHHHHHHHHHHHHHHHHHHHHHHHHHHHHHHH-/--TTHHHHHHTT-HHHHHHT--S-----HHHHHHHHS------GGG-----HHHHHHH-TTSPPHHHHHHHHHHHHHHHHHHHHHHHHHHHHHHHHHHHHHHHHHHHS-HHHHHHHHHHHHHHHH--HHHHHHHHHHHHHHHHTT-HHHHHHHHHHHHHHHHHHHHHHHHHHHHHHH-HHHHHHHHHHHHHHHHS-GGGGHHHHHHHS-TT-HHHHHHHHHHHHHHHHHHHHHHHHHTS-HHHHHHHHHTT--HHHHIIIIIHHHHHHHHHHHHHHHHHHHHHHHHHHGGGT--SHHHHHHHHHHTT-HHHHHHHHHHHHHHHHHHHHHHHHHHHHHHHHHH-

InterPro domains:
  IPR000515 ABC transporter type 1, transmembrane domain MetI-like [PF00528] (168-332)
  IPR000515 ABC transporter type 1, transmembrane domain MetI-like [PS50928] (150-330)
  IPR000515 ABC transporter type 1, transmembrane domain MetI-like [cd06261] (150-326)
  IPR035906 MetI-like superfamily [G3DSA:1.10.3720.10] (147-337)
  IPR035906 MetI-like superfamily [SSF161098] (148-330)